Protein AF-A0A8S0SZB7-F1 (afdb_monomer_lite)

pLDDT: mean 72.94, std 23.22, range [20.72, 98.19]

Organism: NCBI:txid158383

Sequence (669 aa):
MAKSRMHFAAQDVLTSSPSAIRSKEWEGPTRWNEYLGPEMAPRLNGGDGATSQSSSGSSHKGLNMQWLYQLTQVAEGLMVKMYRLNQILDYPDLVSHIYSEAFWKSGVFPNHPKICILLVKKFPEHHSKLQLERVDKFALDAMVDSAEVHIQSLEPWIQLLLDLMAFREQALRLILDLSSTVITLLPHQNSLILHAFMDLFCSFVRVNLFSEKVPRKMMLQTYNMLHAMARNDRDCDFYHRLIQFVDSYDPPLKGLQEDLNFVSPRIGEAVGPVVFLSTDTRKLRNEGFLSPFHPRYPDILTNSAHPMRAQDLANVTCYREWVLFGYLVCPDELLRVTSIDIALVVLKENLVLTLFRDEYILLHEDYQLYVLPRILESKKMAKYGRTKQKEADLEYSVAKQVERMISEVHEQALFSCDAIHRERRILLKQEIGRMVLFFTDQPSLIAPNIQVTKIGRDAVLYVESLVESIMGGLEGLINILDSEGGFGSLETQLLPEQAANLMNLTSRISVPSARSPKVAYGFQLPGYESYPENDNSIKMLEAAMQRLTNLCSIMNDMEPICVLNHVFVLREYMRDCILGNFKRRVHVHFLPEASVNASLSLLPLSPTKIGTGGNAAGYAARTFVEHGLANGKLCIVSKERTEWGTSLDRGRSRLEFLVWRRSESLREE

Structure (mmCIF, N/CA/C/O backbone):
data_AF-A0A8S0SZB7-F1
#
_entry.id   AF-A0A8S0SZB7-F1
#
loop_
_atom_site.group_PDB
_atom_site.id
_atom_site.type_symbol
_atom_site.label_atom_id
_atom_site.label_alt_id
_atom_site.label_comp_id
_atom_site.label_asym_id
_atom_site.label_entity_id
_atom_site.label_seq_id
_atom_site.pdbx_PDB_ins_code
_atom_site.Cartn_x
_atom_site.Cartn_y
_atom_site.Cartn_z
_atom_site.occupancy
_atom_site.B_iso_or_equiv
_atom_site.auth_seq_id
_atom_site.auth_comp_id
_atom_site.auth_asym_id
_atom_site.auth_atom_id
_atom_site.pdbx_PDB_model_num
ATOM 1 N N . MET A 1 1 ? 6.156 -53.360 -8.406 1.00 31.95 1 MET A N 1
ATOM 2 C CA . MET A 1 1 ? 6.721 -53.207 -7.044 1.00 31.95 1 MET A CA 1
ATOM 3 C C . MET A 1 1 ? 6.770 -51.704 -6.760 1.00 31.95 1 MET A C 1
ATOM 5 O O . MET A 1 1 ? 7.637 -51.055 -7.309 1.00 31.95 1 MET A O 1
ATOM 9 N N . ALA A 1 2 ? 5.775 -50.996 -6.222 1.00 24.17 2 ALA A N 1
ATOM 10 C CA . ALA A 1 2 ? 4.852 -51.166 -5.093 1.00 24.17 2 ALA A CA 1
ATOM 11 C C . ALA A 1 2 ? 5.493 -50.993 -3.696 1.00 24.17 2 ALA A C 1
ATOM 13 O O . ALA A 1 2 ? 6.256 -51.860 -3.280 1.00 24.17 2 ALA A O 1
ATOM 14 N N . LYS A 1 3 ? 5.016 -49.933 -2.998 1.00 25.41 3 LYS A N 1
ATOM 15 C CA . LYS A 1 3 ? 5.123 -49.504 -1.573 1.00 25.41 3 LYS A CA 1
ATOM 16 C C . LYS A 1 3 ? 6.056 -48.294 -1.334 1.00 25.41 3 LYS A C 1
ATOM 18 O O . LYS A 1 3 ? 7.161 -48.290 -1.840 1.00 25.41 3 LYS A O 1
ATOM 23 N N . SER A 1 4 ? 5.693 -47.242 -0.585 1.00 24.11 4 SER A N 1
ATOM 24 C CA . SER A 1 4 ? 4.530 -47.005 0.290 1.00 24.11 4 SER A CA 1
ATOM 25 C C . SER A 1 4 ? 4.280 -45.504 0.498 1.00 24.11 4 SER A C 1
ATOM 27 O O . SER A 1 4 ? 5.204 -44.759 0.806 1.00 24.11 4 SER A O 1
ATOM 29 N N . ARG A 1 5 ? 3.006 -45.102 0.407 1.00 22.50 5 ARG A N 1
ATOM 30 C CA . ARG A 1 5 ? 2.431 -43.888 1.011 1.00 22.50 5 ARG A CA 1
ATOM 31 C C . ARG A 1 5 ? 2.484 -44.002 2.542 1.00 22.50 5 ARG A C 1
ATOM 33 O O . ARG A 1 5 ? 2.357 -45.110 3.061 1.00 22.50 5 ARG A O 1
ATOM 40 N N . MET A 1 6 ? 2.582 -42.878 3.248 1.00 22.73 6 MET A N 1
ATOM 41 C CA . MET A 1 6 ? 2.173 -42.769 4.652 1.00 22.73 6 MET A CA 1
ATOM 42 C C . MET A 1 6 ? 1.000 -41.792 4.731 1.00 22.73 6 MET A C 1
ATOM 44 O O . MET A 1 6 ? 1.071 -40.661 4.258 1.00 22.73 6 MET A O 1
ATOM 48 N N . HIS A 1 7 ? -0.104 -42.329 5.241 1.00 21.86 7 HIS A N 1
ATOM 49 C CA . HIS A 1 7 ? -1.378 -41.685 5.521 1.00 21.86 7 HIS A CA 1
ATOM 50 C C . HIS A 1 7 ? -1.253 -40.726 6.713 1.00 21.86 7 HIS A C 1
ATOM 52 O O . HIS A 1 7 ? -0.715 -41.115 7.745 1.00 21.86 7 HIS A O 1
ATOM 58 N N . PHE A 1 8 ? -1.847 -39.534 6.613 1.00 20.72 8 PHE A N 1
ATOM 59 C CA . PHE A 1 8 ? -2.357 -38.824 7.787 1.00 20.72 8 PHE A CA 1
ATOM 60 C C . PHE A 1 8 ? -3.756 -39.368 8.094 1.00 20.72 8 PHE A C 1
ATOM 62 O O . PHE A 1 8 ? -4.619 -39.401 7.215 1.00 20.72 8 PHE A O 1
ATOM 69 N N . ALA A 1 9 ? -3.950 -39.859 9.317 1.00 21.56 9 ALA A N 1
ATOM 70 C CA . ALA A 1 9 ? -5.226 -40.363 9.802 1.00 21.56 9 ALA A CA 1
ATOM 71 C C . ALA A 1 9 ? -6.061 -39.216 10.386 1.00 21.56 9 ALA A C 1
ATOM 73 O O . ALA A 1 9 ? -5.563 -38.420 11.180 1.00 21.56 9 ALA A O 1
ATOM 74 N N . ALA A 1 10 ? -7.332 -39.173 9.997 1.00 21.91 10 ALA A N 1
ATOM 75 C CA . ALA A 1 10 ? -8.387 -38.449 10.685 1.00 21.91 10 ALA A CA 1
ATOM 76 C C . ALA A 1 10 ? -9.102 -39.433 11.621 1.00 21.91 10 ALA A C 1
ATOM 78 O O . ALA A 1 10 ? -9.510 -40.498 11.157 1.00 21.91 10 ALA A O 1
ATOM 79 N N . GLN A 1 11 ? -9.266 -39.086 12.901 1.00 23.69 11 GLN A N 1
ATOM 80 C CA . GLN A 1 11 ? -10.354 -39.623 13.720 1.00 23.69 11 GLN A CA 1
ATOM 81 C C . GLN A 1 11 ? -10.652 -38.745 14.947 1.00 23.69 11 GLN A C 1
ATOM 83 O O . GLN A 1 11 ? -9.805 -38.519 15.806 1.00 23.69 11 GLN A O 1
ATOM 88 N N . ASP A 1 12 ? -11.889 -38.254 14.926 1.00 21.83 12 ASP A N 1
ATOM 89 C CA . ASP A 1 12 ? -12.813 -37.822 15.976 1.00 21.83 12 ASP A CA 1
ATOM 90 C C . ASP A 1 12 ? -12.464 -38.112 17.444 1.00 21.83 12 ASP A C 1
ATOM 92 O O . ASP A 1 12 ? -12.264 -39.267 17.805 1.00 21.83 12 ASP A O 1
ATOM 96 N N . VAL A 1 13 ? -12.626 -37.095 18.308 1.00 23.47 13 VAL A N 1
ATOM 97 C CA . VAL A 1 13 ? -13.344 -37.227 19.595 1.00 23.47 13 VAL A CA 1
ATOM 98 C C . VAL A 1 13 ? -14.065 -35.906 19.916 1.00 23.47 13 VAL A C 1
ATOM 100 O O . VAL A 1 13 ? -13.475 -34.947 20.408 1.00 23.47 13 VAL A O 1
ATOM 103 N N . LEU A 1 14 ? -15.376 -35.874 19.670 1.00 21.08 14 LEU A N 1
ATOM 104 C CA . LEU A 1 14 ? -16.325 -35.057 20.429 1.00 21.08 14 LEU A CA 1
ATOM 105 C C . LEU A 1 14 ? -16.615 -35.802 21.740 1.00 21.08 14 LEU A C 1
ATOM 107 O O . LEU A 1 14 ? -17.089 -36.925 21.654 1.00 21.08 14 LEU A O 1
ATOM 111 N N . THR A 1 15 ? -16.333 -35.192 22.900 1.00 22.19 15 THR A N 1
ATOM 112 C CA . THR A 1 15 ? -17.118 -35.219 24.164 1.00 22.19 15 THR A CA 1
ATOM 113 C C . THR A 1 15 ? -16.247 -34.764 25.345 1.00 22.19 15 THR A C 1
ATOM 115 O O . THR A 1 15 ? -15.442 -35.549 25.833 1.00 22.19 15 THR A O 1
ATOM 118 N N . SER A 1 16 ? -16.461 -33.545 25.857 1.00 23.41 16 SER A N 1
ATOM 119 C CA . SER A 1 16 ? -16.478 -33.246 27.306 1.00 23.41 16 SER A CA 1
ATOM 120 C C . SER A 1 16 ? -16.795 -31.765 27.554 1.00 23.41 16 SER A C 1
ATOM 122 O O . SER A 1 16 ? -16.060 -30.878 27.130 1.00 23.41 16 SER A O 1
ATOM 124 N N . SER A 1 17 ? -17.903 -31.518 28.247 1.00 21.62 17 SER A N 1
ATOM 125 C CA . SER A 1 17 ? -18.366 -30.238 28.805 1.00 21.62 17 SER A CA 1
ATOM 126 C C . SER A 1 17 ? -17.513 -29.771 30.016 1.00 21.62 17 SER A C 1
ATOM 128 O O . SER A 1 17 ? -16.665 -30.531 30.482 1.00 21.62 17 SER A O 1
ATOM 130 N N . PRO A 1 18 ? -17.690 -28.529 30.522 1.00 29.22 18 PRO A N 1
ATOM 131 C CA . PRO A 1 18 ? -16.602 -27.690 31.024 1.00 29.22 18 PRO A CA 1
ATOM 132 C C . PRO A 1 18 ? -16.371 -27.807 32.535 1.00 29.22 18 PRO A C 1
ATOM 134 O O . PRO A 1 18 ? -17.315 -27.827 33.323 1.00 29.22 18 PRO A O 1
ATOM 137 N N . SER A 1 19 ? -15.108 -27.764 32.958 1.00 22.25 19 SER A N 1
ATOM 138 C CA . SER A 1 19 ? -14.745 -27.535 34.358 1.00 22.25 19 SER A CA 1
ATOM 139 C C . SER A 1 19 ? -13.644 -26.481 34.467 1.00 22.25 19 SER A C 1
ATOM 141 O O . SER A 1 19 ? -12.520 -26.703 34.028 1.00 22.25 19 SER A O 1
ATOM 143 N N . ALA A 1 20 ? -14.031 -25.341 35.043 1.00 27.55 20 ALA A N 1
ATOM 144 C CA . ALA A 1 20 ? -13.239 -24.339 35.757 1.00 27.55 20 ALA A CA 1
ATOM 145 C C . ALA A 1 20 ? -11.709 -24.362 35.558 1.00 27.55 20 ALA A C 1
ATOM 147 O O . ALA A 1 20 ? -11.002 -25.152 36.183 1.00 27.55 20 ALA A O 1
ATOM 148 N N . ILE A 1 21 ? -11.189 -23.391 34.803 1.00 25.28 21 ILE A N 1
ATOM 149 C CA . ILE A 1 21 ? -9.764 -23.049 34.818 1.00 25.28 21 ILE A CA 1
ATOM 150 C C . ILE A 1 21 ? -9.602 -21.744 35.594 1.00 25.28 21 ILE A C 1
ATOM 152 O O . ILE A 1 21 ? -10.003 -20.669 35.154 1.00 25.28 21 ILE A O 1
ATOM 156 N N . ARG A 1 22 ? -9.039 -21.883 36.797 1.00 23.59 22 ARG A N 1
ATOM 157 C CA . ARG A 1 22 ? -8.497 -20.794 37.608 1.00 23.59 22 ARG A CA 1
ATOM 158 C C . ARG A 1 22 ? -7.365 -20.095 36.851 1.00 23.59 22 ARG A C 1
ATOM 160 O O . ARG A 1 22 ? -6.555 -20.748 36.197 1.00 23.59 22 ARG A O 1
ATOM 167 N N . SER A 1 23 ? -7.328 -18.777 37.016 1.00 27.06 23 SER A N 1
ATOM 168 C CA . SER A 1 23 ? -6.268 -17.837 36.648 1.00 27.06 23 SER A CA 1
ATOM 169 C C . SER A 1 23 ? -4.861 -18.422 36.801 1.00 27.06 23 SER A C 1
ATOM 171 O O . SER A 1 23 ? -4.455 -18.769 37.912 1.00 27.06 23 SER A O 1
ATOM 173 N N . LYS A 1 24 ? -4.124 -18.497 35.689 1.00 25.73 24 LYS A N 1
ATOM 174 C CA . LYS A 1 24 ? -2.698 -18.826 35.655 1.00 25.73 24 LYS A CA 1
ATOM 175 C C . LYS A 1 24 ? -1.926 -17.555 35.297 1.00 25.73 24 LYS A C 1
ATOM 177 O O . LYS A 1 24 ? -2.319 -16.835 34.384 1.00 25.73 24 LYS A O 1
ATOM 182 N N . GLU A 1 25 ? -0.906 -17.280 36.097 1.00 25.12 25 GLU A N 1
ATOM 183 C CA . GLU A 1 25 ? -0.067 -16.081 36.118 1.00 25.12 25 GLU A CA 1
ATOM 184 C C . GLU A 1 25 ? 0.580 -15.777 34.754 1.00 25.12 25 GLU A C 1
ATOM 186 O O . GLU A 1 25 ? 1.018 -16.682 34.042 1.00 25.12 25 GLU A O 1
ATOM 191 N N . TRP A 1 26 ? 0.625 -14.490 34.397 1.00 28.11 26 TRP A N 1
ATOM 192 C CA . TRP A 1 26 ? 1.267 -13.974 33.189 1.00 28.11 26 TRP A CA 1
ATOM 193 C C . TRP A 1 26 ? 2.766 -13.746 33.439 1.00 28.11 26 TRP A C 1
ATOM 195 O O . TRP A 1 26 ? 3.174 -12.702 33.940 1.00 28.11 26 TRP A O 1
ATOM 205 N N . GLU A 1 27 ? 3.598 -14.707 33.041 1.00 24.95 27 GLU A N 1
ATOM 206 C CA . GLU A 1 27 ? 5.018 -14.476 32.747 1.00 24.95 27 GLU A CA 1
ATOM 207 C C . GLU A 1 27 ? 5.181 -14.320 31.223 1.00 24.95 27 GLU A C 1
ATOM 209 O O . GLU A 1 27 ? 4.761 -15.180 30.447 1.00 24.95 27 GLU A O 1
ATOM 214 N N . GLY A 1 28 ? 5.773 -13.212 30.759 1.00 30.64 28 GLY A N 1
ATOM 215 C CA . GLY A 1 28 ? 6.198 -13.067 29.356 1.00 30.64 28 GLY A CA 1
ATOM 216 C C . GLY A 1 28 ? 7.395 -13.977 29.016 1.00 30.64 28 GLY A C 1
ATOM 217 O O . GLY A 1 28 ? 7.744 -14.877 29.772 1.00 30.64 28 GLY A O 1
ATOM 218 N N . PRO A 1 29 ? 8.152 -13.682 27.948 1.00 38.94 29 PRO A N 1
ATOM 219 C CA . PRO A 1 29 ? 7.873 -13.955 26.540 1.00 38.94 29 PRO A CA 1
ATOM 220 C C . PRO A 1 29 ? 8.015 -15.459 26.188 1.00 38.94 29 PRO A C 1
ATOM 222 O O . PRO A 1 29 ? 8.909 -15.858 25.446 1.00 38.94 29 PRO A O 1
ATOM 225 N N . THR A 1 30 ? 7.138 -16.324 26.700 1.00 34.75 30 THR A N 1
ATOM 226 C CA . THR A 1 30 ? 7.179 -17.780 26.432 1.00 34.75 30 THR A CA 1
ATOM 227 C C . THR A 1 30 ? 6.290 -18.233 25.266 1.00 34.75 30 THR A C 1
ATOM 229 O O . THR A 1 30 ? 6.400 -19.371 24.816 1.00 34.75 30 THR A O 1
ATOM 232 N N . ARG A 1 31 ? 5.456 -17.348 24.704 1.00 46.56 31 ARG A N 1
ATOM 233 C CA . ARG A 1 31 ? 4.426 -17.721 23.714 1.00 46.56 31 ARG A CA 1
ATOM 234 C C . ARG A 1 31 ? 4.946 -17.994 22.292 1.00 46.56 31 ARG A C 1
ATOM 236 O O . ARG A 1 31 ? 4.268 -18.648 21.510 1.00 46.56 31 ARG A O 1
ATOM 243 N N . TRP A 1 32 ? 6.161 -17.560 21.949 1.00 39.03 32 TRP A N 1
ATOM 244 C CA . TRP A 1 32 ? 6.772 -17.868 20.642 1.00 39.03 32 TRP A CA 1
ATOM 245 C C . TRP A 1 32 ? 7.277 -19.314 20.541 1.00 39.03 32 TRP A C 1
ATOM 247 O O . TRP A 1 32 ? 7.370 -19.856 19.441 1.00 39.03 32 TRP A O 1
ATOM 257 N N . ASN A 1 33 ? 7.537 -19.972 21.677 1.00 34.12 33 ASN A N 1
ATOM 258 C CA . ASN A 1 33 ? 7.962 -21.375 21.698 1.00 34.12 33 ASN A CA 1
ATOM 259 C C . ASN A 1 33 ? 6.863 -22.333 21.212 1.00 34.12 33 ASN A C 1
ATOM 261 O O . ASN A 1 33 ? 7.178 -23.409 20.711 1.00 34.12 33 ASN A O 1
ATOM 265 N N . GLU A 1 34 ? 5.587 -21.940 21.300 1.00 38.56 34 GLU A N 1
ATOM 266 C CA . GLU A 1 34 ? 4.467 -22.736 20.777 1.00 38.56 34 GLU A CA 1
ATOM 267 C C . GLU A 1 34 ? 4.442 -22.777 19.241 1.00 38.56 34 GLU A C 1
ATOM 269 O O . GLU A 1 34 ? 3.987 -23.761 18.664 1.00 38.56 34 GLU A O 1
ATOM 274 N N . TYR A 1 35 ? 4.991 -21.756 18.573 1.00 39.78 35 TYR A N 1
ATOM 275 C CA . TYR A 1 35 ? 5.093 -21.705 17.111 1.00 39.78 35 TYR A CA 1
ATOM 276 C C . TYR A 1 35 ? 6.388 -22.326 16.568 1.00 39.78 35 TYR A C 1
ATOM 278 O O . TYR A 1 35 ? 6.426 -22.742 15.411 1.00 39.78 35 TYR A O 1
ATOM 286 N N . LEU A 1 36 ? 7.451 -22.378 17.377 1.00 42.53 36 LEU A N 1
ATOM 287 C CA . LEU A 1 36 ? 8.815 -22.677 16.917 1.00 42.53 36 LEU A CA 1
ATOM 288 C C . LEU A 1 36 ? 9.326 -24.085 17.270 1.00 42.53 36 LEU A C 1
ATOM 290 O O . LEU A 1 36 ? 10.422 -24.455 16.854 1.00 42.53 36 LEU A O 1
ATOM 294 N N . GLY A 1 37 ? 8.527 -24.905 17.955 1.00 31.88 37 GLY A N 1
ATOM 295 C CA . GLY A 1 37 ? 8.884 -26.285 18.288 1.00 31.88 37 GLY A CA 1
ATOM 296 C C . GLY A 1 37 ? 9.964 -26.408 19.385 1.00 31.88 37 GLY A C 1
ATOM 297 O O . GLY A 1 37 ? 10.731 -25.481 19.644 1.00 31.88 37 GLY A O 1
ATOM 298 N N . PRO A 1 38 ? 10.038 -27.562 20.071 1.00 32.41 38 PRO A N 1
ATOM 299 C CA . PRO A 1 38 ? 10.806 -27.714 21.313 1.00 32.41 38 PRO A CA 1
ATOM 300 C C . PRO A 1 38 ? 12.342 -27.763 21.167 1.00 32.41 38 PRO A C 1
ATOM 302 O O . PRO A 1 38 ? 13.031 -27.844 22.182 1.00 32.41 38 PRO A O 1
ATOM 305 N N . GLU A 1 39 ? 12.916 -27.690 19.962 1.00 33.94 39 GLU A N 1
ATOM 306 C CA . GLU A 1 39 ? 14.379 -27.775 19.773 1.00 33.94 39 GLU A CA 1
ATOM 307 C C . GLU A 1 39 ? 15.137 -26.440 19.950 1.00 33.94 39 GLU A C 1
ATOM 309 O O . GLU A 1 39 ? 16.366 -26.429 19.890 1.00 33.94 39 GLU A O 1
ATOM 314 N N . MET A 1 40 ? 14.451 -25.315 20.203 1.00 40.47 40 MET A N 1
ATOM 315 C CA . MET A 1 40 ? 15.048 -23.966 20.123 1.00 40.47 40 MET A CA 1
ATOM 316 C C . MET A 1 40 ? 14.939 -23.084 21.384 1.00 40.47 40 MET A C 1
ATOM 318 O O . MET A 1 40 ? 15.152 -21.875 21.308 1.00 40.47 40 MET A O 1
ATOM 322 N N . ALA A 1 41 ? 14.689 -23.653 22.567 1.00 31.05 41 ALA A N 1
ATOM 323 C CA . ALA A 1 41 ? 14.781 -22.884 23.815 1.00 31.05 41 ALA A CA 1
ATOM 324 C C . ALA A 1 41 ? 16.255 -22.656 24.237 1.00 31.05 41 ALA A C 1
ATOM 326 O O . ALA A 1 41 ? 17.038 -23.613 24.259 1.00 31.05 41 ALA A O 1
ATOM 327 N N . PRO A 1 42 ? 16.668 -21.432 24.630 1.00 29.55 42 PRO A N 1
ATOM 328 C CA . PRO A 1 42 ? 17.997 -21.207 25.185 1.00 29.55 42 PRO A CA 1
ATOM 329 C C . PRO A 1 42 ? 18.084 -21.864 26.569 1.00 29.55 42 PRO A C 1
ATOM 331 O O . PRO A 1 42 ? 17.293 -21.571 27.465 1.00 29.55 42 PRO A O 1
ATOM 334 N N . ARG A 1 43 ? 19.049 -22.772 26.755 1.00 29.09 43 ARG A N 1
ATOM 335 C CA . ARG A 1 43 ? 19.328 -23.375 28.065 1.00 29.09 43 ARG A CA 1
ATOM 336 C C . ARG A 1 43 ? 19.876 -22.302 29.010 1.00 29.09 43 ARG A C 1
ATOM 338 O O . ARG A 1 43 ? 21.009 -21.856 28.850 1.00 29.09 43 ARG A O 1
ATOM 345 N N . LEU A 1 44 ? 19.086 -21.913 30.006 1.00 30.69 44 LEU A N 1
ATOM 346 C CA . LEU A 1 44 ? 19.567 -21.189 31.182 1.00 30.69 44 LEU A CA 1
ATOM 347 C C . LEU A 1 44 ? 20.382 -22.167 32.040 1.00 30.69 44 LEU A C 1
ATOM 349 O O . LEU A 1 44 ? 19.819 -22.976 32.774 1.00 30.69 44 LEU A O 1
ATOM 353 N N . ASN A 1 45 ? 21.710 -22.129 31.917 1.00 31.62 45 ASN A N 1
ATOM 354 C CA . ASN A 1 45 ? 22.598 -22.899 32.786 1.00 31.62 45 ASN A CA 1
ATOM 355 C C . ASN A 1 45 ? 22.751 -22.184 34.138 1.00 31.62 45 ASN A C 1
ATOM 357 O O . ASN A 1 45 ? 23.457 -21.181 34.241 1.00 31.62 45 ASN A O 1
ATOM 361 N N . GLY A 1 46 ? 22.115 -22.736 35.174 1.00 28.38 46 GLY A N 1
ATOM 362 C CA . GLY A 1 46 ? 22.587 -22.621 36.555 1.00 28.38 46 GLY A CA 1
ATOM 363 C C . GLY A 1 46 ? 23.889 -23.412 36.721 1.00 28.38 46 GLY A C 1
ATOM 364 O O . GLY A 1 46 ? 24.075 -24.439 36.069 1.00 28.38 46 GLY A O 1
ATOM 365 N N . GLY A 1 47 ? 24.817 -22.875 37.512 1.00 30.95 47 GLY A N 1
ATOM 366 C CA . GLY A 1 47 ? 26.211 -23.311 37.562 1.00 30.95 47 GLY A CA 1
ATOM 367 C C . GLY A 1 47 ? 26.451 -24.726 38.092 1.00 30.95 47 GLY A C 1
ATOM 368 O O . GLY A 1 47 ? 25.725 -25.212 38.947 1.00 30.95 47 GLY A O 1
ATOM 369 N N . ASP A 1 48 ? 27.509 -25.355 37.581 1.00 27.73 48 ASP A N 1
ATOM 370 C CA . ASP A 1 48 ? 28.656 -25.791 38.384 1.00 27.73 48 ASP A CA 1
ATOM 371 C C . ASP A 1 48 ? 29.827 -26.166 37.462 1.00 27.73 48 ASP A C 1
ATOM 373 O O . ASP A 1 48 ? 29.651 -26.527 36.296 1.00 27.73 48 ASP A O 1
ATOM 377 N N . GLY A 1 49 ? 31.047 -25.948 37.954 1.00 32.19 49 GLY A N 1
ATOM 378 C CA . GLY A 1 49 ? 32.256 -25.888 37.139 1.00 32.19 49 GLY A CA 1
ATOM 379 C C . GLY A 1 49 ? 32.745 -27.226 36.581 1.00 32.19 49 GLY A C 1
ATOM 380 O O . GLY A 1 49 ? 32.752 -28.235 37.271 1.00 32.19 49 GLY A O 1
ATOM 381 N N . ALA A 1 50 ? 33.264 -27.188 35.352 1.00 27.70 50 ALA A N 1
ATOM 382 C CA . ALA A 1 50 ? 34.449 -27.930 34.920 1.00 27.70 50 ALA A CA 1
ATOM 383 C C . ALA A 1 50 ? 34.868 -27.466 33.517 1.00 27.70 50 ALA A C 1
ATOM 385 O O . ALA A 1 50 ? 34.061 -27.300 32.606 1.00 27.70 50 ALA A O 1
ATOM 386 N N . THR A 1 51 ? 36.168 -27.257 33.363 1.00 35.94 51 THR A N 1
ATOM 387 C CA . THR A 1 51 ? 36.893 -26.906 32.141 1.00 35.94 51 THR A CA 1
ATOM 388 C C . THR A 1 51 ? 36.568 -27.798 30.939 1.00 35.94 51 THR A C 1
ATOM 390 O O . THR A 1 51 ? 36.776 -29.006 31.003 1.00 35.94 51 THR A O 1
ATOM 393 N N . SER A 1 52 ? 36.214 -27.203 29.797 1.00 26.64 52 SER A N 1
ATOM 394 C CA . SER A 1 52 ? 36.594 -27.733 28.478 1.00 26.64 52 SER A CA 1
ATOM 395 C C . SER A 1 52 ? 36.506 -26.648 27.399 1.00 26.64 52 SER A C 1
ATOM 397 O O . SER A 1 52 ? 35.473 -26.023 27.176 1.00 26.64 52 SER A O 1
ATOM 399 N N . GLN A 1 53 ? 37.639 -26.401 26.744 1.00 36.78 53 GLN A N 1
ATOM 400 C CA . GLN A 1 53 ? 37.724 -25.616 25.520 1.00 36.78 53 GLN A CA 1
ATOM 401 C C . GLN A 1 53 ? 37.027 -26.386 24.393 1.00 36.78 53 GLN A C 1
ATOM 403 O O . GLN A 1 53 ? 37.428 -27.506 24.086 1.00 36.78 53 GLN A O 1
ATOM 408 N N . SER A 1 54 ? 36.032 -25.790 23.736 1.00 26.59 54 SER A N 1
ATOM 409 C CA . SER A 1 54 ? 35.705 -26.137 22.350 1.00 26.59 54 SER A CA 1
ATOM 410 C C . SER A 1 54 ? 34.990 -24.987 21.632 1.00 26.59 54 SER A C 1
ATOM 412 O O . SER A 1 54 ? 34.194 -24.242 22.193 1.00 26.59 54 SER A O 1
ATOM 414 N N . SER A 1 55 ? 35.379 -24.826 20.374 1.00 33.22 55 SER A N 1
ATOM 415 C CA . SER A 1 55 ? 34.974 -23.848 19.365 1.00 33.22 55 SER A CA 1
ATOM 416 C C . SER A 1 55 ? 33.462 -23.588 19.253 1.00 33.22 55 SER A C 1
ATOM 418 O O . SER A 1 55 ? 32.727 -24.446 18.770 1.00 33.22 55 SER A O 1
ATOM 420 N N . SER A 1 56 ? 33.013 -22.367 19.563 1.00 28.53 56 SER A N 1
ATOM 421 C CA . SER A 1 56 ? 31.613 -21.912 19.424 1.00 28.53 56 SER A CA 1
ATOM 422 C C . SER A 1 56 ? 31.399 -20.828 18.347 1.00 28.53 56 SER A C 1
ATOM 424 O O . SER A 1 56 ? 30.404 -20.108 18.357 1.00 28.53 56 SER A O 1
ATOM 426 N N . GLY A 1 57 ? 32.315 -20.696 17.382 1.00 31.33 57 GLY A N 1
ATOM 427 C CA . GLY A 1 57 ? 32.289 -19.602 16.398 1.00 31.33 57 GLY A CA 1
ATOM 428 C C . GLY A 1 57 ? 31.397 -19.791 15.158 1.00 31.33 57 GLY A C 1
ATOM 429 O O . GLY A 1 57 ? 31.167 -18.816 14.443 1.00 31.33 57 GLY A O 1
ATOM 430 N N . SER A 1 58 ? 30.903 -21.002 14.854 1.00 36.16 58 SER A N 1
ATOM 431 C CA . SER A 1 58 ? 30.200 -21.270 13.579 1.00 36.16 58 SER A CA 1
ATOM 432 C C . SER A 1 58 ? 28.673 -21.389 13.676 1.00 36.16 58 SER A C 1
ATOM 434 O O . SER A 1 58 ? 28.000 -21.169 12.672 1.00 36.16 58 SER A O 1
ATOM 436 N N . SER A 1 59 ? 28.100 -21.655 14.858 1.00 40.75 59 SER A N 1
ATOM 437 C CA . SER A 1 59 ? 26.653 -21.913 14.993 1.00 40.75 59 SER A CA 1
ATOM 438 C C . SER A 1 59 ? 25.782 -20.650 14.934 1.00 40.75 59 SER A C 1
ATOM 440 O O . SER A 1 59 ? 24.642 -20.712 14.483 1.00 40.75 59 SER A O 1
ATOM 442 N N . HIS A 1 60 ? 26.297 -19.490 15.356 1.00 48.41 60 HIS A N 1
ATOM 443 C CA . HIS A 1 60 ? 25.498 -18.258 15.433 1.00 48.41 60 HIS A CA 1
ATOM 444 C C . HIS A 1 60 ? 25.229 -17.599 14.071 1.00 48.41 60 HIS A C 1
ATOM 446 O O . HIS A 1 60 ? 24.205 -16.944 13.897 1.00 48.41 60 HIS A O 1
ATOM 452 N N . LYS A 1 61 ? 26.102 -17.800 13.074 1.00 47.06 61 LYS A N 1
ATOM 453 C CA . LYS A 1 61 ? 25.963 -17.144 11.760 1.00 47.06 61 LYS A CA 1
ATOM 454 C C . LYS A 1 61 ? 24.800 -17.695 10.925 1.00 47.06 61 LYS A C 1
ATOM 456 O O . LYS A 1 61 ? 24.202 -16.938 10.169 1.00 47.06 61 LYS A O 1
ATOM 461 N N . GLY A 1 62 ? 24.459 -18.978 11.080 1.00 51.22 62 GLY A N 1
ATOM 462 C CA . GLY A 1 62 ? 23.296 -19.584 10.415 1.00 51.22 62 GLY A CA 1
ATOM 463 C C . GLY A 1 62 ? 21.957 -19.158 11.027 1.00 51.22 62 GLY A C 1
ATOM 464 O O . GLY A 1 62 ? 20.981 -18.981 10.303 1.00 51.22 62 GLY A O 1
ATOM 465 N N . LEU A 1 63 ? 21.930 -18.917 12.344 1.00 59.53 63 LEU A N 1
ATOM 466 C CA . LEU A 1 63 ? 20.719 -18.549 13.083 1.00 59.53 63 LEU A CA 1
ATOM 467 C C . LEU A 1 63 ? 20.197 -17.161 12.682 1.00 59.53 63 LEU A C 1
ATOM 469 O O . LEU A 1 63 ? 18.998 -17.002 12.474 1.00 59.53 63 LEU A O 1
ATOM 473 N N . ASN A 1 64 ? 21.076 -16.174 12.484 1.00 70.50 64 ASN A N 1
ATOM 474 C CA . ASN A 1 64 ? 20.648 -14.809 12.141 1.00 70.50 64 ASN A CA 1
ATOM 475 C C . ASN A 1 64 ? 19.910 -14.732 10.792 1.00 70.50 64 ASN A C 1
ATOM 477 O O . ASN A 1 64 ? 18.952 -13.976 10.661 1.00 70.50 64 ASN A O 1
ATOM 481 N N . MET A 1 65 ? 20.314 -15.535 9.801 1.00 77.88 65 MET A N 1
ATOM 482 C CA . MET A 1 65 ? 19.650 -15.565 8.490 1.00 77.88 65 MET A CA 1
ATOM 483 C C . MET A 1 65 ? 18.264 -16.222 8.558 1.00 77.88 65 MET A C 1
ATOM 485 O O . MET A 1 65 ? 17.335 -15.786 7.883 1.00 77.88 65 MET A O 1
ATOM 489 N N . GLN A 1 66 ? 18.100 -17.242 9.403 1.00 84.94 66 GLN A N 1
ATOM 490 C CA . GLN A 1 66 ? 16.792 -17.848 9.646 1.00 84.94 66 GLN A CA 1
ATOM 491 C C . GLN A 1 66 ? 15.835 -16.852 10.316 1.00 84.94 66 GLN A C 1
ATOM 493 O O . GLN A 1 66 ? 14.690 -16.721 9.881 1.00 84.94 66 GLN A O 1
ATOM 498 N N . TRP A 1 67 ? 16.318 -16.107 11.316 1.00 86.56 67 TRP A N 1
ATOM 499 C CA . TRP A 1 67 ? 15.535 -15.069 11.989 1.00 86.56 67 TRP A CA 1
ATOM 500 C C . TRP A 1 67 ? 15.125 -13.927 11.050 1.00 86.56 67 TRP A C 1
ATOM 502 O O . TRP A 1 67 ? 13.986 -13.475 11.136 1.00 86.56 67 TRP A O 1
ATOM 512 N N . LEU A 1 68 ? 15.994 -13.507 10.118 1.00 88.75 68 LEU A N 1
ATOM 513 C CA . LEU A 1 68 ? 15.644 -12.521 9.080 1.00 88.75 68 LEU A CA 1
ATOM 514 C C . LEU A 1 68 ? 14.405 -12.959 8.290 1.00 88.75 68 LEU A C 1
ATOM 516 O O . LEU A 1 68 ? 13.441 -12.203 8.151 1.00 88.75 68 LEU A O 1
ATOM 520 N N . TYR A 1 69 ? 14.416 -14.200 7.800 1.00 88.06 69 TYR A N 1
ATOM 521 C CA . TYR A 1 69 ? 13.319 -14.735 6.999 1.00 88.06 69 TYR A CA 1
ATOM 522 C C . TYR A 1 69 ? 12.031 -14.890 7.817 1.00 88.06 69 TYR A C 1
ATOM 524 O O . TYR A 1 69 ? 10.962 -14.471 7.377 1.00 88.06 69 TYR A O 1
ATOM 532 N N . GLN A 1 70 ? 12.133 -15.433 9.033 1.00 92.38 70 GLN A N 1
ATOM 533 C CA . GLN A 1 70 ? 10.982 -15.620 9.919 1.00 92.38 70 GLN A CA 1
ATOM 534 C C . GLN A 1 70 ? 10.331 -14.289 10.303 1.00 92.38 70 GLN A C 1
ATOM 536 O O . GLN A 1 70 ? 9.114 -14.157 10.210 1.00 92.38 70 GLN A O 1
ATOM 541 N N . LEU A 1 71 ? 11.118 -13.279 10.681 1.00 95.56 71 LEU A N 1
ATOM 542 C CA . LEU A 1 71 ? 10.580 -11.963 11.032 1.00 95.56 71 LEU A CA 1
ATOM 543 C C . LEU A 1 71 ? 9.957 -11.255 9.825 1.00 95.56 71 LEU A C 1
ATOM 545 O O . LEU A 1 71 ? 8.954 -10.566 9.983 1.00 95.56 71 LEU A O 1
ATOM 549 N N . THR A 1 72 ? 10.481 -11.476 8.619 1.00 94.56 72 THR A N 1
ATOM 550 C CA . THR A 1 72 ? 9.859 -10.970 7.386 1.00 94.56 72 THR A CA 1
ATOM 551 C C . THR A 1 72 ? 8.482 -11.610 7.153 1.00 94.56 72 THR A C 1
ATOM 553 O O . THR A 1 72 ? 7.524 -10.907 6.842 1.00 94.56 72 THR A O 1
ATOM 556 N N . GLN A 1 73 ? 8.330 -12.918 7.394 1.00 93.75 73 GLN A N 1
ATOM 557 C CA . GLN A 1 73 ? 7.018 -13.584 7.337 1.00 93.75 73 GLN A CA 1
ATOM 558 C C . GLN A 1 73 ? 6.060 -13.103 8.436 1.00 93.75 73 GLN A C 1
ATOM 560 O O . GLN A 1 73 ? 4.867 -12.920 8.191 1.00 93.75 73 GLN A O 1
ATOM 565 N N . VAL A 1 74 ? 6.569 -12.870 9.651 1.00 96.75 74 VAL A N 1
ATOM 566 C CA . VAL A 1 74 ? 5.779 -12.292 10.750 1.00 96.75 74 VAL A CA 1
ATOM 567 C C . VAL A 1 74 ? 5.274 -10.902 10.366 1.00 96.75 74 VAL A C 1
ATOM 569 O O . VAL A 1 74 ? 4.099 -10.613 10.577 1.00 96.75 74 VAL A O 1
ATOM 572 N N . ALA A 1 75 ? 6.122 -10.067 9.759 1.00 97.75 75 ALA A N 1
ATOM 573 C CA . ALA A 1 75 ? 5.738 -8.745 9.277 1.00 97.75 75 ALA A CA 1
ATOM 574 C C . ALA A 1 75 ? 4.573 -8.819 8.278 1.00 97.75 75 ALA A C 1
ATOM 576 O O . ALA A 1 75 ? 3.589 -8.095 8.427 1.00 97.75 75 ALA A O 1
ATOM 577 N N . GLU A 1 76 ? 4.636 -9.739 7.310 1.00 94.88 76 GLU A N 1
ATOM 578 C CA . GLU A 1 76 ? 3.537 -9.987 6.371 1.00 94.88 76 GLU A CA 1
ATOM 579 C C . GLU A 1 76 ? 2.246 -10.394 7.100 1.00 94.88 76 GLU A C 1
ATOM 581 O O . GLU A 1 76 ? 1.185 -9.817 6.858 1.00 94.88 76 GLU A O 1
ATOM 586 N N . GLY A 1 77 ? 2.335 -11.316 8.065 1.00 96.44 77 GLY A N 1
ATOM 587 C CA . GLY A 1 77 ? 1.196 -11.728 8.889 1.00 96.44 77 GLY A CA 1
ATOM 588 C C . GLY A 1 77 ? 0.573 -10.581 9.697 1.00 96.44 77 GLY A C 1
ATOM 589 O O . GLY A 1 77 ? -0.653 -10.489 9.796 1.00 96.44 77 GLY A O 1
ATOM 590 N N . LEU A 1 78 ? 1.391 -9.676 10.242 1.00 98.19 78 LEU A N 1
ATOM 591 C CA . LEU A 1 78 ? 0.921 -8.486 10.960 1.00 98.19 78 LEU A CA 1
ATOM 592 C C . LEU A 1 78 ? 0.205 -7.511 10.026 1.00 98.19 78 LEU A C 1
ATOM 594 O O . LEU A 1 78 ? -0.881 -7.038 10.362 1.00 98.19 78 LEU A O 1
ATOM 598 N N . MET A 1 79 ? 0.758 -7.258 8.838 1.00 97.75 79 MET A N 1
ATOM 599 C CA . MET A 1 79 ? 0.105 -6.419 7.830 1.00 97.75 79 MET A CA 1
ATOM 600 C C . MET A 1 79 ? -1.228 -7.021 7.371 1.00 97.75 79 MET A C 1
ATOM 602 O O . MET A 1 79 ? -2.208 -6.291 7.263 1.00 97.75 79 MET A O 1
ATOM 606 N N . VAL A 1 80 ? -1.325 -8.347 7.204 1.00 97.44 80 VAL A N 1
ATOM 607 C CA . VAL A 1 80 ? -2.599 -9.030 6.903 1.00 97.44 80 VAL A CA 1
ATOM 608 C C . VAL A 1 80 ? -3.632 -8.818 8.016 1.00 97.44 80 VAL A C 1
ATOM 610 O O . VAL A 1 80 ? -4.794 -8.527 7.722 1.00 97.44 80 VAL A O 1
ATOM 613 N N . LYS A 1 81 ? -3.234 -8.948 9.290 1.00 97.06 81 LYS A N 1
ATOM 614 C CA . LYS A 1 81 ? -4.128 -8.709 10.438 1.00 97.06 81 LYS A CA 1
ATOM 615 C C . LYS A 1 81 ? -4.624 -7.257 10.472 1.00 97.06 81 LYS A C 1
ATOM 617 O O . LYS A 1 81 ? -5.823 -7.046 10.635 1.00 97.06 81 LYS A O 1
ATOM 622 N N . MET A 1 82 ? -3.730 -6.279 10.287 1.00 97.56 82 MET A N 1
ATOM 623 C CA . MET A 1 82 ? -4.081 -4.850 10.244 1.00 97.56 82 MET A CA 1
ATOM 624 C C . MET A 1 82 ? -4.994 -4.521 9.059 1.00 97.56 82 MET A C 1
ATOM 626 O O . MET A 1 82 ? -6.010 -3.855 9.230 1.00 97.56 82 MET A O 1
ATOM 630 N N . TYR A 1 83 ? -4.698 -5.067 7.880 1.00 96.75 83 TYR A N 1
ATOM 631 C CA . TYR A 1 83 ? -5.527 -4.908 6.688 1.00 96.75 83 TYR A CA 1
ATOM 632 C C . TYR A 1 83 ? -6.950 -5.426 6.903 1.00 96.75 83 TYR A C 1
ATOM 634 O O . TYR A 1 83 ? -7.924 -4.736 6.617 1.00 96.75 83 TYR A O 1
ATOM 642 N N . ARG A 1 84 ? -7.088 -6.621 7.490 1.00 95.75 84 ARG A N 1
ATOM 643 C CA . ARG A 1 84 ? -8.401 -7.183 7.825 1.00 95.75 84 ARG A CA 1
ATOM 644 C C . ARG A 1 84 ? -9.139 -6.346 8.871 1.00 95.75 84 ARG A C 1
ATOM 646 O O . ARG A 1 84 ? -10.356 -6.219 8.782 1.00 95.75 84 ARG A O 1
ATOM 653 N N . LEU A 1 85 ? -8.429 -5.787 9.852 1.00 95.75 85 LEU A N 1
ATOM 654 C CA . LEU A 1 85 ? -9.026 -4.888 10.838 1.00 95.75 85 LEU A CA 1
ATOM 655 C C . LEU A 1 85 ? -9.600 -3.635 10.167 1.00 95.75 85 LEU A C 1
ATOM 657 O O . LEU A 1 85 ? -10.750 -3.299 10.424 1.00 95.75 85 LEU A O 1
ATOM 661 N N . ASN A 1 86 ? -8.856 -2.998 9.261 1.00 94.56 86 ASN A N 1
ATOM 662 C CA . ASN A 1 86 ? -9.346 -1.831 8.520 1.00 94.56 86 ASN A CA 1
ATOM 663 C C . ASN A 1 86 ? -10.594 -2.141 7.691 1.00 94.56 86 ASN A C 1
ATOM 665 O O . ASN A 1 86 ? -11.517 -1.333 7.671 1.00 94.56 86 ASN A O 1
ATOM 669 N N . GLN A 1 87 ? -10.665 -3.329 7.082 1.00 93.25 87 GLN A N 1
ATOM 670 C CA . GLN A 1 87 ? -11.869 -3.781 6.380 1.00 93.25 87 GLN A CA 1
ATOM 671 C C . GLN A 1 87 ? -13.071 -3.944 7.319 1.00 93.25 87 GLN A C 1
ATOM 673 O O . GLN A 1 87 ? -14.179 -3.552 6.969 1.00 93.25 87 GLN A O 1
ATOM 678 N N . ILE A 1 88 ? -12.868 -4.509 8.515 1.00 94.31 88 ILE A N 1
ATOM 679 C CA . ILE A 1 88 ? -13.930 -4.658 9.527 1.00 94.31 88 ILE A CA 1
ATOM 680 C C . ILE A 1 88 ? -14.398 -3.289 10.037 1.00 94.31 88 ILE A C 1
ATOM 682 O O . ILE A 1 88 ? -15.580 -3.104 10.317 1.00 94.31 88 ILE A O 1
ATOM 686 N N . LEU A 1 89 ? -13.467 -2.345 10.167 1.00 93.75 89 LEU A N 1
ATOM 687 C CA . LEU A 1 89 ? -13.710 -1.000 10.678 1.00 93.75 89 LEU A CA 1
ATOM 688 C C . LEU A 1 89 ? -14.135 0.004 9.600 1.00 93.75 89 LEU A C 1
ATOM 690 O O . LEU A 1 89 ? -14.339 1.166 9.937 1.00 93.75 89 LEU A O 1
ATOM 694 N N . ASP A 1 90 ? -14.278 -0.418 8.341 1.00 92.75 90 ASP A N 1
ATOM 695 C CA . ASP A 1 90 ? -14.690 0.452 7.234 1.00 92.75 90 ASP A CA 1
ATOM 696 C C . ASP A 1 90 ? -13.769 1.683 7.061 1.00 92.75 90 ASP A C 1
ATOM 698 O O . ASP A 1 90 ? -14.231 2.809 6.902 1.00 92.75 90 ASP A O 1
ATOM 702 N N . TYR A 1 91 ? -12.448 1.460 7.133 1.00 90.94 91 TYR A N 1
ATOM 703 C CA . TYR A 1 91 ? -11.385 2.450 6.870 1.00 90.94 91 TYR A CA 1
ATOM 704 C C . TYR A 1 91 ? -11.586 3.811 7.583 1.00 90.94 91 TYR A C 1
ATOM 706 O O . TYR A 1 91 ? -11.857 4.826 6.936 1.00 90.94 91 TYR A O 1
ATOM 714 N N . PRO A 1 92 ? -11.441 3.866 8.921 1.00 91.00 92 PRO A N 1
ATOM 715 C CA . PRO A 1 92 ? -11.737 5.069 9.700 1.00 91.00 92 PRO A CA 1
ATOM 716 C C . PRO A 1 92 ? -10.770 6.232 9.420 1.00 91.00 92 PRO A C 1
ATOM 718 O O . PRO A 1 92 ? -9.562 6.026 9.291 1.00 91.00 92 PRO A O 1
ATOM 721 N N . ASP A 1 93 ? -11.275 7.473 9.440 1.00 89.25 93 ASP A N 1
ATOM 722 C CA . ASP A 1 93 ? -10.431 8.674 9.410 1.00 89.25 93 ASP A CA 1
ATOM 723 C C . ASP A 1 93 ? -9.951 9.020 10.827 1.00 89.25 93 ASP A C 1
ATOM 725 O O . ASP A 1 93 ? -10.640 9.637 11.650 1.00 89.25 93 ASP A O 1
ATOM 729 N N . LEU A 1 94 ? -8.725 8.588 11.112 1.00 89.44 94 LEU A N 1
ATOM 730 C CA . LEU A 1 94 ? -8.114 8.688 12.431 1.00 89.44 94 LEU A CA 1
ATOM 731 C C . LEU A 1 94 ? -7.647 10.103 12.782 1.00 89.44 94 LEU A C 1
ATOM 733 O O . LEU A 1 94 ? -7.579 10.420 13.972 1.00 89.44 94 LEU A O 1
ATOM 737 N N . VAL A 1 95 ? -7.361 10.946 11.784 1.00 85.62 95 VAL A N 1
ATOM 738 C CA . VAL A 1 95 ? -6.844 12.311 11.985 1.00 85.62 95 VAL A CA 1
ATOM 739 C C . VAL A 1 95 ? -7.982 13.254 12.353 1.00 85.62 95 VAL A C 1
ATOM 741 O O . VAL A 1 95 ? -7.877 14.019 13.312 1.00 85.62 95 VAL A O 1
ATOM 744 N N . SER A 1 96 ? -9.097 13.183 11.625 1.00 87.19 96 SER A N 1
ATOM 745 C CA . SER A 1 96 ? -10.275 14.008 11.914 1.00 87.19 96 SER A CA 1
ATOM 746 C C . SER A 1 96 ? -11.163 13.423 13.022 1.00 87.19 96 SER A C 1
ATOM 748 O O . SER A 1 96 ? -12.043 14.115 13.544 1.00 87.19 96 SER A O 1
ATOM 750 N N . HIS A 1 97 ? -10.905 12.172 13.426 1.00 89.12 97 HIS A N 1
ATOM 751 C CA . HIS A 1 97 ? -11.734 11.386 14.342 1.00 89.12 97 HIS A CA 1
ATOM 752 C C . HIS A 1 97 ? -13.183 11.241 13.848 1.00 89.12 97 HIS A C 1
ATOM 754 O O . HIS A 1 97 ? -14.128 11.313 14.644 1.00 89.12 97 HIS A O 1
ATOM 760 N N . ILE A 1 98 ? -13.349 11.056 12.537 1.00 86.50 98 ILE A N 1
ATOM 761 C CA . ILE A 1 98 ? -14.636 10.811 11.886 1.00 86.50 98 ILE A CA 1
ATOM 762 C C . ILE A 1 98 ? -14.767 9.307 11.628 1.00 86.50 98 ILE A C 1
ATOM 764 O O . ILE A 1 98 ? -13.927 8.692 10.975 1.00 86.50 98 ILE A O 1
ATOM 768 N N . TYR A 1 99 ? -15.845 8.717 12.145 1.00 92.25 99 TYR A N 1
ATOM 769 C CA . TYR A 1 99 ? -16.109 7.278 12.086 1.00 92.25 99 TYR A CA 1
ATOM 770 C C . TYR A 1 99 ? -17.475 7.023 11.445 1.00 92.25 99 TYR A C 1
ATOM 772 O O . TYR A 1 99 ? -18.449 7.698 11.794 1.00 92.25 99 TYR A O 1
ATOM 780 N N . SER A 1 100 ? -17.548 6.057 10.524 1.00 91.69 100 SER A N 1
ATOM 781 C CA . SER A 1 100 ? -18.788 5.693 9.830 1.00 91.69 100 SER A CA 1
ATOM 782 C C . SER A 1 100 ? -19.770 4.966 10.757 1.00 91.69 100 SER A C 1
ATOM 784 O O . SER A 1 100 ? -19.423 4.505 11.844 1.00 91.69 100 SER A O 1
ATOM 786 N N . GLU A 1 101 ? -21.030 4.835 10.344 1.00 89.75 101 GLU A N 1
ATOM 787 C CA . GLU A 1 101 ? -21.991 4.015 11.093 1.00 89.75 101 GLU A CA 1
ATOM 788 C C . GLU A 1 101 ? -21.594 2.526 11.080 1.00 89.75 101 GLU A C 1
ATOM 790 O O . GLU A 1 101 ? -21.799 1.819 12.068 1.00 89.75 101 GLU A O 1
ATOM 795 N N . ALA A 1 102 ? -20.974 2.063 9.987 1.00 90.69 102 ALA A N 1
ATOM 796 C CA . ALA A 1 102 ? -20.460 0.703 9.857 1.00 90.69 102 ALA A CA 1
ATOM 797 C C . ALA A 1 102 ? -19.327 0.423 10.856 1.00 90.69 102 ALA A C 1
ATOM 799 O O . ALA A 1 102 ? -19.334 -0.637 11.483 1.00 90.69 102 ALA A O 1
ATOM 800 N N . PHE A 1 103 ? -18.437 1.396 11.099 1.00 94.12 103 PHE A N 1
ATOM 801 C CA . PHE A 1 103 ? -17.402 1.304 12.134 1.00 94.12 103 PHE A CA 1
ATOM 802 C C . PHE A 1 103 ? -17.998 0.929 13.499 1.00 94.12 103 PHE A C 1
ATOM 804 O O . PHE A 1 103 ? -17.553 -0.029 14.131 1.00 94.12 103 PHE A O 1
ATOM 811 N N . TRP A 1 104 ? -19.043 1.634 13.946 1.00 92.88 104 TRP A N 1
ATOM 812 C CA . TRP A 1 104 ? -19.668 1.377 15.251 1.00 92.88 104 TRP A CA 1
ATOM 813 C C . TRP A 1 104 ? -20.517 0.102 15.269 1.00 92.88 104 TRP A C 1
ATOM 815 O O . TRP A 1 104 ? -20.616 -0.566 16.297 1.00 92.88 104 TRP A O 1
ATOM 825 N N . LYS A 1 105 ? -21.110 -0.266 14.127 1.00 91.00 105 LYS A N 1
ATOM 826 C CA . LYS A 1 105 ? -21.869 -1.514 13.957 1.00 91.00 105 LYS A CA 1
ATOM 827 C C . LYS A 1 105 ? -20.985 -2.759 13.838 1.00 91.00 105 LYS A C 1
ATOM 829 O O . LYS A 1 105 ? -21.504 -3.860 13.992 1.00 91.00 105 LYS A O 1
ATOM 834 N N . SER A 1 106 ? -19.676 -2.604 13.619 1.00 90.75 106 SER A N 1
ATOM 835 C CA . SER A 1 106 ? -18.718 -3.719 13.530 1.00 90.75 106 SER A CA 1
ATOM 836 C C . SER A 1 106 ? -18.657 -4.582 14.797 1.00 90.75 106 SER A C 1
ATOM 838 O O . SER A 1 106 ? -18.210 -5.726 14.745 1.00 90.75 106 SER A O 1
ATOM 840 N N . GLY A 1 107 ? -19.080 -4.036 15.942 1.00 86.94 107 GLY A N 1
ATOM 841 C CA . GLY A 1 107 ? -19.041 -4.713 17.237 1.00 86.94 107 GLY A CA 1
ATOM 842 C C . GLY A 1 107 ? -17.645 -4.800 17.859 1.00 86.94 107 GLY A C 1
ATOM 843 O O . GLY A 1 107 ? -17.514 -5.378 18.933 1.00 86.94 107 GLY A O 1
ATOM 844 N N . VAL A 1 108 ? -16.616 -4.222 17.223 1.00 91.75 108 VAL A N 1
ATOM 845 C CA . VAL A 1 108 ? -15.253 -4.154 17.781 1.00 91.75 108 VAL A CA 1
ATOM 846 C C . VAL A 1 108 ? -15.176 -3.130 18.909 1.00 91.75 108 VAL A C 1
ATOM 848 O O . VAL A 1 108 ? -14.584 -3.398 19.947 1.00 91.75 108 VAL A O 1
ATOM 851 N N . PHE A 1 109 ? -15.781 -1.957 18.722 1.00 93.06 109 PHE A N 1
ATOM 852 C CA . PHE A 1 109 ? -15.844 -0.916 19.744 1.00 93.06 109 PHE A CA 1
ATOM 853 C C . PHE A 1 109 ? -17.257 -0.800 20.323 1.00 93.06 109 PHE A C 1
ATOM 855 O O . PHE A 1 109 ? -18.235 -1.050 19.613 1.00 93.06 109 PHE A O 1
ATOM 862 N N . PRO A 1 110 ? -17.391 -0.363 21.586 1.00 91.94 110 PRO A N 1
ATOM 863 C CA . PRO A 1 110 ? -18.672 0.059 22.137 1.00 91.94 110 PRO A CA 1
ATOM 864 C C . PRO A 1 110 ? -19.292 1.159 21.269 1.00 91.94 110 PRO A C 1
ATOM 866 O O . PRO A 1 110 ? -18.615 2.122 20.902 1.00 91.94 110 PRO A O 1
ATOM 869 N N . ASN A 1 111 ? -20.588 1.050 20.966 1.00 91.56 111 ASN A N 1
ATOM 870 C CA . ASN A 1 111 ? -21.313 2.034 20.155 1.00 91.56 111 ASN A CA 1
ATOM 871 C C . ASN A 1 111 ? -21.689 3.282 20.979 1.00 91.56 111 ASN A C 1
ATOM 873 O O . ASN A 1 111 ? -22.853 3.662 21.106 1.00 91.56 111 ASN A O 1
ATOM 877 N N . HIS A 1 112 ? -20.674 3.915 21.567 1.00 91.56 112 HIS A N 1
ATOM 878 C CA . HIS A 1 112 ? -20.783 5.130 22.367 1.00 91.56 112 HIS A CA 1
ATOM 879 C C . HIS A 1 112 ? -19.733 6.156 21.908 1.00 91.56 112 HIS A C 1
ATOM 881 O O . HIS A 1 112 ? -18.740 6.401 22.603 1.00 91.56 112 HIS A O 1
ATOM 887 N N . PRO A 1 113 ? -19.949 6.803 20.741 1.00 90.81 113 PRO A N 1
ATOM 888 C CA . PRO A 1 113 ? -18.924 7.604 20.072 1.00 90.81 113 PRO A CA 1
ATOM 889 C C . PRO A 1 113 ? -18.355 8.733 20.933 1.00 90.81 113 PRO A C 1
ATOM 891 O O . PRO A 1 113 ? -17.155 8.983 20.906 1.00 90.81 113 PRO A O 1
ATOM 894 N N . LYS A 1 114 ? -19.188 9.408 21.739 1.00 91.06 114 LYS A N 1
ATOM 895 C CA . LYS A 1 114 ? -18.752 10.537 22.582 1.00 91.06 114 LYS A CA 1
ATOM 896 C C . LYS A 1 114 ? -17.647 10.143 23.563 1.00 91.06 114 LYS A C 1
ATOM 898 O O . LYS A 1 114 ? -16.683 10.891 23.714 1.00 91.06 114 LYS A O 1
ATOM 903 N N . ILE A 1 115 ? -17.786 8.981 24.205 1.00 92.06 115 ILE A N 1
ATOM 904 C CA . ILE A 1 115 ? -16.808 8.472 25.172 1.00 92.06 115 ILE A CA 1
ATOM 905 C C . ILE A 1 115 ? -15.551 8.020 24.424 1.00 92.06 115 ILE A C 1
ATOM 907 O O . ILE A 1 115 ? -14.465 8.518 24.712 1.00 92.06 115 ILE A O 1
ATOM 911 N N . CYS A 1 116 ? -15.687 7.159 23.409 1.00 92.44 116 CYS A N 1
ATOM 912 C CA . CYS A 1 116 ? -14.546 6.632 22.652 1.00 92.44 116 CYS A CA 1
ATOM 913 C C . CYS A 1 116 ? -13.712 7.738 21.977 1.00 92.44 116 CYS A C 1
ATOM 915 O O . CYS A 1 116 ? -12.484 7.702 22.020 1.00 92.44 116 CYS A O 1
ATOM 917 N N . ILE A 1 117 ? -14.355 8.760 21.403 1.00 92.94 117 ILE A N 1
ATOM 918 C CA . ILE A 1 117 ? -13.662 9.903 20.787 1.00 92.94 117 ILE A CA 1
ATOM 919 C C . ILE A 1 117 ? -12.933 10.741 21.845 1.00 92.94 117 ILE A C 1
ATOM 921 O O . ILE A 1 117 ? -11.815 11.195 21.595 1.00 92.94 117 ILE A O 1
ATOM 925 N N . LEU A 1 118 ? -13.529 10.946 23.026 1.00 93.19 118 LEU A N 1
ATOM 926 C CA . LEU A 1 118 ? -12.874 11.675 24.114 1.00 93.19 118 LEU A CA 1
ATOM 927 C C . LEU A 1 118 ? -11.613 10.949 24.597 1.00 93.19 118 LEU A C 1
ATOM 929 O O . LEU A 1 118 ? -10.582 11.599 24.770 1.00 93.19 118 LEU A O 1
ATOM 933 N N . LEU A 1 119 ? -11.682 9.622 24.756 1.00 92.25 119 LEU A N 1
ATOM 934 C CA . LEU A 1 119 ? -10.540 8.789 25.145 1.00 92.25 119 LEU A CA 1
ATOM 935 C C . LEU A 1 119 ? -9.358 8.955 24.180 1.00 92.25 119 LEU A C 1
ATOM 937 O O . LEU A 1 119 ? -8.221 9.110 24.615 1.00 92.25 119 LEU A O 1
ATOM 941 N N . VAL A 1 120 ? -9.619 8.978 22.869 1.00 92.62 120 VAL A N 1
ATOM 942 C CA . VAL A 1 120 ? -8.564 9.164 21.858 1.00 92.62 120 VAL A CA 1
ATOM 943 C C . VAL A 1 120 ? -7.989 10.574 21.890 1.00 92.62 120 VAL A C 1
ATOM 945 O O . VAL A 1 120 ? -6.771 10.732 21.900 1.00 92.62 120 VAL A O 1
ATOM 948 N N . LYS A 1 121 ? -8.845 11.602 21.932 1.00 92.75 121 LYS A N 1
ATOM 949 C CA . LYS A 1 121 ? -8.410 13.010 21.924 1.00 92.75 121 LYS A CA 1
ATOM 950 C C . LYS A 1 121 ? -7.583 13.391 23.149 1.00 92.75 121 LYS A C 1
ATOM 952 O O . LYS A 1 121 ? -6.814 14.345 23.090 1.00 92.75 121 LYS A O 1
ATOM 957 N N . LYS A 1 122 ? -7.789 12.692 24.266 1.00 93.19 122 LYS A N 1
ATOM 958 C CA . LYS A 1 122 ? -7.089 12.922 25.530 1.00 93.19 122 LYS A CA 1
ATOM 959 C C . LYS A 1 122 ? -5.948 11.945 25.785 1.00 93.19 122 LYS A C 1
ATOM 961 O O . LYS A 1 122 ? -5.288 12.066 26.809 1.00 93.19 122 LYS A O 1
ATOM 966 N N . PHE A 1 123 ? -5.675 11.018 24.871 1.00 91.88 123 PHE A N 1
ATOM 967 C CA . PHE A 1 123 ? -4.524 10.126 24.979 1.00 91.88 123 PHE A CA 1
ATOM 968 C C . PHE A 1 123 ? -3.217 10.934 25.145 1.00 91.88 123 PHE A C 1
ATOM 970 O O . PHE A 1 123 ? -3.041 11.909 24.412 1.00 91.88 123 PHE A O 1
ATOM 977 N N . PRO A 1 124 ? -2.294 10.560 26.058 1.00 92.56 124 PRO A N 1
ATOM 978 C CA . PRO A 1 124 ? -2.267 9.357 26.903 1.00 92.56 124 PRO A CA 1
ATOM 979 C C . PRO A 1 124 ? -2.871 9.529 28.319 1.00 92.56 124 PRO A C 1
ATOM 981 O O . PRO A 1 124 ? -2.548 8.754 29.221 1.00 92.56 124 PRO A O 1
ATOM 984 N N . GLU A 1 125 ? -3.722 10.533 28.568 1.00 91.88 125 GLU A N 1
ATOM 985 C CA . GLU A 1 125 ? -4.355 10.733 29.882 1.00 91.88 125 GLU A CA 1
ATOM 986 C C . GLU A 1 125 ? -5.192 9.511 30.312 1.00 91.88 125 GLU A C 1
ATOM 988 O O . GLU A 1 125 ? -5.933 8.927 29.525 1.00 91.88 125 GLU A O 1
ATOM 993 N N . HIS A 1 126 ? -5.084 9.131 31.591 1.00 90.69 126 HIS A N 1
ATOM 994 C CA . HIS A 1 126 ? -5.811 7.993 32.161 1.00 90.69 126 HIS A CA 1
ATOM 995 C C . HIS A 1 126 ? -7.325 8.235 32.214 1.00 90.69 126 HIS A C 1
ATOM 997 O O . HIS A 1 126 ? -7.743 9.312 32.648 1.00 90.69 126 HIS A O 1
ATOM 1003 N N . HIS A 1 127 ? -8.147 7.223 31.910 1.00 87.75 127 HIS A N 1
ATOM 1004 C CA . HIS A 1 127 ? -9.612 7.350 31.913 1.00 87.75 127 HIS A CA 1
ATOM 1005 C C . HIS A 1 127 ? -10.186 7.861 33.245 1.00 87.75 127 HIS A C 1
ATOM 1007 O O . HIS A 1 127 ? -11.113 8.671 33.241 1.00 87.75 127 HIS A O 1
ATOM 1013 N N . SER A 1 128 ? -9.590 7.496 34.386 1.00 86.94 128 SER A N 1
ATOM 1014 C CA . SER A 1 128 ? -10.021 7.970 35.716 1.00 86.94 128 SER A CA 1
ATOM 1015 C C . SER A 1 128 ? -9.905 9.493 35.895 1.00 86.94 128 SER A C 1
ATOM 1017 O O . SER A 1 128 ? -10.548 10.062 36.773 1.00 86.94 128 SER A O 1
ATOM 1019 N N . LYS A 1 129 ? -9.110 10.185 35.064 1.00 88.81 129 LYS A N 1
ATOM 1020 C CA . LYS A 1 129 ? -8.970 11.653 35.090 1.00 88.81 129 LYS A CA 1
ATOM 1021 C C . LYS A 1 129 ? -9.987 12.372 34.194 1.00 88.81 129 LYS A C 1
ATOM 1023 O O . LYS A 1 129 ? -10.150 13.582 34.325 1.00 88.81 129 LYS A O 1
ATOM 1028 N N . LEU A 1 130 ? -10.689 11.652 33.316 1.00 85.94 130 LEU A N 1
ATOM 1029 C CA . LEU A 1 130 ? -11.485 12.234 32.227 1.00 85.94 130 LEU A CA 1
ATOM 1030 C C . LEU A 1 130 ? -12.935 12.578 32.595 1.00 85.94 130 LEU A C 1
ATOM 1032 O O . LEU A 1 130 ? -13.675 13.052 31.738 1.00 85.94 130 LEU A O 1
ATOM 1036 N N . GLN A 1 131 ? -13.345 12.387 33.857 1.00 85.62 131 GLN A N 1
ATOM 1037 C CA . GLN A 1 131 ? -14.696 12.705 34.353 1.00 85.62 131 GLN A CA 1
ATOM 1038 C C . GLN A 1 131 ? -15.817 12.200 33.419 1.00 85.62 131 GLN A C 1
ATOM 1040 O O . GLN A 1 131 ? -16.764 12.928 33.120 1.00 85.62 131 GLN A O 1
ATOM 1045 N N . LEU A 1 132 ? -15.702 10.952 32.951 1.00 85.62 132 LEU A N 1
ATOM 1046 C CA . LEU A 1 132 ? -16.547 10.372 31.896 1.00 85.62 132 LEU A CA 1
ATOM 1047 C C . LEU A 1 132 ? -18.049 10.396 32.224 1.00 85.62 132 LEU A C 1
ATOM 1049 O O . LEU A 1 132 ? -18.871 10.588 31.331 1.00 85.62 132 LEU A O 1
ATOM 1053 N N . GLU A 1 133 ? -18.411 10.311 33.505 1.00 82.88 133 GLU A N 1
ATOM 1054 C CA . GLU A 1 133 ? -19.799 10.433 33.976 1.00 82.88 133 GLU A CA 1
ATOM 1055 C C . GLU A 1 133 ? -20.461 11.762 33.583 1.00 82.88 133 GLU A C 1
ATOM 1057 O O . GLU A 1 133 ? -21.665 11.813 33.343 1.00 82.88 133 GLU A O 1
ATOM 1062 N N . ARG A 1 134 ? -19.686 12.854 33.503 1.00 86.25 134 ARG A N 1
ATOM 1063 C CA . ARG A 1 134 ? -20.201 14.173 33.096 1.00 86.25 134 ARG A CA 1
ATOM 1064 C C . ARG A 1 134 ? -20.458 14.259 31.596 1.00 86.25 134 ARG A C 1
ATOM 1066 O O . ARG A 1 134 ? -21.179 15.149 31.157 1.00 86.25 134 ARG A O 1
ATOM 1073 N N . VAL A 1 135 ? -19.833 13.377 30.821 1.00 87.56 135 VAL A N 1
ATOM 1074 C CA . VAL A 1 135 ? -19.894 13.375 29.359 1.00 87.56 135 VAL A CA 1
ATOM 1075 C C . VAL A 1 135 ? -21.139 12.632 28.901 1.00 87.56 135 VAL A C 1
ATOM 1077 O O . VAL A 1 135 ? -21.933 13.182 28.139 1.00 87.56 135 VAL A O 1
ATOM 1080 N N . ASP A 1 136 ? -21.307 11.394 29.367 1.00 88.38 136 ASP A N 1
ATOM 1081 C CA . ASP A 1 136 ? -22.465 10.565 29.041 1.00 88.38 136 ASP A CA 1
ATOM 1082 C C . ASP A 1 136 ? -22.633 9.431 30.065 1.00 88.38 136 ASP A C 1
ATOM 1084 O O . ASP A 1 136 ? -22.100 8.333 29.906 1.00 88.38 136 ASP A O 1
ATOM 1088 N N . LYS A 1 137 ? -23.363 9.708 31.154 1.00 90.00 137 LYS A N 1
ATOM 1089 C CA . LYS A 1 137 ? -23.596 8.727 32.223 1.00 90.00 137 LYS A CA 1
ATOM 1090 C C . LYS A 1 137 ? -24.355 7.489 31.734 1.00 90.00 137 LYS A C 1
ATOM 1092 O O . LYS A 1 137 ? -23.998 6.380 32.104 1.00 90.00 137 LYS A O 1
ATOM 1097 N N . PHE A 1 138 ? -25.370 7.674 30.890 1.00 88.88 138 PHE A N 1
ATOM 1098 C CA . PHE A 1 138 ? -26.190 6.566 30.394 1.00 88.88 138 PHE A CA 1
ATOM 1099 C C . PHE A 1 138 ? -25.370 5.604 29.527 1.00 88.88 138 PHE A C 1
ATOM 1101 O O . PHE A 1 138 ? -25.487 4.391 29.672 1.00 88.88 138 PHE A O 1
ATOM 1108 N N . ALA A 1 139 ? -24.507 6.143 28.661 1.00 89.06 139 ALA A N 1
ATOM 1109 C CA . ALA A 1 139 ? -23.567 5.333 27.897 1.00 89.06 139 ALA A CA 1
ATOM 1110 C C . ALA A 1 139 ? -22.583 4.582 28.806 1.00 89.06 139 ALA A C 1
ATOM 1112 O O . ALA A 1 139 ? -22.312 3.410 28.571 1.00 89.06 139 ALA A O 1
ATOM 1113 N N . LEU A 1 140 ? -22.072 5.234 29.854 1.00 89.19 140 LEU A N 1
ATOM 1114 C CA . LEU A 1 140 ? -21.140 4.607 30.789 1.00 89.19 140 LEU A CA 1
ATOM 1115 C C . LEU A 1 140 ? -21.784 3.434 31.543 1.00 89.19 140 LEU A C 1
ATOM 1117 O O . LEU A 1 140 ? -21.189 2.361 31.600 1.00 89.19 140 LEU A O 1
ATOM 1121 N N . ASP A 1 141 ? -23.006 3.616 32.051 1.00 89.88 141 ASP A N 1
ATOM 1122 C CA . ASP A 1 141 ? -23.765 2.565 32.740 1.00 89.88 141 ASP A CA 1
ATOM 1123 C C . ASP A 1 141 ? -24.007 1.362 31.797 1.00 89.88 141 ASP A C 1
ATOM 1125 O O . ASP A 1 141 ? -23.744 0.217 32.163 1.00 89.88 141 ASP A O 1
ATOM 1129 N N . ALA A 1 142 ? -24.385 1.612 30.536 1.00 90.06 142 ALA A N 1
ATOM 1130 C CA . ALA A 1 142 ? -24.561 0.560 29.527 1.00 90.06 142 ALA A CA 1
ATOM 1131 C C . ALA A 1 142 ? -23.255 -0.188 29.184 1.00 90.06 142 ALA A C 1
ATOM 1133 O O . ALA A 1 142 ? -23.266 -1.397 28.925 1.00 90.06 142 ALA A O 1
ATOM 1134 N N . MET A 1 143 ? -22.118 0.512 29.184 1.00 89.19 143 MET A N 1
ATOM 1135 C CA . MET A 1 143 ? -20.802 -0.096 28.965 1.00 89.19 143 MET A CA 1
ATOM 1136 C C . MET A 1 143 ? -20.370 -0.982 30.132 1.00 89.19 143 MET A C 1
ATOM 1138 O O . MET A 1 143 ? -19.734 -2.003 29.892 1.00 89.19 143 MET A O 1
ATOM 1142 N N . VAL A 1 144 ? -20.729 -0.631 31.370 1.00 90.06 144 VAL A N 1
ATOM 1143 C CA . VAL A 1 144 ? -20.467 -1.472 32.549 1.00 90.06 144 VAL A CA 1
ATOM 1144 C C . VAL A 1 144 ? -21.236 -2.791 32.445 1.00 90.06 144 VAL A C 1
ATOM 1146 O O . VAL A 1 144 ? -20.642 -3.854 32.625 1.00 90.06 144 VAL A O 1
ATOM 1149 N N . ASP A 1 145 ? -22.515 -2.741 32.061 1.00 89.94 145 ASP A N 1
ATOM 1150 C CA . ASP A 1 145 ? -23.358 -3.937 31.901 1.00 89.94 145 ASP A CA 1
ATOM 1151 C C . ASP A 1 145 ? -22.853 -4.889 30.797 1.00 89.94 145 ASP A C 1
ATOM 1153 O O . ASP A 1 145 ? -23.055 -6.103 30.864 1.00 89.94 145 ASP A O 1
ATOM 1157 N N . SER A 1 146 ? -22.174 -4.351 29.779 1.00 91.19 146 SER A N 1
ATOM 1158 C CA . SER A 1 146 ? -21.683 -5.084 28.601 1.00 91.19 146 SER A CA 1
ATOM 1159 C C . SER A 1 146 ? -20.154 -5.233 28.541 1.00 91.19 146 SER A C 1
ATOM 1161 O O . SER A 1 146 ? -19.612 -5.687 27.527 1.00 91.19 146 SER A O 1
ATOM 1163 N N . ALA A 1 147 ? -19.442 -4.904 29.626 1.00 90.12 147 ALA A N 1
ATOM 1164 C CA . ALA A 1 147 ? -17.986 -4.763 29.623 1.00 90.12 147 ALA A CA 1
ATOM 1165 C C . ALA A 1 147 ? -17.248 -6.040 29.189 1.00 90.12 147 ALA A C 1
ATOM 1167 O O . ALA A 1 147 ? -16.373 -5.981 28.329 1.00 90.12 147 ALA A O 1
ATOM 1168 N N . GLU A 1 148 ? -17.629 -7.205 29.721 1.00 91.88 148 GLU A N 1
ATOM 1169 C CA . GLU A 1 148 ? -16.984 -8.492 29.400 1.00 91.88 148 GLU A CA 1
ATOM 1170 C C . GLU A 1 148 ? -17.141 -8.882 27.921 1.00 91.88 148 GLU A C 1
ATOM 1172 O O . GLU A 1 148 ? -16.218 -9.435 27.322 1.00 91.88 148 GLU A O 1
ATOM 1177 N N . VAL A 1 149 ? -18.276 -8.553 27.295 1.00 92.31 149 VAL A N 1
ATOM 1178 C CA . VAL A 1 149 ? -18.505 -8.817 25.864 1.00 92.31 149 VAL A CA 1
ATOM 1179 C C . VAL A 1 149 ? -17.583 -7.942 25.017 1.00 92.31 149 VAL A C 1
ATOM 1181 O O . VAL A 1 149 ? -16.932 -8.429 24.091 1.00 92.31 149 VAL A O 1
ATOM 1184 N N . HIS A 1 150 ? -17.470 -6.660 25.369 1.00 91.94 150 HIS A N 1
ATOM 1185 C CA . HIS A 1 150 ? -16.582 -5.742 24.666 1.00 91.94 150 HIS A CA 1
ATOM 1186 C C . HIS A 1 150 ? -15.100 -6.080 24.874 1.00 91.94 150 HIS A C 1
ATOM 1188 O O . HIS A 1 150 ? -14.332 -6.021 23.914 1.00 91.94 150 HIS A O 1
ATOM 1194 N N . ILE A 1 151 ? -14.699 -6.523 26.070 1.00 93.31 151 ILE A N 1
ATOM 1195 C CA . ILE A 1 151 ? -13.349 -7.049 26.331 1.00 93.31 151 ILE A CA 1
ATOM 1196 C C . ILE A 1 151 ? -13.055 -8.222 25.396 1.00 93.31 151 ILE A C 1
ATOM 1198 O O . ILE A 1 151 ? -12.052 -8.189 24.690 1.00 93.31 151 ILE A O 1
ATOM 1202 N N . GLN A 1 152 ? -13.946 -9.216 25.314 1.00 93.31 152 GLN A N 1
ATOM 1203 C CA . GLN A 1 152 ? -13.761 -10.370 24.424 1.00 93.31 152 GLN A CA 1
ATOM 1204 C C . GLN A 1 152 ? -13.644 -9.967 22.948 1.00 93.31 152 GLN A C 1
ATOM 1206 O O . GLN A 1 152 ? -12.868 -10.573 22.210 1.00 93.31 152 GLN A O 1
ATOM 1211 N N . SER A 1 153 ? -14.378 -8.936 22.518 1.00 93.44 153 SER A N 1
ATOM 1212 C CA . SER A 1 153 ? -14.300 -8.420 21.145 1.00 93.44 153 SER A CA 1
ATOM 1213 C C . SER A 1 153 ? -13.001 -7.657 20.846 1.00 93.44 153 SER A C 1
ATOM 1215 O O . SER A 1 153 ? -12.474 -7.760 19.737 1.00 93.44 153 SER A O 1
ATOM 1217 N N . LEU A 1 154 ? -12.460 -6.921 21.827 1.00 95.00 154 LEU A N 1
ATOM 1218 C CA . LEU A 1 154 ? -11.245 -6.109 21.688 1.00 95.00 154 LEU A CA 1
ATOM 1219 C C . LEU A 1 154 ? -9.957 -6.897 21.938 1.00 95.00 154 LEU A C 1
ATOM 1221 O O . LEU A 1 154 ? -8.918 -6.540 21.384 1.00 95.00 154 LEU A O 1
ATOM 1225 N N . GLU A 1 155 ? -10.017 -7.970 22.727 1.00 94.38 155 GLU A N 1
ATOM 1226 C CA . GLU A 1 155 ? -8.866 -8.785 23.125 1.00 94.38 155 GLU A CA 1
ATOM 1227 C C . GLU A 1 155 ? -7.972 -9.191 21.935 1.00 94.38 155 GLU A C 1
ATOM 1229 O O . GLU A 1 155 ? -6.770 -8.922 21.991 1.00 94.38 155 GLU A O 1
ATOM 1234 N N . PRO A 1 156 ? -8.486 -9.740 20.809 1.00 95.81 156 PRO A N 1
ATOM 1235 C CA . PRO A 1 156 ? -7.633 -10.137 19.683 1.00 95.81 156 PRO A CA 1
ATOM 1236 C C . PRO A 1 156 ? -6.867 -8.961 19.065 1.00 95.81 156 PRO A C 1
ATOM 1238 O O . PRO A 1 156 ? -5.766 -9.130 18.536 1.00 95.81 156 PRO A O 1
ATOM 1241 N N . TRP A 1 157 ? -7.442 -7.763 19.136 1.00 95.69 157 TRP A N 1
ATOM 1242 C CA . TRP A 1 157 ? -6.862 -6.549 18.577 1.00 95.69 157 TRP A CA 1
ATOM 1243 C C . TRP A 1 157 ? -5.862 -5.900 19.540 1.00 95.69 157 TRP A C 1
ATOM 1245 O O . TRP A 1 157 ? -4.871 -5.324 19.099 1.00 95.69 157 TRP A O 1
ATOM 1255 N N . ILE A 1 158 ? -6.038 -6.061 20.852 1.00 96.81 158 ILE A N 1
ATOM 1256 C CA . ILE A 1 158 ? -4.997 -5.730 21.835 1.00 96.81 158 ILE A CA 1
ATOM 1257 C C . ILE A 1 158 ? -3.809 -6.682 21.718 1.00 96.81 158 ILE A C 1
ATOM 1259 O O . ILE A 1 158 ? -2.664 -6.231 21.742 1.00 96.81 158 ILE A O 1
ATOM 1263 N N . GLN A 1 159 ? -4.059 -7.974 21.491 1.00 95.88 159 GLN A N 1
ATOM 1264 C CA . GLN A 1 159 ? -2.998 -8.935 21.183 1.00 95.88 159 GLN A CA 1
ATOM 1265 C C . GLN A 1 159 ? -2.227 -8.535 19.916 1.00 95.88 159 GLN A C 1
ATOM 1267 O O . GLN A 1 159 ? -1.008 -8.648 19.893 1.00 95.88 159 GLN A O 1
ATOM 1272 N N . LEU A 1 160 ? -2.889 -7.964 18.901 1.00 97.19 160 LEU A N 1
ATOM 1273 C CA . LEU A 1 160 ? -2.199 -7.382 17.743 1.00 97.19 160 LEU A CA 1
ATOM 1274 C C . LEU A 1 160 ? -1.261 -6.221 18.135 1.00 97.19 160 LEU A C 1
ATOM 1276 O O . LEU A 1 160 ? -0.158 -6.147 17.602 1.00 97.19 160 LEU A O 1
ATOM 1280 N N . LEU A 1 161 ? -1.639 -5.340 19.071 1.00 97.06 161 LEU A N 1
ATOM 1281 C CA . LEU A 1 161 ? -0.740 -4.275 19.554 1.00 97.06 161 LEU A CA 1
ATOM 1282 C C . LEU A 1 161 ? 0.468 -4.833 20.318 1.00 97.06 161 LEU A C 1
ATOM 1284 O O . LEU A 1 161 ? 1.581 -4.328 20.166 1.00 97.06 161 LEU A O 1
ATOM 1288 N N . LEU A 1 162 ? 0.259 -5.883 21.115 1.00 96.69 162 LEU A N 1
ATOM 1289 C CA . LEU A 1 162 ? 1.341 -6.595 21.798 1.00 96.69 162 LEU A CA 1
ATOM 1290 C C . LEU A 1 162 ? 2.283 -7.270 20.794 1.00 96.69 162 LEU A C 1
ATOM 1292 O O . LEU A 1 162 ? 3.501 -7.151 20.933 1.00 96.69 162 LEU A O 1
ATOM 1296 N N . ASP A 1 163 ? 1.732 -7.912 19.761 1.00 97.31 163 ASP A N 1
ATOM 1297 C CA . ASP A 1 163 ? 2.503 -8.524 18.679 1.00 97.31 163 ASP A CA 1
ATOM 1298 C C . ASP A 1 163 ? 3.323 -7.467 17.914 1.00 97.31 163 ASP A C 1
ATOM 1300 O O . ASP A 1 163 ? 4.490 -7.708 17.610 1.00 97.31 163 ASP A O 1
ATOM 1304 N N . LEU A 1 164 ? 2.755 -6.282 17.641 1.00 97.44 164 LEU A N 1
ATOM 1305 C CA . LEU A 1 164 ? 3.461 -5.163 16.997 1.00 97.44 164 LEU A CA 1
ATOM 1306 C C . LEU A 1 164 ? 4.640 -4.670 17.845 1.00 97.44 164 LEU A C 1
ATOM 1308 O O . LEU A 1 164 ? 5.741 -4.497 17.323 1.00 97.44 164 LEU A O 1
ATOM 1312 N N . MET A 1 165 ? 4.432 -4.484 19.150 1.00 96.44 165 MET A N 1
ATOM 1313 C CA . MET A 1 165 ? 5.492 -4.078 20.077 1.00 96.44 165 MET A CA 1
ATOM 1314 C C . MET A 1 165 ? 6.607 -5.132 20.145 1.00 96.44 165 MET A C 1
ATOM 1316 O O . MET A 1 165 ? 7.787 -4.795 20.041 1.00 96.44 165 MET A O 1
ATOM 1320 N N . ALA A 1 166 ? 6.244 -6.413 20.268 1.00 96.25 166 ALA A N 1
ATOM 1321 C CA . ALA A 1 166 ? 7.202 -7.515 20.305 1.00 96.25 166 ALA A CA 1
ATOM 1322 C C . ALA A 1 166 ? 7.984 -7.640 18.987 1.00 96.25 166 ALA A C 1
ATOM 1324 O O . ALA A 1 166 ? 9.206 -7.799 19.005 1.00 96.25 166 ALA A O 1
ATOM 1325 N N . PHE A 1 167 ? 7.303 -7.519 17.844 1.00 97.62 167 PHE A N 1
ATOM 1326 C CA . PHE A 1 167 ? 7.942 -7.488 16.533 1.00 97.62 167 PHE A CA 1
ATOM 1327 C C . PHE A 1 167 ? 8.919 -6.319 16.425 1.00 97.62 167 PHE A C 1
ATOM 1329 O O . PHE A 1 167 ? 10.058 -6.533 16.009 1.00 97.62 167 PHE A O 1
ATOM 1336 N N . ARG A 1 168 ? 8.522 -5.113 16.858 1.00 95.62 168 ARG A N 1
ATOM 1337 C CA . ARG A 1 168 ? 9.400 -3.939 16.841 1.00 95.62 168 ARG A CA 1
ATOM 1338 C C . ARG A 1 168 ? 10.682 -4.201 17.626 1.00 95.62 168 ARG A C 1
ATOM 1340 O O . ARG A 1 168 ? 11.762 -3.964 17.102 1.00 95.62 168 ARG A O 1
ATOM 1347 N N . GLU A 1 169 ? 10.582 -4.740 18.839 1.00 94.94 169 GLU A N 1
ATOM 1348 C CA . GLU A 1 169 ? 11.746 -5.047 19.682 1.00 94.94 169 GLU A CA 1
ATOM 1349 C C . GLU A 1 169 ? 12.691 -6.078 19.045 1.00 94.94 169 GLU A C 1
ATOM 1351 O O . GLU A 1 169 ? 13.900 -5.849 18.979 1.00 94.94 169 GLU A O 1
ATOM 1356 N N . GLN A 1 170 ? 12.156 -7.202 18.556 1.00 95.00 170 GLN A N 1
ATOM 1357 C CA . GLN A 1 170 ? 12.979 -8.287 18.011 1.00 95.00 170 GLN A CA 1
ATOM 1358 C C . GLN A 1 170 ? 13.576 -7.942 16.642 1.00 95.00 170 GLN A C 1
ATOM 1360 O O . GLN A 1 170 ? 14.761 -8.186 16.404 1.00 95.00 170 GLN A O 1
ATOM 1365 N N . ALA A 1 171 ? 12.784 -7.343 15.749 1.00 96.12 171 ALA A N 1
ATOM 1366 C CA . ALA A 1 171 ? 13.250 -6.943 14.427 1.00 96.12 171 ALA A CA 1
ATOM 1367 C C . ALA A 1 171 ? 14.269 -5.806 14.511 1.00 96.12 171 ALA A C 1
ATOM 1369 O O . ALA A 1 171 ? 15.318 -5.902 13.877 1.00 96.12 171 ALA A O 1
ATOM 1370 N N . LEU A 1 172 ? 14.027 -4.784 15.341 1.00 95.00 172 LEU A N 1
ATOM 1371 C CA . LEU A 1 172 ? 14.984 -3.694 15.526 1.00 95.00 172 LEU A CA 1
ATOM 1372 C C . LEU A 1 172 ? 16.309 -4.208 16.093 1.00 95.00 172 LEU A C 1
ATOM 1374 O O . LEU A 1 172 ? 17.367 -3.865 15.570 1.00 95.00 172 LEU A O 1
ATOM 1378 N N . ARG A 1 173 ? 16.266 -5.081 17.110 1.00 93.31 173 ARG A N 1
ATOM 1379 C CA . ARG A 1 173 ? 17.471 -5.715 17.662 1.00 93.31 173 ARG A CA 1
ATOM 1380 C C . ARG A 1 173 ? 18.273 -6.425 16.570 1.00 93.31 173 ARG A C 1
ATOM 1382 O O . ARG A 1 173 ? 19.475 -6.201 16.467 1.00 93.31 173 ARG A O 1
ATOM 1389 N N . LEU A 1 174 ? 17.621 -7.236 15.735 1.00 92.25 174 LEU A N 1
ATOM 1390 C CA . LEU A 1 174 ? 18.298 -7.954 14.653 1.00 92.25 174 LEU A CA 1
ATOM 1391 C C . LEU A 1 174 ? 18.860 -7.006 13.583 1.00 92.25 174 LEU A C 1
ATOM 1393 O O . LEU A 1 174 ? 19.983 -7.205 13.125 1.00 92.25 174 LEU A O 1
ATOM 1397 N N . ILE A 1 175 ? 18.113 -5.966 13.200 1.00 92.19 175 ILE A N 1
ATOM 1398 C CA . ILE A 1 175 ? 18.568 -4.949 12.242 1.00 92.19 175 ILE A CA 1
ATOM 1399 C C . ILE A 1 175 ? 19.826 -4.243 12.772 1.00 92.19 175 ILE A C 1
ATOM 1401 O O . ILE A 1 175 ? 20.801 -4.096 12.033 1.00 92.19 175 ILE A O 1
ATOM 1405 N N . LEU A 1 176 ? 19.847 -3.850 14.050 1.00 90.94 176 LEU A N 1
ATOM 1406 C CA . LEU A 1 176 ? 20.998 -3.197 14.685 1.00 90.94 176 LEU A CA 1
ATOM 1407 C C . LEU A 1 176 ? 22.203 -4.146 14.824 1.00 90.94 176 LEU A C 1
ATOM 1409 O O . LEU A 1 176 ? 23.335 -3.769 14.499 1.00 90.94 176 LEU A O 1
ATOM 1413 N N . ASP A 1 177 ? 21.968 -5.393 15.241 1.00 88.69 177 ASP A N 1
ATOM 1414 C CA . ASP A 1 177 ? 23.002 -6.429 15.342 1.00 88.69 177 ASP A CA 1
ATOM 1415 C C . ASP A 1 177 ? 23.642 -6.704 13.962 1.00 88.69 177 ASP A C 1
ATOM 1417 O O . ASP A 1 177 ? 24.862 -6.836 13.840 1.00 88.69 177 ASP A O 1
ATOM 1421 N N . LEU A 1 178 ? 22.853 -6.734 12.883 1.00 85.81 178 LEU A N 1
ATOM 1422 C CA . LEU A 1 178 ? 23.367 -6.920 11.521 1.00 85.81 178 LEU A CA 1
ATOM 1423 C C . LEU A 1 178 ? 24.076 -5.674 10.979 1.00 85.81 178 LEU A C 1
ATOM 1425 O O . LEU A 1 178 ? 25.145 -5.792 10.380 1.00 85.81 178 LEU A O 1
ATOM 1429 N N . SER A 1 179 ? 23.532 -4.482 11.233 1.00 85.38 179 SER A N 1
ATOM 1430 C CA . SER A 1 179 ? 24.135 -3.209 10.811 1.00 85.38 179 SER A CA 1
ATOM 1431 C C . SER A 1 179 ? 25.543 -3.009 11.391 1.00 85.38 179 SER A C 1
ATOM 1433 O O . SER A 1 179 ? 26.445 -2.508 10.709 1.00 85.38 179 SER A O 1
ATOM 1435 N N . SER A 1 180 ? 25.750 -3.445 12.639 1.00 83.06 180 SER A N 1
ATOM 1436 C CA . SER A 1 180 ? 27.034 -3.344 13.343 1.00 83.06 180 SER A CA 1
ATOM 1437 C C . SER A 1 180 ? 28.045 -4.434 12.966 1.00 83.06 180 SER A C 1
ATOM 1439 O O . SER A 1 180 ? 29.251 -4.197 13.033 1.00 83.06 180 SER A O 1
ATOM 1441 N N . THR A 1 181 ? 27.588 -5.621 12.553 1.00 75.69 181 THR A N 1
ATOM 1442 C CA . THR A 1 181 ? 28.466 -6.769 12.256 1.00 75.69 181 THR A CA 1
ATOM 1443 C C . THR A 1 181 ? 28.888 -6.871 10.791 1.00 75.69 181 THR A C 1
ATOM 1445 O O . THR A 1 181 ? 29.936 -7.454 10.496 1.00 75.69 181 THR A O 1
ATOM 1448 N N . VAL A 1 182 ? 28.107 -6.323 9.858 1.00 64.38 182 VAL A N 1
ATOM 1449 C CA . VAL A 1 182 ? 28.415 -6.387 8.424 1.00 64.38 182 VAL A CA 1
ATOM 1450 C C . VAL A 1 182 ? 29.330 -5.230 8.019 1.00 64.38 182 VAL A C 1
ATOM 1452 O O . VAL A 1 182 ? 29.036 -4.070 8.279 1.00 64.38 182 VAL A O 1
ATOM 1455 N N . ILE A 1 183 ? 30.453 -5.549 7.366 1.00 62.28 183 ILE A N 1
ATOM 1456 C CA . ILE A 1 183 ? 31.504 -4.573 7.030 1.00 62.28 183 ILE A CA 1
ATOM 1457 C C . ILE A 1 183 ? 31.029 -3.586 5.947 1.00 62.28 183 ILE A C 1
ATOM 1459 O O . ILE A 1 183 ? 31.190 -2.383 6.139 1.00 62.28 183 ILE A O 1
ATOM 1463 N N . THR A 1 184 ? 30.405 -4.077 4.865 1.00 73.69 184 THR A N 1
ATOM 1464 C CA . THR A 1 184 ? 29.800 -3.286 3.770 1.00 73.69 184 THR A CA 1
ATOM 1465 C C . THR A 1 184 ? 28.710 -4.093 3.055 1.00 73.69 184 THR A C 1
ATOM 1467 O O . THR A 1 184 ? 28.918 -5.275 2.765 1.00 73.69 184 THR A O 1
ATOM 1470 N N . LEU A 1 185 ? 27.564 -3.482 2.738 1.00 75.69 185 LEU A N 1
ATOM 1471 C CA . LEU A 1 185 ? 26.478 -4.112 1.968 1.00 75.69 185 LEU A CA 1
ATOM 1472 C C . LEU A 1 185 ? 26.431 -3.537 0.546 1.00 75.69 185 LEU A C 1
ATOM 1474 O O . LEU A 1 185 ? 26.008 -2.404 0.350 1.00 75.69 185 LEU A O 1
ATOM 1478 N N . LEU A 1 186 ? 26.863 -4.315 -0.452 1.00 77.44 186 LEU A N 1
ATOM 1479 C CA . LEU A 1 186 ? 26.928 -3.894 -1.853 1.00 77.44 186 LEU A CA 1
ATOM 1480 C C . LEU A 1 186 ? 26.242 -4.916 -2.779 1.00 77.44 186 LEU A C 1
ATOM 1482 O O . LEU A 1 186 ? 26.523 -6.116 -2.670 1.00 77.44 186 LEU A O 1
ATOM 1486 N N . PRO A 1 187 ? 25.417 -4.474 -3.755 1.00 78.31 187 PRO A N 1
ATOM 1487 C CA . PRO A 1 187 ? 24.665 -5.371 -4.639 1.00 78.31 187 PRO A CA 1
ATOM 1488 C C . PRO A 1 187 ? 25.514 -6.440 -5.338 1.00 78.31 187 PRO A C 1
ATOM 1490 O O . PRO A 1 187 ? 25.079 -7.583 -5.465 1.00 78.31 187 PRO A O 1
ATOM 1493 N N . HIS A 1 188 ? 26.737 -6.095 -5.749 1.00 78.31 188 HIS A N 1
ATOM 1494 C CA . HIS A 1 188 ? 27.630 -6.990 -6.495 1.00 78.31 188 HIS A CA 1
ATOM 1495 C C . HIS A 1 188 ? 28.511 -7.880 -5.612 1.00 78.31 188 HIS A C 1
ATOM 1497 O O . HIS A 1 188 ? 29.068 -8.851 -6.113 1.00 78.31 188 HIS A O 1
ATOM 1503 N N . GLN A 1 189 ? 28.659 -7.566 -4.321 1.00 81.12 189 GLN A N 1
ATOM 1504 C CA . GLN A 1 189 ? 29.534 -8.321 -3.413 1.00 81.12 189 GLN A CA 1
ATOM 1505 C C . GLN A 1 189 ? 28.757 -9.347 -2.588 1.00 81.12 189 GLN A C 1
ATOM 1507 O O . GLN A 1 189 ? 29.174 -10.495 -2.460 1.00 81.12 189 GLN A O 1
ATOM 1512 N N . ASN A 1 190 ? 27.620 -8.942 -2.025 1.00 83.19 190 ASN A N 1
ATOM 1513 C CA . ASN A 1 190 ? 26.851 -9.734 -1.069 1.00 83.19 190 ASN A CA 1
ATOM 1514 C C . ASN A 1 190 ? 25.341 -9.569 -1.282 1.00 83.19 190 ASN A C 1
ATOM 1516 O O . ASN A 1 190 ? 24.590 -9.351 -0.335 1.00 83.19 190 ASN A O 1
ATOM 1520 N N . SER A 1 191 ? 24.901 -9.749 -2.534 1.00 81.06 191 SER A N 1
ATOM 1521 C CA . SER A 1 191 ? 23.502 -9.613 -2.966 1.00 81.06 191 SER A CA 1
ATOM 1522 C C . SER A 1 191 ? 22.505 -10.330 -2.046 1.00 81.06 191 SER A C 1
ATOM 1524 O O . SER A 1 191 ? 21.563 -9.710 -1.574 1.00 81.06 191 SER A O 1
ATOM 1526 N N . LEU A 1 192 ? 22.732 -11.606 -1.712 1.00 83.38 192 LEU A N 1
ATOM 1527 C CA . LEU A 1 192 ? 21.789 -12.377 -0.887 1.00 83.38 192 LEU A CA 1
ATOM 1528 C C . LEU A 1 192 ? 21.592 -11.782 0.514 1.00 83.38 192 LEU A C 1
ATOM 1530 O O . LEU A 1 192 ? 20.468 -11.713 0.998 1.00 83.38 192 LEU A O 1
ATOM 1534 N N . ILE A 1 193 ? 22.679 -11.345 1.154 1.00 85.62 193 ILE A N 1
ATOM 1535 C CA . ILE A 1 193 ? 22.632 -10.764 2.503 1.00 85.62 193 ILE A CA 1
ATOM 1536 C C . ILE A 1 193 ? 22.014 -9.369 2.445 1.00 85.62 193 ILE A C 1
ATOM 1538 O O . ILE A 1 193 ? 21.201 -9.036 3.300 1.00 85.62 193 ILE A O 1
ATOM 1542 N N . LEU A 1 194 ? 22.367 -8.578 1.426 1.00 87.06 194 LEU A N 1
ATOM 1543 C CA . LEU A 1 194 ? 21.779 -7.263 1.196 1.00 87.06 194 LEU A CA 1
ATOM 1544 C C . LEU A 1 194 ? 20.261 -7.360 1.017 1.00 87.06 194 LEU A C 1
ATOM 1546 O O . LEU A 1 194 ? 19.539 -6.643 1.698 1.00 87.06 194 LEU A O 1
ATOM 1550 N N . HIS A 1 195 ? 19.785 -8.258 0.149 1.00 87.62 195 HIS A N 1
ATOM 1551 C CA . HIS A 1 195 ? 18.352 -8.486 -0.059 1.00 87.62 195 HIS A CA 1
ATOM 1552 C C . HIS A 1 195 ? 17.673 -8.938 1.234 1.00 87.62 195 HIS A C 1
ATOM 1554 O O . HIS A 1 195 ? 16.728 -8.293 1.660 1.00 87.62 195 HIS A O 1
ATOM 1560 N N . ALA A 1 196 ? 18.207 -9.941 1.936 1.00 89.06 196 ALA A N 1
ATOM 1561 C CA . ALA A 1 196 ? 17.607 -10.404 3.191 1.00 89.06 196 ALA A CA 1
ATOM 1562 C C . ALA A 1 196 ? 17.542 -9.311 4.279 1.00 89.06 196 ALA A C 1
ATOM 1564 O O . ALA A 1 196 ? 16.561 -9.222 5.017 1.00 89.06 196 ALA A O 1
ATOM 1565 N N . PHE A 1 197 ? 18.577 -8.472 4.382 1.00 90.75 197 PHE A N 1
ATOM 1566 C CA . PHE A 1 197 ? 18.606 -7.345 5.314 1.00 90.75 197 PHE A CA 1
ATOM 1567 C C . PHE A 1 197 ? 17.598 -6.259 4.923 1.00 90.75 197 PHE A C 1
ATOM 1569 O O . PHE A 1 197 ? 16.811 -5.824 5.763 1.00 90.75 197 PHE A O 1
ATOM 1576 N N . MET A 1 198 ? 17.606 -5.838 3.656 1.00 91.50 198 MET A N 1
ATOM 1577 C CA . MET A 1 198 ? 16.736 -4.766 3.175 1.00 91.50 198 MET A CA 1
ATOM 1578 C C . MET A 1 198 ? 15.266 -5.190 3.119 1.00 91.50 198 MET A C 1
ATOM 1580 O O . MET A 1 198 ? 14.395 -4.366 3.383 1.00 91.50 198 MET A O 1
ATOM 1584 N N . ASP A 1 199 ? 14.976 -6.468 2.873 1.00 91.62 199 ASP A N 1
ATOM 1585 C CA . ASP A 1 199 ? 13.621 -7.016 2.940 1.00 91.62 199 ASP A CA 1
ATOM 1586 C C . ASP A 1 199 ? 13.061 -6.924 4.364 1.00 91.62 199 ASP A C 1
ATOM 1588 O O . ASP A 1 199 ? 11.940 -6.436 4.546 1.00 91.62 199 ASP A O 1
ATOM 1592 N N . LEU A 1 200 ? 13.841 -7.303 5.389 1.00 94.56 200 LEU A N 1
ATOM 1593 C CA . LEU A 1 200 ? 13.421 -7.125 6.782 1.00 94.56 200 LEU A CA 1
ATOM 1594 C C . LEU A 1 200 ? 13.312 -5.640 7.144 1.00 94.56 200 LEU A C 1
ATOM 1596 O O . LEU A 1 200 ? 12.332 -5.248 7.771 1.00 94.56 200 LEU A O 1
ATOM 1600 N N . PHE A 1 201 ? 14.282 -4.815 6.744 1.00 94.88 201 PHE A N 1
ATOM 1601 C CA . PHE A 1 201 ? 14.272 -3.373 6.998 1.00 94.88 201 PHE A CA 1
ATOM 1602 C C . PHE A 1 201 ? 13.014 -2.710 6.424 1.00 94.88 201 PHE A C 1
ATOM 1604 O O . PHE A 1 201 ? 12.267 -2.055 7.149 1.00 94.88 201 PHE A O 1
ATOM 1611 N N . CYS A 1 202 ? 12.716 -2.926 5.142 1.00 95.38 202 CYS A N 1
ATOM 1612 C CA . CYS A 1 202 ? 11.525 -2.363 4.516 1.00 95.38 202 CYS A CA 1
ATOM 1613 C C . CYS A 1 202 ? 10.240 -2.963 5.098 1.00 95.38 202 CYS A C 1
ATOM 1615 O O . CYS A 1 202 ? 9.255 -2.246 5.238 1.00 95.38 202 CYS A O 1
ATOM 1617 N N . SER A 1 203 ? 10.227 -4.243 5.481 1.00 97.06 203 SER A N 1
ATOM 1618 C CA . SER A 1 203 ? 9.074 -4.851 6.164 1.00 97.06 203 SER A CA 1
ATOM 1619 C C . SER A 1 203 ? 8.839 -4.241 7.549 1.00 97.06 203 SER A C 1
ATOM 1621 O O . SER A 1 203 ? 7.700 -3.951 7.906 1.00 97.06 203 SER A O 1
ATOM 1623 N N . PHE A 1 204 ? 9.906 -3.972 8.303 1.00 97.50 204 PHE A N 1
ATOM 1624 C CA . PHE A 1 204 ? 9.852 -3.270 9.583 1.00 97.50 204 PHE A CA 1
ATOM 1625 C C . PHE A 1 204 ? 9.281 -1.857 9.422 1.00 97.50 204 PHE A C 1
ATOM 1627 O O . PHE A 1 204 ? 8.370 -1.476 10.158 1.00 97.50 204 PHE A O 1
ATOM 1634 N N . VAL A 1 205 ? 9.752 -1.102 8.426 1.00 97.62 205 VAL A N 1
ATOM 1635 C CA . VAL A 1 205 ? 9.221 0.233 8.114 1.00 97.62 205 VAL A CA 1
ATOM 1636 C C . VAL A 1 205 ? 7.741 0.155 7.721 1.00 97.62 205 VAL A C 1
ATOM 1638 O O . VAL A 1 205 ? 6.925 0.868 8.302 1.00 97.62 205 VAL A O 1
ATOM 1641 N N . ARG A 1 206 ? 7.362 -0.750 6.809 1.00 97.75 206 ARG A N 1
ATOM 1642 C CA . ARG A 1 206 ? 5.971 -0.915 6.351 1.00 97.75 206 ARG A CA 1
ATOM 1643 C C . ARG A 1 206 ? 5.005 -1.265 7.473 1.00 97.75 206 ARG A C 1
ATOM 1645 O O . ARG A 1 206 ? 3.949 -0.650 7.548 1.00 97.75 206 ARG A O 1
ATOM 1652 N N . VAL A 1 207 ? 5.352 -2.213 8.347 1.00 98.06 207 VAL A N 1
ATOM 1653 C CA . VAL A 1 207 ? 4.498 -2.602 9.486 1.00 98.06 207 VAL A CA 1
ATOM 1654 C C . VAL A 1 207 ? 4.218 -1.396 10.379 1.00 98.06 207 VAL A C 1
ATOM 1656 O O . VAL A 1 207 ? 3.067 -1.137 10.730 1.00 98.06 207 VAL A O 1
ATOM 1659 N N . ASN A 1 208 ? 5.256 -0.632 10.719 1.00 97.12 208 ASN A N 1
ATOM 1660 C CA . ASN A 1 208 ? 5.113 0.520 11.601 1.00 97.12 208 ASN A CA 1
ATOM 1661 C C . ASN A 1 208 ? 4.347 1.670 10.930 1.00 97.12 208 ASN A C 1
ATOM 1663 O O . ASN A 1 208 ? 3.445 2.219 11.557 1.00 97.12 208 ASN A O 1
ATOM 1667 N N . LEU A 1 209 ? 4.616 1.988 9.660 1.00 96.88 209 LEU A N 1
ATOM 1668 C CA . LEU A 1 209 ? 3.841 2.995 8.919 1.00 96.88 209 LEU A CA 1
ATOM 1669 C C . LEU A 1 209 ? 2.377 2.577 8.748 1.00 96.88 209 LEU A C 1
ATOM 1671 O O . LEU A 1 209 ? 1.474 3.372 8.980 1.00 96.88 209 LEU A O 1
ATOM 1675 N N . PHE A 1 210 ? 2.114 1.311 8.419 1.00 96.88 210 PHE A N 1
ATOM 1676 C CA . PHE A 1 210 ? 0.743 0.831 8.253 1.00 96.88 210 PHE A CA 1
ATOM 1677 C C . PHE A 1 210 ? -0.036 0.864 9.572 1.00 96.88 210 PHE A C 1
ATOM 1679 O O . PHE A 1 210 ? -1.234 1.140 9.590 1.00 96.88 210 PHE A O 1
ATOM 1686 N N . SER A 1 211 ? 0.644 0.681 10.702 1.00 94.75 211 SER A N 1
ATOM 1687 C CA . SER A 1 211 ? -0.004 0.768 12.007 1.00 94.75 211 SER A CA 1
ATOM 1688 C C . SER A 1 211 ? -0.551 2.169 12.345 1.00 94.75 211 SER A C 1
ATOM 1690 O O . SER A 1 211 ? -1.370 2.277 13.255 1.00 94.75 211 SER A O 1
ATOM 1692 N N . GLU A 1 212 ? -0.183 3.223 11.599 1.00 92.12 212 GLU A N 1
ATOM 1693 C CA . GLU A 1 212 ? -0.843 4.538 11.668 1.00 92.12 212 GLU A CA 1
ATOM 1694 C C . GLU A 1 212 ? -2.316 4.473 11.263 1.00 92.12 212 GLU A C 1
ATOM 1696 O O . GLU A 1 212 ? -3.135 5.176 11.841 1.00 92.12 212 GLU A O 1
ATOM 1701 N N . LYS A 1 213 ? -2.661 3.596 10.312 1.00 93.00 213 LYS A N 1
ATOM 1702 C CA . LYS A 1 213 ? -4.020 3.440 9.775 1.00 93.00 213 LYS A CA 1
ATOM 1703 C C . LYS A 1 213 ? -4.950 2.633 10.680 1.00 93.00 213 LYS A C 1
ATOM 1705 O O . LYS A 1 213 ? -6.104 2.421 10.331 1.00 93.00 213 LYS A O 1
ATOM 1710 N N . VAL A 1 214 ? -4.462 2.183 11.835 1.00 94.56 214 VAL A N 1
ATOM 1711 C CA . VAL A 1 214 ? -5.222 1.426 12.835 1.00 94.56 214 VAL A CA 1
ATOM 1712 C C . VAL A 1 214 ? -5.498 2.327 14.048 1.00 94.56 214 VAL A C 1
ATOM 1714 O O . VAL A 1 214 ? -4.585 3.020 14.503 1.00 94.56 214 VAL A O 1
ATOM 1717 N N . PRO A 1 215 ? -6.704 2.312 14.656 1.00 95.12 215 PRO A N 1
ATOM 1718 C CA . PRO A 1 215 ? -7.046 3.140 15.824 1.00 95.12 215 PRO A CA 1
ATOM 1719 C C . PRO A 1 215 ? -6.377 2.678 17.142 1.00 95.12 215 PRO A C 1
ATOM 1721 O O . PRO A 1 215 ? -7.044 2.481 18.160 1.00 95.12 215 PRO A O 1
ATOM 1724 N N . ARG A 1 216 ? -5.041 2.543 17.166 1.00 95.12 216 ARG A N 1
ATOM 1725 C CA . ARG A 1 216 ? -4.237 1.982 18.276 1.00 95.12 216 ARG A CA 1
ATOM 1726 C C . ARG A 1 216 ? -4.542 2.635 19.628 1.00 95.12 216 ARG A C 1
ATOM 1728 O O . ARG A 1 216 ? -4.740 1.941 20.623 1.00 95.12 216 ARG A O 1
ATOM 1735 N N . LYS A 1 217 ? -4.636 3.971 19.652 1.00 94.94 217 LYS A N 1
ATOM 1736 C CA . LYS A 1 217 ? -4.962 4.761 20.854 1.00 94.94 217 LYS A CA 1
ATOM 1737 C C . LYS A 1 217 ? -6.359 4.449 21.390 1.00 94.94 217 LYS A C 1
ATOM 1739 O O . LYS A 1 217 ? -6.527 4.291 22.597 1.00 94.94 217 LYS A O 1
ATOM 1744 N N . MET A 1 218 ? -7.351 4.340 20.498 1.00 94.50 218 MET A N 1
ATOM 1745 C CA . MET A 1 218 ? -8.735 4.035 20.877 1.00 94.50 218 MET A CA 1
ATOM 1746 C C . MET A 1 218 ? -8.834 2.634 21.458 1.00 94.50 218 MET A C 1
ATOM 1748 O O . MET A 1 218 ? -9.446 2.457 22.507 1.00 94.50 218 MET A O 1
ATOM 1752 N N . MET A 1 219 ? -8.212 1.661 20.787 1.00 95.19 219 MET A N 1
ATOM 1753 C CA . MET A 1 219 ? -8.182 0.265 21.216 1.00 95.19 219 MET A CA 1
ATOM 1754 C C . MET A 1 219 ? -7.629 0.160 22.633 1.00 95.19 219 MET A C 1
ATOM 1756 O O . MET A 1 219 ? -8.308 -0.361 23.513 1.00 95.19 219 MET A O 1
ATOM 1760 N N . LEU A 1 220 ? -6.446 0.733 22.869 1.00 95.31 220 LEU A N 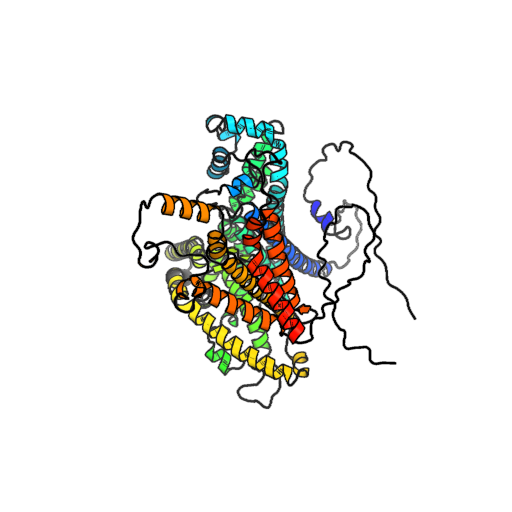1
ATOM 1761 C CA . LEU A 1 220 ? -5.756 0.652 24.152 1.00 95.31 220 LEU A CA 1
ATOM 1762 C C . LEU A 1 220 ? -6.540 1.313 25.297 1.00 95.31 220 LEU A C 1
ATOM 1764 O O . LEU A 1 220 ? -6.722 0.699 26.346 1.00 95.31 220 LEU A O 1
ATOM 1768 N N . GLN A 1 221 ? -7.031 2.541 25.098 1.00 94.38 221 GLN A N 1
ATOM 1769 C CA . GLN A 1 221 ? -7.778 3.275 26.131 1.00 94.38 221 GLN A CA 1
ATOM 1770 C C . GLN A 1 221 ? -9.136 2.641 26.430 1.00 94.38 221 GLN A C 1
ATOM 1772 O O . GLN A 1 221 ? -9.516 2.504 27.592 1.00 94.38 221 GLN A O 1
ATOM 1777 N N . THR A 1 222 ? -9.865 2.233 25.387 1.00 94.50 222 THR A N 1
ATOM 1778 C CA . THR A 1 222 ? -11.184 1.607 25.547 1.00 94.50 222 THR A CA 1
ATOM 1779 C C . THR A 1 222 ? -11.045 0.266 26.255 1.00 94.50 222 THR A C 1
ATOM 1781 O O . THR A 1 222 ? -11.806 -0.016 27.174 1.00 94.50 222 THR A O 1
ATOM 1784 N N . TYR A 1 223 ? -10.039 -0.531 25.887 1.00 95.00 223 TYR A N 1
ATOM 1785 C CA . TYR A 1 223 ? -9.784 -1.813 26.532 1.00 95.00 223 TYR A CA 1
ATOM 1786 C C . TYR A 1 223 ? -9.414 -1.660 28.012 1.00 95.00 223 TYR A C 1
ATOM 1788 O O . TYR A 1 223 ? -10.020 -2.328 28.845 1.00 95.00 223 TYR A O 1
ATOM 1796 N N . ASN A 1 224 ? -8.488 -0.755 28.363 1.00 94.44 224 ASN A N 1
ATOM 1797 C CA . ASN A 1 224 ? -8.110 -0.559 29.769 1.00 94.44 224 ASN A CA 1
ATOM 1798 C C . ASN A 1 224 ? -9.294 -0.080 30.614 1.00 94.44 224 ASN A C 1
ATOM 1800 O O . ASN A 1 224 ? -9.515 -0.591 31.706 1.00 94.44 224 ASN A O 1
ATOM 1804 N N . MET A 1 225 ? -10.102 0.838 30.077 1.00 93.00 225 MET A N 1
ATOM 1805 C CA . MET A 1 225 ? -11.303 1.320 30.756 1.00 93.00 225 MET A CA 1
ATOM 1806 C C . MET A 1 225 ? -12.314 0.194 31.005 1.00 93.00 225 MET A C 1
ATOM 1808 O O . MET A 1 225 ? -12.810 0.050 32.121 1.00 93.00 225 MET A O 1
ATOM 1812 N N . LEU A 1 226 ? -12.607 -0.623 29.990 1.00 93.00 226 LEU A N 1
ATOM 1813 C CA . LEU A 1 226 ? -13.522 -1.760 30.129 1.00 93.00 226 LEU A CA 1
ATOM 1814 C C . LEU A 1 226 ? -12.972 -2.808 31.106 1.00 93.00 226 LEU A C 1
ATOM 1816 O O . LEU A 1 226 ? -13.717 -3.343 31.926 1.00 93.00 226 LEU A O 1
ATOM 1820 N N . HIS A 1 227 ? -11.665 -3.071 31.063 1.00 92.81 227 HIS A N 1
ATOM 1821 C CA . HIS A 1 227 ? -11.003 -3.973 31.998 1.00 92.81 227 HIS A CA 1
ATOM 1822 C C . HIS A 1 227 ? -11.101 -3.464 33.441 1.00 92.81 227 HIS A C 1
ATOM 1824 O O . HIS A 1 227 ? -11.469 -4.230 34.330 1.00 92.81 227 HIS A O 1
ATOM 1830 N N . ALA A 1 228 ? -10.848 -2.173 33.673 1.00 91.44 228 ALA A N 1
ATOM 1831 C CA . ALA A 1 228 ? -10.996 -1.543 34.981 1.00 91.44 228 ALA A CA 1
ATOM 1832 C C . ALA A 1 228 ? -12.438 -1.677 35.507 1.00 91.44 228 ALA A C 1
ATOM 1834 O O . ALA A 1 228 ? -12.635 -2.072 36.658 1.00 91.44 228 ALA A O 1
ATOM 1835 N N . MET A 1 229 ? -13.449 -1.471 34.652 1.00 91.31 229 MET A N 1
ATOM 1836 C CA . MET A 1 229 ? -14.862 -1.688 35.002 1.00 91.31 229 MET A CA 1
ATOM 1837 C C . MET A 1 229 ? -15.152 -3.140 35.413 1.00 91.31 229 MET A C 1
ATOM 1839 O O . MET A 1 229 ? -15.873 -3.373 36.381 1.00 91.31 229 MET A O 1
ATOM 1843 N N . ALA A 1 230 ? -14.572 -4.124 34.720 1.00 89.19 230 ALA A N 1
ATOM 1844 C CA . ALA A 1 230 ? -14.814 -5.547 34.974 1.00 89.19 230 ALA A CA 1
ATOM 1845 C C . ALA A 1 230 ? -13.954 -6.154 36.106 1.00 89.19 230 ALA A C 1
ATOM 1847 O O . ALA A 1 230 ? -14.276 -7.228 36.626 1.00 89.19 230 ALA A O 1
ATOM 1848 N N . ARG A 1 231 ? -12.830 -5.524 36.478 1.00 88.31 231 ARG A N 1
ATOM 1849 C CA . ARG A 1 231 ? -11.789 -6.108 37.353 1.00 88.31 231 ARG A CA 1
ATOM 1850 C C . ARG A 1 231 ? -11.437 -5.248 38.576 1.00 88.31 231 ARG A C 1
ATOM 1852 O O . ARG A 1 231 ? -10.293 -5.266 39.029 1.00 88.31 231 ARG A O 1
ATOM 1859 N N . ASN A 1 232 ? -12.427 -4.581 39.175 1.00 81.31 232 ASN A N 1
ATOM 1860 C CA . ASN A 1 232 ? -12.284 -3.765 40.395 1.00 81.31 232 ASN A CA 1
ATOM 1861 C C . ASN A 1 232 ? -11.300 -2.585 40.248 1.00 81.31 232 ASN A C 1
ATOM 1863 O O . ASN A 1 232 ? -10.434 -2.398 41.103 1.00 81.31 232 ASN A O 1
ATOM 1867 N N . ASP A 1 233 ? -11.441 -1.807 39.173 1.00 80.81 233 ASP A N 1
ATOM 1868 C CA . ASP A 1 233 ? -10.684 -0.575 38.890 1.00 80.81 233 ASP A CA 1
ATOM 1869 C C . ASP A 1 233 ? -9.161 -0.781 38.808 1.00 80.81 233 ASP A C 1
ATOM 1871 O O . ASP A 1 233 ? -8.362 0.053 39.232 1.00 80.81 233 ASP A O 1
ATOM 1875 N N . ARG A 1 234 ? -8.748 -1.945 38.290 1.00 86.56 234 ARG A N 1
ATOM 1876 C CA . ARG A 1 234 ? -7.342 -2.271 38.037 1.00 86.56 234 ARG A CA 1
ATOM 1877 C C . ARG A 1 234 ? -7.009 -2.156 36.558 1.00 86.56 234 ARG A C 1
ATOM 1879 O O . ARG A 1 234 ? -7.676 -2.765 35.716 1.00 86.56 234 ARG A O 1
ATOM 1886 N N . ASP A 1 235 ? -5.917 -1.454 36.287 1.00 89.00 235 ASP A N 1
ATOM 1887 C CA . ASP A 1 235 ? -5.302 -1.401 34.966 1.00 89.00 235 ASP A CA 1
ATOM 1888 C C . ASP A 1 235 ? -4.765 -2.770 34.547 1.00 89.00 235 ASP A C 1
ATOM 1890 O O . ASP A 1 235 ? -4.454 -3.631 35.376 1.00 89.00 235 ASP A O 1
ATOM 1894 N N . CYS A 1 236 ? -4.642 -2.971 33.238 1.00 88.88 236 CYS A N 1
ATOM 1895 C CA . CYS A 1 236 ? -3.995 -4.161 32.700 1.00 88.88 236 CYS A CA 1
ATOM 1896 C C . CYS A 1 236 ? -2.477 -4.100 32.929 1.00 88.88 236 CYS A C 1
ATOM 1898 O O . CYS A 1 236 ? -1.855 -3.063 32.701 1.00 88.88 236 CYS A O 1
ATOM 1900 N N . ASP A 1 237 ? -1.846 -5.230 33.256 1.00 90.25 237 ASP A N 1
ATOM 1901 C CA . ASP A 1 237 ? -0.408 -5.285 33.581 1.00 90.25 237 ASP A CA 1
ATOM 1902 C C . ASP A 1 237 ? 0.502 -4.716 32.470 1.00 90.25 237 ASP A C 1
ATOM 1904 O O . ASP A 1 237 ? 1.536 -4.101 32.734 1.00 90.25 237 ASP A O 1
ATOM 1908 N N . PHE A 1 238 ? 0.114 -4.885 31.202 1.00 92.06 238 PHE A N 1
ATOM 1909 C CA . PHE A 1 238 ? 0.871 -4.418 30.033 1.00 92.06 238 PHE A CA 1
ATOM 1910 C C . PHE A 1 238 ? 0.506 -2.998 29.565 1.00 92.06 238 PHE A C 1
ATOM 1912 O O . PHE A 1 238 ? 1.117 -2.489 28.621 1.00 92.06 238 PHE A O 1
ATOM 1919 N N . TYR A 1 239 ? -0.477 -2.348 30.194 1.00 92.62 239 TYR A N 1
ATOM 1920 C CA . TYR A 1 239 ? -1.070 -1.095 29.721 1.00 92.62 239 TYR A CA 1
ATOM 1921 C C . TYR A 1 239 ? -0.045 0.036 29.578 1.00 92.62 239 TYR A C 1
ATOM 1923 O O . TYR A 1 239 ? 0.085 0.632 28.509 1.00 92.62 239 TYR A O 1
ATOM 1931 N N . HIS A 1 240 ? 0.753 0.288 30.618 1.00 93.44 240 HIS A N 1
ATOM 1932 C CA . HIS A 1 240 ? 1.749 1.363 30.597 1.00 93.44 240 HIS A CA 1
ATOM 1933 C C . HIS A 1 240 ? 2.850 1.143 29.555 1.00 93.44 240 HIS A C 1
ATOM 1935 O O . HIS A 1 240 ? 3.302 2.103 28.930 1.00 93.44 240 HIS A O 1
ATOM 1941 N N . ARG A 1 241 ? 3.257 -0.112 29.333 1.00 95.62 241 ARG A N 1
ATOM 1942 C CA . ARG A 1 241 ? 4.259 -0.453 28.315 1.00 95.62 241 ARG A CA 1
ATOM 1943 C C . ARG A 1 241 ? 3.714 -0.196 26.909 1.00 95.62 241 ARG A C 1
ATOM 1945 O O . ARG A 1 241 ? 4.406 0.404 26.091 1.00 95.62 241 ARG A O 1
ATOM 1952 N N . LEU A 1 242 ? 2.459 -0.577 26.652 1.00 95.62 242 LEU A N 1
ATOM 1953 C CA . LEU A 1 242 ? 1.795 -0.284 25.381 1.00 95.62 242 LEU A CA 1
ATOM 1954 C C . LEU A 1 242 ? 1.569 1.215 25.167 1.00 95.62 242 LEU A C 1
ATOM 1956 O O . LEU A 1 242 ? 1.732 1.671 24.040 1.00 95.62 242 LEU A O 1
ATOM 1960 N N . ILE A 1 243 ? 1.249 1.993 26.210 1.00 95.62 243 ILE A N 1
ATOM 1961 C CA . ILE A 1 243 ? 1.146 3.457 26.080 1.00 95.62 243 ILE A CA 1
ATOM 1962 C C . ILE A 1 243 ? 2.474 4.032 25.602 1.00 95.62 243 ILE A C 1
ATOM 1964 O O . ILE A 1 243 ? 2.486 4.769 24.625 1.00 95.62 243 ILE A O 1
ATOM 1968 N N . GLN A 1 244 ? 3.583 3.683 26.260 1.00 94.88 244 GLN A N 1
ATOM 1969 C CA . GLN A 1 244 ? 4.907 4.187 25.883 1.00 94.88 244 GLN A CA 1
ATOM 1970 C C . GLN A 1 244 ? 5.261 3.819 24.437 1.00 94.88 244 GLN A C 1
ATOM 1972 O O . GLN A 1 244 ? 5.782 4.648 23.690 1.00 94.88 244 GLN A O 1
ATOM 1977 N N . PHE A 1 245 ? 4.943 2.592 24.019 1.00 95.38 245 PHE A N 1
ATOM 1978 C CA . PHE A 1 245 ? 5.147 2.157 22.642 1.00 95.38 245 PHE A CA 1
ATOM 1979 C C . PHE A 1 245 ? 4.291 2.958 21.647 1.00 95.38 245 PHE A C 1
ATOM 1981 O O . PHE A 1 245 ? 4.832 3.514 20.697 1.00 95.38 245 PHE A O 1
ATOM 1988 N N . VAL A 1 246 ? 2.979 3.068 21.875 1.00 95.56 246 VAL A N 1
ATOM 1989 C CA . VAL A 1 246 ? 2.067 3.788 20.971 1.00 95.56 246 VAL A CA 1
ATOM 1990 C C . VAL A 1 246 ? 2.402 5.281 20.906 1.00 95.56 246 VAL A C 1
ATOM 1992 O O . VAL A 1 246 ? 2.360 5.845 19.820 1.00 95.56 246 VAL A O 1
ATOM 1995 N N . ASP A 1 247 ? 2.763 5.905 22.030 1.00 94.44 247 ASP A N 1
ATOM 1996 C CA . ASP A 1 247 ? 3.099 7.334 22.121 1.00 94.44 247 ASP A CA 1
ATOM 1997 C C . ASP A 1 247 ? 4.443 7.669 21.451 1.00 94.44 247 ASP A C 1
ATOM 1999 O O . ASP A 1 247 ? 4.557 8.659 20.732 1.00 94.44 247 ASP A O 1
ATOM 2003 N N . SER A 1 248 ? 5.457 6.807 21.602 1.00 94.12 248 SER A N 1
ATOM 2004 C CA . SER A 1 248 ? 6.746 6.986 20.906 1.00 94.12 248 SER A CA 1
ATOM 2005 C C . SER A 1 248 ? 6.640 6.834 19.382 1.00 94.12 248 SER A C 1
ATOM 2007 O O . SER A 1 248 ? 7.442 7.409 18.648 1.00 94.12 248 SER A O 1
ATOM 2009 N N . TYR A 1 249 ? 5.623 6.114 18.902 1.00 94.38 249 TYR A N 1
ATOM 2010 C CA . TYR A 1 249 ? 5.314 5.893 17.487 1.00 94.38 249 TYR A CA 1
ATOM 2011 C C . TYR A 1 249 ? 4.063 6.666 17.031 1.00 94.38 249 TYR A C 1
ATOM 2013 O O . TYR A 1 249 ? 3.299 6.192 16.181 1.00 94.38 249 TYR A O 1
ATOM 2021 N N . ASP A 1 250 ? 3.842 7.860 17.581 1.00 91.50 250 ASP A N 1
ATOM 2022 C CA . ASP A 1 250 ? 2.764 8.758 17.176 1.00 91.50 250 ASP A CA 1
ATOM 2023 C C . ASP A 1 250 ? 3.303 10.133 16.720 1.00 91.50 250 ASP A C 1
ATOM 2025 O O . ASP A 1 250 ? 3.704 10.954 17.550 1.00 91.50 250 ASP A O 1
ATOM 2029 N N . PRO A 1 251 ? 3.348 10.408 15.401 1.00 92.44 251 PRO A N 1
ATOM 2030 C CA . PRO A 1 251 ? 3.109 9.472 14.294 1.00 92.44 251 PRO A CA 1
ATOM 2031 C C . PRO A 1 251 ? 4.254 8.442 14.152 1.00 92.44 251 PRO A C 1
ATOM 2033 O O . PRO A 1 251 ? 5.380 8.719 14.582 1.00 92.44 251 PRO A O 1
ATOM 2036 N N . PRO A 1 252 ? 4.031 7.267 13.524 1.00 94.06 252 PRO A N 1
ATOM 2037 C CA . PRO A 1 252 ? 5.021 6.180 13.496 1.00 94.06 252 PRO A CA 1
ATOM 2038 C C . PRO A 1 252 ? 6.361 6.559 12.890 1.00 94.06 252 PRO A C 1
ATOM 2040 O O . PRO A 1 252 ? 7.397 6.048 13.313 1.00 94.06 252 PRO A O 1
ATOM 2043 N N . LEU A 1 253 ? 6.356 7.472 11.917 1.00 94.50 253 LEU A N 1
ATOM 2044 C CA . LEU A 1 253 ? 7.576 7.881 11.241 1.00 94.50 253 LEU A CA 1
ATOM 2045 C C . LEU A 1 253 ? 8.567 8.578 12.184 1.00 94.50 253 LEU A C 1
ATOM 2047 O O . LEU A 1 253 ? 9.774 8.435 12.007 1.00 94.50 253 LEU A O 1
ATOM 2051 N N . LYS A 1 254 ? 8.081 9.260 13.229 1.00 92.31 254 LYS A N 1
ATOM 2052 C CA . LYS A 1 254 ? 8.941 9.854 14.258 1.00 92.31 254 LYS A CA 1
ATOM 2053 C C . LYS A 1 254 ? 9.726 8.775 15.011 1.00 92.31 254 LYS A C 1
ATOM 2055 O O . LYS A 1 254 ? 10.950 8.854 15.070 1.00 92.31 254 LYS A O 1
ATOM 2060 N N . GLY A 1 255 ? 9.030 7.754 15.515 1.00 94.12 255 GLY A N 1
ATOM 2061 C CA . GLY A 1 255 ? 9.654 6.622 16.208 1.00 94.12 255 GLY A CA 1
ATOM 2062 C C . GLY A 1 255 ? 10.612 5.842 15.304 1.00 94.12 255 GLY A C 1
ATOM 2063 O O . GLY A 1 255 ? 11.711 5.486 15.724 1.00 94.12 255 GLY A O 1
ATOM 2064 N N . LEU A 1 256 ? 10.250 5.658 14.029 1.00 96.19 256 LEU A N 1
ATOM 2065 C CA . LEU A 1 256 ? 11.116 5.022 13.031 1.00 96.19 256 LEU A CA 1
ATOM 2066 C C . LEU A 1 256 ? 12.419 5.794 12.791 1.00 96.19 256 LEU A C 1
ATOM 2068 O O . LEU A 1 256 ? 13.480 5.175 12.750 1.00 96.19 256 LEU A O 1
ATOM 2072 N N . GLN A 1 257 ? 12.354 7.122 12.639 1.00 94.88 257 GLN A N 1
ATOM 2073 C CA . GLN A 1 257 ? 13.546 7.956 12.447 1.00 94.88 257 GLN A CA 1
ATOM 2074 C C . GLN A 1 257 ? 14.487 7.898 13.658 1.00 94.88 257 GLN A C 1
ATOM 2076 O O . GLN A 1 257 ? 15.706 7.886 13.492 1.00 94.88 257 GLN A O 1
ATOM 2081 N N . GLU A 1 258 ? 13.938 7.846 14.873 1.00 93.25 258 GLU A N 1
ATOM 2082 C CA . GLU A 1 258 ? 14.724 7.731 16.106 1.00 93.25 258 GLU A CA 1
ATOM 2083 C C . GLU A 1 258 ? 15.399 6.353 16.225 1.00 93.25 258 GLU A C 1
ATOM 2085 O O . GLU A 1 258 ? 16.605 6.276 16.469 1.00 93.25 258 GLU A O 1
ATOM 2090 N N . ASP A 1 259 ? 14.655 5.271 15.983 1.00 93.56 259 ASP A N 1
ATOM 2091 C CA . ASP A 1 259 ? 15.150 3.896 16.113 1.00 93.56 259 ASP A CA 1
ATOM 2092 C C . ASP A 1 259 ? 16.176 3.512 15.033 1.00 93.56 259 ASP A C 1
ATOM 2094 O O . ASP A 1 259 ? 17.140 2.792 15.309 1.00 93.56 259 ASP A O 1
ATOM 2098 N N . LEU A 1 260 ? 15.984 3.980 13.795 1.00 92.94 260 LEU A N 1
ATOM 2099 C CA . LEU A 1 260 ? 16.796 3.577 12.639 1.00 92.94 260 LEU A CA 1
ATOM 2100 C C . LEU A 1 260 ? 17.981 4.503 12.353 1.00 92.94 260 LEU A C 1
ATOM 2102 O O . LEU A 1 260 ? 18.772 4.208 11.457 1.00 92.94 260 LEU A O 1
ATOM 2106 N N . ASN A 1 261 ? 18.172 5.571 13.129 1.00 88.19 261 ASN A N 1
ATOM 2107 C CA . ASN A 1 261 ? 19.262 6.527 12.921 1.00 88.19 261 ASN A CA 1
ATOM 2108 C C . ASN A 1 261 ? 20.650 5.846 12.848 1.00 88.19 261 ASN A C 1
ATOM 2110 O O . ASN A 1 261 ? 21.452 6.114 11.956 1.00 88.19 261 ASN A O 1
ATOM 2114 N N . PHE A 1 262 ? 20.914 4.857 13.712 1.00 85.12 262 PHE A N 1
ATOM 2115 C CA . PHE A 1 262 ? 22.179 4.100 13.709 1.00 85.12 262 PHE A CA 1
ATOM 2116 C C . PHE A 1 262 ? 22.381 3.201 12.475 1.00 85.12 262 PHE A C 1
ATOM 2118 O O . PHE A 1 262 ? 23.492 2.740 12.215 1.00 85.12 262 PHE A O 1
ATOM 2125 N N . VAL A 1 263 ? 21.317 2.928 11.719 1.00 86.81 263 VAL A N 1
ATOM 2126 C CA . VAL A 1 263 ? 21.329 2.093 10.508 1.00 86.81 263 VAL A CA 1
ATOM 2127 C C . VAL A 1 263 ? 21.560 2.935 9.250 1.00 86.81 263 VAL A C 1
ATOM 2129 O O . VAL A 1 263 ? 21.975 2.387 8.227 1.00 86.81 263 VAL A O 1
ATOM 2132 N N . SER A 1 264 ? 21.380 4.259 9.347 1.00 84.88 264 SER A N 1
ATOM 2133 C CA . SER A 1 264 ? 21.533 5.238 8.262 1.00 84.88 264 SER A CA 1
ATOM 2134 C C . SER A 1 264 ? 22.715 4.931 7.330 1.00 84.88 264 SER A C 1
ATOM 2136 O O . SER A 1 264 ? 22.484 4.796 6.124 1.00 84.88 264 SER A O 1
ATOM 2138 N N . PRO A 1 265 ? 23.949 4.662 7.827 1.00 82.38 265 PRO A N 1
ATOM 2139 C CA . PRO A 1 265 ? 25.089 4.460 6.942 1.00 82.38 265 PRO A CA 1
ATOM 2140 C C . PRO A 1 265 ? 24.937 3.316 5.938 1.00 82.38 265 PRO A C 1
ATOM 2142 O O . PRO A 1 265 ? 25.401 3.435 4.802 1.00 82.38 265 PRO A O 1
ATOM 2145 N N . ARG A 1 266 ? 24.261 2.236 6.348 1.00 78.38 266 ARG A N 1
ATOM 2146 C CA . ARG A 1 266 ? 24.058 1.017 5.553 1.00 78.38 266 ARG A CA 1
ATOM 2147 C C . ARG A 1 266 ? 23.042 1.201 4.445 1.00 78.38 266 ARG A C 1
ATOM 2149 O O . ARG A 1 266 ? 23.182 0.587 3.391 1.00 78.38 266 ARG A O 1
ATOM 2156 N N . ILE A 1 267 ? 22.066 2.078 4.660 1.00 78.50 267 ILE A N 1
ATOM 2157 C CA . ILE A 1 267 ? 21.075 2.421 3.645 1.00 78.50 267 ILE A CA 1
ATOM 2158 C C . ILE A 1 267 ? 21.794 3.078 2.472 1.00 78.50 267 ILE A C 1
ATOM 2160 O O . ILE A 1 267 ? 21.668 2.595 1.354 1.00 78.50 267 ILE A O 1
ATOM 2164 N N . GLY A 1 268 ? 22.630 4.093 2.721 1.00 69.69 268 GLY A N 1
ATOM 2165 C CA . GLY A 1 268 ? 23.388 4.767 1.666 1.00 69.69 268 GLY A CA 1
ATOM 2166 C C . GLY A 1 268 ? 24.411 3.886 0.939 1.00 69.69 268 GLY A C 1
ATOM 2167 O O . GLY A 1 268 ? 24.693 4.144 -0.225 1.00 69.69 268 GLY A O 1
ATOM 2168 N N . GLU A 1 269 ? 24.953 2.844 1.582 1.00 72.38 269 GLU A N 1
ATOM 2169 C CA . GLU A 1 269 ? 25.815 1.841 0.925 1.00 72.38 269 GLU A CA 1
ATOM 2170 C C . GLU A 1 269 ? 25.029 0.926 -0.025 1.00 72.38 269 GLU A C 1
ATOM 2172 O O . GLU A 1 269 ? 25.502 0.610 -1.118 1.00 72.38 269 GLU A O 1
ATOM 2177 N N . ALA A 1 270 ? 23.810 0.541 0.366 1.00 62.53 270 ALA A N 1
ATOM 2178 C CA . ALA A 1 270 ? 22.914 -0.257 -0.467 1.00 62.53 270 ALA A CA 1
ATOM 2179 C C . ALA A 1 270 ? 22.478 0.490 -1.744 1.00 62.53 270 ALA A C 1
ATOM 2181 O O . ALA A 1 270 ? 22.101 -0.140 -2.739 1.00 62.53 270 ALA A O 1
ATOM 2182 N N . VAL A 1 271 ? 22.558 1.827 -1.741 1.00 67.06 271 VAL A N 1
ATOM 2183 C CA . VAL A 1 271 ? 22.208 2.685 -2.873 1.00 67.06 271 VAL A CA 1
ATOM 2184 C C . VAL A 1 271 ? 23.372 2.807 -3.865 1.00 67.06 271 VAL A C 1
ATOM 2186 O O . VAL A 1 271 ? 24.244 3.666 -3.760 1.00 67.06 271 VAL A O 1
ATOM 2189 N N . GLY A 1 272 ? 23.365 1.959 -4.893 1.00 72.94 272 GLY A N 1
ATOM 2190 C CA . GLY A 1 272 ? 24.327 2.034 -5.995 1.00 72.94 272 GLY A CA 1
ATOM 2191 C C . GLY A 1 272 ? 23.827 2.815 -7.225 1.00 72.94 272 GLY A C 1
ATOM 2192 O O . GLY A 1 272 ? 22.626 3.053 -7.378 1.00 72.94 272 GLY A O 1
ATOM 2193 N N . PRO A 1 273 ? 24.709 3.078 -8.214 1.00 76.44 273 PRO A N 1
ATOM 2194 C CA . PRO A 1 273 ? 24.334 3.617 -9.531 1.00 76.44 273 PRO A CA 1
ATOM 2195 C C . PRO A 1 273 ? 23.319 2.753 -10.301 1.00 76.44 273 PRO A C 1
ATOM 2197 O O . PRO A 1 273 ? 22.788 3.168 -11.331 1.00 76.44 273 PRO A O 1
ATOM 2200 N N . VAL A 1 274 ? 23.058 1.535 -9.819 1.00 81.44 274 VAL A N 1
ATOM 2201 C CA . VAL A 1 274 ? 22.072 0.597 -10.359 1.00 81.44 274 VAL A CA 1
ATOM 2202 C C . VAL A 1 274 ? 20.663 1.197 -10.378 1.00 81.44 274 VAL A C 1
ATOM 2204 O O . VAL A 1 274 ? 19.905 0.916 -11.301 1.00 81.44 274 VAL A O 1
ATOM 2207 N N . VAL A 1 275 ? 20.333 2.089 -9.438 1.00 85.50 275 VAL A N 1
ATOM 2208 C CA . VAL A 1 275 ? 19.033 2.786 -9.369 1.00 85.50 275 VAL A CA 1
ATOM 2209 C C . VAL A 1 275 ? 18.724 3.576 -10.652 1.00 85.50 275 VAL A C 1
ATOM 2211 O O . VAL A 1 275 ? 17.561 3.692 -11.058 1.00 85.50 275 VAL A O 1
ATOM 2214 N N . PHE A 1 276 ? 19.766 4.053 -11.343 1.00 87.50 276 PHE A N 1
ATOM 2215 C CA . PHE A 1 276 ? 19.644 4.774 -12.609 1.00 87.50 276 PHE A CA 1
ATOM 2216 C C . PHE A 1 276 ? 19.387 3.867 -13.819 1.00 87.50 276 PHE A C 1
ATOM 2218 O O . PHE A 1 276 ? 19.107 4.380 -14.907 1.00 87.50 276 PHE A O 1
ATOM 2225 N N . LEU A 1 277 ? 19.451 2.537 -13.684 1.00 79.75 277 LEU A N 1
ATOM 2226 C CA . LEU A 1 277 ? 19.058 1.644 -14.775 1.00 79.75 277 LEU A CA 1
ATOM 2227 C C . LEU A 1 277 ? 17.580 1.864 -15.114 1.00 79.75 277 LEU A C 1
ATOM 2229 O O . LEU A 1 277 ? 16.763 2.128 -14.242 1.00 79.75 277 LEU A O 1
ATOM 2233 N N . SER A 1 278 ? 17.223 1.782 -16.397 1.00 78.38 278 SER A N 1
ATOM 2234 C CA . SER A 1 278 ? 15.858 2.034 -16.891 1.00 78.38 278 SER A CA 1
ATOM 2235 C C . SER A 1 278 ? 15.327 3.475 -16.738 1.00 78.38 278 SER A C 1
ATOM 2237 O O . SER A 1 278 ? 14.144 3.714 -17.005 1.00 78.38 278 SER A O 1
ATOM 2239 N N . THR A 1 279 ? 16.149 4.453 -16.338 1.00 84.00 279 THR A N 1
ATOM 2240 C CA . THR A 1 279 ? 15.770 5.883 -16.416 1.00 84.00 279 THR A CA 1
ATOM 2241 C C . THR A 1 279 ? 15.612 6.329 -17.868 1.00 84.00 279 THR A C 1
ATOM 2243 O O . THR A 1 279 ? 14.584 6.889 -18.234 1.00 84.00 279 THR A O 1
ATOM 2246 N N . ASP A 1 280 ? 16.579 5.984 -18.719 1.00 85.00 280 ASP A N 1
ATOM 2247 C CA . ASP A 1 280 ? 16.534 6.227 -20.159 1.00 85.00 280 ASP A CA 1
ATOM 2248 C C . ASP A 1 280 ? 16.121 4.952 -20.914 1.00 85.00 280 ASP A C 1
ATOM 2250 O O . ASP A 1 280 ? 16.909 4.020 -21.110 1.00 85.00 280 ASP A O 1
ATOM 2254 N N . THR A 1 281 ? 14.861 4.918 -21.353 1.00 82.62 281 THR A N 1
ATOM 2255 C CA . THR A 1 281 ? 14.290 3.808 -22.131 1.00 82.62 281 THR A CA 1
ATOM 2256 C C . THR A 1 281 ? 14.914 3.677 -23.522 1.00 82.62 281 THR A C 1
ATOM 2258 O O . THR A 1 281 ? 14.972 2.569 -24.058 1.00 82.62 281 THR A O 1
ATOM 2261 N N . ARG A 1 282 ? 15.429 4.770 -24.108 1.00 84.06 282 ARG A N 1
ATOM 2262 C CA . ARG A 1 282 ? 16.117 4.740 -25.409 1.00 84.06 282 ARG A CA 1
ATOM 2263 C C . ARG A 1 282 ? 17.480 4.090 -25.259 1.00 84.06 282 ARG A C 1
ATOM 2265 O O . ARG A 1 282 ? 17.816 3.207 -26.041 1.00 84.06 282 ARG A O 1
ATOM 2272 N N . LYS A 1 283 ? 18.227 4.463 -24.218 1.00 84.12 283 LYS A N 1
ATOM 2273 C CA . LYS A 1 283 ? 19.497 3.808 -23.881 1.00 84.12 283 LYS A CA 1
ATOM 2274 C C . LYS A 1 283 ? 19.290 2.323 -23.592 1.00 84.12 283 LYS A C 1
ATOM 2276 O O . LYS A 1 283 ? 20.002 1.499 -24.152 1.00 84.12 283 LYS A O 1
ATOM 2281 N N . LEU A 1 284 ? 18.276 1.977 -22.795 1.00 78.44 284 LEU A N 1
ATOM 2282 C CA . LEU A 1 284 ? 17.938 0.584 -22.482 1.00 78.44 284 LEU A CA 1
ATOM 2283 C C . LEU A 1 284 ? 17.666 -0.249 -23.749 1.00 78.44 284 LEU A C 1
ATOM 2285 O O . LEU A 1 284 ? 18.142 -1.377 -23.860 1.00 78.44 284 LEU A O 1
ATOM 2289 N N . ARG A 1 285 ? 16.951 0.331 -24.722 1.00 77.69 285 ARG A N 1
ATOM 2290 C CA . ARG A 1 285 ? 16.688 -0.288 -26.027 1.00 77.69 285 ARG A CA 1
ATOM 2291 C C . ARG A 1 285 ? 17.954 -0.443 -26.869 1.00 77.69 285 ARG A C 1
ATOM 2293 O O . ARG A 1 285 ? 18.183 -1.511 -27.422 1.00 77.69 285 ARG A O 1
ATOM 2300 N N . ASN A 1 286 ? 18.763 0.610 -26.969 1.00 81.25 286 ASN A N 1
ATOM 2301 C CA . ASN A 1 286 ? 19.957 0.631 -27.817 1.00 81.25 286 ASN A CA 1
ATOM 2302 C C . ASN A 1 286 ? 21.033 -0.354 -27.344 1.00 81.25 286 ASN A C 1
ATOM 2304 O O . ASN A 1 286 ? 21.733 -0.940 -28.166 1.00 81.25 286 ASN A O 1
ATOM 2308 N N . GLU A 1 287 ? 21.152 -0.540 -26.030 1.00 76.62 287 GLU A N 1
ATOM 2309 C CA . GLU A 1 287 ? 22.082 -1.501 -25.431 1.00 76.62 287 GLU A CA 1
ATOM 2310 C C . GLU A 1 287 ? 21.545 -2.943 -25.460 1.00 76.62 287 GLU A C 1
ATOM 2312 O O . GLU A 1 287 ? 22.299 -3.893 -25.269 1.00 76.62 287 GLU A O 1
ATOM 2317 N N . GLY A 1 288 ? 20.242 -3.135 -25.701 1.00 71.62 288 GLY A N 1
ATOM 2318 C CA . GLY A 1 288 ? 19.637 -4.459 -25.832 1.00 71.62 288 GLY A CA 1
ATOM 2319 C C . GLY A 1 288 ? 19.676 -5.304 -24.556 1.00 71.62 288 GLY A C 1
ATOM 2320 O O . GLY A 1 288 ? 19.693 -6.526 -24.655 1.00 71.62 288 GLY A O 1
ATOM 2321 N N . PHE A 1 289 ? 19.670 -4.697 -23.359 1.00 70.44 289 PHE A N 1
ATOM 2322 C CA . PHE A 1 289 ? 19.752 -5.446 -22.087 1.00 70.44 289 PHE A CA 1
ATOM 2323 C C . PHE A 1 289 ? 18.608 -6.455 -21.885 1.00 70.44 289 PHE A C 1
ATOM 2325 O O . PHE A 1 289 ? 18.781 -7.422 -21.152 1.00 70.44 289 PHE A O 1
ATOM 2332 N N . LEU A 1 290 ? 17.456 -6.222 -22.522 1.00 68.06 290 LEU A N 1
ATOM 2333 C CA . LEU A 1 290 ? 16.273 -7.091 -22.487 1.00 68.06 290 LEU A CA 1
ATOM 2334 C C . LEU A 1 290 ? 16.066 -7.888 -23.785 1.00 68.06 290 LEU A C 1
ATOM 2336 O O . LEU A 1 290 ? 15.142 -8.691 -23.868 1.00 68.06 290 LEU A O 1
ATOM 2340 N N . SER A 1 291 ? 16.899 -7.655 -24.801 1.00 69.44 291 SER A N 1
ATOM 2341 C CA . SER A 1 291 ? 16.751 -8.294 -26.105 1.00 69.44 291 SER A CA 1
ATOM 2342 C C . SER A 1 291 ? 17.378 -9.694 -26.077 1.00 69.44 291 SER A C 1
ATOM 2344 O O . SER A 1 291 ? 18.516 -9.830 -25.616 1.00 69.44 291 SER A O 1
ATOM 2346 N N . PRO A 1 292 ? 16.701 -10.726 -26.620 1.00 63.50 292 PRO A N 1
ATOM 2347 C CA . PRO A 1 292 ? 17.307 -12.040 -26.853 1.00 63.50 292 PRO A CA 1
ATOM 2348 C C . PRO A 1 292 ? 18.501 -11.995 -27.814 1.00 63.50 292 PRO A C 1
ATOM 2350 O O . PRO A 1 292 ? 19.345 -12.881 -27.792 1.00 63.50 292 PRO A O 1
ATOM 2353 N N . PHE A 1 293 ? 18.565 -10.962 -28.661 1.00 65.75 293 PHE A N 1
ATOM 2354 C CA . PHE A 1 293 ? 19.632 -10.756 -29.634 1.00 65.75 293 PHE A CA 1
ATOM 2355 C C . PHE A 1 293 ? 20.530 -9.604 -29.209 1.00 65.75 293 PHE A C 1
ATOM 2357 O O . PHE A 1 293 ? 20.040 -8.538 -28.818 1.00 65.75 293 PHE A O 1
ATOM 2364 N N . HIS A 1 294 ? 21.839 -9.767 -29.377 1.00 64.69 294 HIS A N 1
ATOM 2365 C CA . HIS A 1 294 ? 22.759 -8.649 -29.248 1.00 64.69 294 HIS A CA 1
ATOM 2366 C C . HIS A 1 294 ? 22.521 -7.658 -30.408 1.00 64.69 294 HIS A C 1
ATOM 2368 O O . HIS A 1 294 ? 22.700 -8.051 -31.564 1.00 64.69 294 HIS A O 1
ATOM 2374 N N . PRO A 1 295 ? 22.208 -6.366 -30.159 1.00 64.56 295 PRO A N 1
ATOM 2375 C CA . PRO A 1 295 ? 21.888 -5.400 -31.222 1.00 64.56 295 PRO A CA 1
ATOM 2376 C C . PRO A 1 295 ? 22.972 -5.260 -32.301 1.00 64.56 295 PRO A C 1
ATOM 2378 O O . PRO A 1 295 ? 22.684 -4.878 -33.429 1.00 64.56 295 PRO A O 1
ATOM 2381 N N . ARG A 1 296 ? 24.230 -5.558 -31.945 1.00 66.06 296 ARG A N 1
ATOM 2382 C CA . ARG A 1 296 ? 25.394 -5.530 -32.853 1.00 66.06 296 ARG A CA 1
ATOM 2383 C C . ARG A 1 296 ? 25.856 -6.897 -33.378 1.00 66.06 296 ARG A C 1
ATOM 2385 O O . ARG A 1 296 ? 26.639 -6.918 -34.315 1.00 66.06 296 ARG A O 1
ATOM 2392 N N . TYR A 1 297 ? 25.422 -8.006 -32.774 1.00 67.62 297 TYR A N 1
ATOM 2393 C CA . TYR A 1 297 ? 25.915 -9.357 -33.090 1.00 67.62 297 TYR A CA 1
ATOM 2394 C C . TYR A 1 297 ? 24.752 -10.364 -33.063 1.00 67.62 297 TYR A C 1
ATOM 2396 O O . TYR A 1 297 ? 24.639 -11.146 -32.120 1.00 67.62 297 TYR A O 1
ATOM 2404 N N . PRO A 1 298 ? 23.855 -10.323 -34.062 1.00 64.06 298 PRO A N 1
ATOM 2405 C CA . PRO A 1 298 ? 22.645 -11.149 -34.081 1.00 64.06 298 PRO A CA 1
ATOM 2406 C C . PRO A 1 298 ? 22.930 -12.659 -34.134 1.00 64.06 298 PRO A C 1
ATOM 2408 O O . PRO A 1 298 ? 22.089 -13.441 -33.704 1.00 64.06 298 PRO A O 1
ATOM 2411 N N . ASP A 1 299 ? 24.122 -13.059 -34.587 1.00 64.69 299 ASP A N 1
ATOM 2412 C CA . ASP A 1 299 ? 24.550 -14.465 -34.675 1.00 64.69 299 ASP A CA 1
ATOM 2413 C C . ASP A 1 299 ? 24.922 -15.072 -33.310 1.00 64.69 299 ASP A C 1
ATOM 2415 O O . ASP A 1 299 ? 25.067 -16.287 -33.170 1.00 64.69 299 ASP A O 1
ATOM 2419 N N . ILE A 1 300 ? 25.088 -14.233 -32.283 1.00 62.47 300 ILE A N 1
ATOM 2420 C CA . ILE A 1 300 ? 25.387 -14.672 -30.924 1.00 62.47 300 ILE A CA 1
ATOM 2421 C C . ILE A 1 300 ? 24.055 -14.890 -30.194 1.00 62.47 300 ILE A C 1
ATOM 2423 O O . ILE A 1 300 ? 23.490 -13.966 -29.611 1.00 62.47 300 ILE A O 1
ATOM 2427 N N . LEU A 1 301 ? 23.574 -16.138 -30.199 1.00 56.72 301 LEU A N 1
ATOM 2428 C CA . LEU A 1 301 ? 22.388 -16.615 -29.463 1.00 56.72 301 LEU A CA 1
ATOM 2429 C C . LEU A 1 301 ? 22.654 -16.773 -27.952 1.00 56.72 301 LEU A C 1
ATOM 2431 O O . LEU A 1 301 ? 22.194 -17.725 -27.321 1.00 56.72 301 LEU A O 1
ATOM 2435 N N . THR A 1 302 ? 23.482 -15.912 -27.363 1.00 52.75 302 THR A N 1
ATOM 2436 C CA . THR A 1 302 ? 23.786 -16.012 -25.933 1.00 52.75 302 THR A CA 1
ATOM 2437 C C . THR A 1 302 ? 22.772 -15.241 -25.118 1.00 52.75 302 THR A C 1
ATOM 2439 O O . THR A 1 302 ? 22.121 -14.325 -25.618 1.00 52.75 302 THR A O 1
ATOM 2442 N N . ASN A 1 303 ? 22.704 -15.591 -23.832 1.00 52.78 303 ASN A N 1
ATOM 2443 C CA . ASN A 1 303 ? 22.019 -14.834 -22.796 1.00 52.78 303 ASN A CA 1
ATOM 2444 C C . ASN A 1 303 ? 22.165 -13.332 -23.009 1.00 52.78 303 ASN A C 1
ATOM 2446 O O . ASN A 1 303 ? 23.227 -12.932 -23.489 1.00 52.78 303 ASN A O 1
ATOM 2450 N N . SER A 1 304 ? 21.134 -12.544 -22.656 1.00 53.19 304 SER A N 1
ATOM 2451 C CA . SER A 1 304 ? 21.112 -11.069 -22.741 1.00 53.19 304 SER A CA 1
ATOM 2452 C C . SER A 1 304 ? 22.530 -10.503 -22.793 1.00 53.19 304 SER A C 1
ATOM 2454 O O . SER A 1 304 ? 23.305 -10.845 -21.895 1.00 53.19 304 SER A O 1
ATOM 2456 N N . ALA A 1 305 ? 22.870 -9.667 -23.782 1.00 52.47 305 ALA A N 1
ATOM 2457 C CA . ALA A 1 305 ? 24.236 -9.186 -24.061 1.00 52.47 305 ALA A CA 1
ATOM 2458 C C . ALA A 1 305 ? 25.101 -8.870 -22.815 1.00 52.47 305 ALA A C 1
ATOM 2460 O O . ALA A 1 305 ? 26.327 -8.971 -22.850 1.00 52.47 305 ALA A O 1
ATOM 2461 N N . HIS A 1 306 ? 24.452 -8.514 -21.699 1.00 64.50 306 HIS A N 1
ATOM 2462 C CA . HIS A 1 306 ? 25.046 -8.294 -20.391 1.00 64.50 306 HIS A CA 1
ATOM 2463 C C . HIS A 1 306 ? 24.266 -9.000 -19.248 1.00 64.50 306 HIS A C 1
ATOM 2465 O O . HIS A 1 306 ? 23.407 -8.366 -18.630 1.00 64.50 306 HIS A O 1
ATOM 2471 N N . PRO A 1 307 ? 24.582 -10.260 -18.875 1.00 66.38 307 PRO A N 1
ATOM 2472 C CA . PRO A 1 307 ? 23.821 -11.019 -17.867 1.00 66.38 307 PRO A CA 1
ATOM 2473 C C . PRO A 1 307 ? 23.821 -10.370 -16.472 1.00 66.38 307 PRO A C 1
ATOM 2475 O O . PRO A 1 307 ? 22.794 -10.351 -15.797 1.00 66.38 307 PRO A O 1
ATOM 2478 N N . MET A 1 308 ? 24.931 -9.745 -16.059 1.00 70.12 308 MET A N 1
ATOM 2479 C CA . MET A 1 308 ? 24.983 -8.983 -14.801 1.00 70.12 308 MET A CA 1
ATOM 2480 C C . MET A 1 308 ? 24.046 -7.765 -14.819 1.00 70.12 308 MET A C 1
ATOM 2482 O O . MET A 1 308 ? 23.388 -7.476 -13.825 1.00 70.12 308 MET A O 1
ATOM 2486 N N . ARG A 1 309 ? 23.940 -7.064 -15.958 1.00 73.62 309 ARG A N 1
ATOM 2487 C CA . ARG A 1 309 ? 23.039 -5.907 -16.103 1.00 73.62 309 ARG A CA 1
ATOM 2488 C C . ARG A 1 309 ? 21.577 -6.330 -16.144 1.00 73.62 309 ARG A C 1
ATOM 2490 O O . ARG A 1 309 ? 20.743 -5.604 -15.617 1.00 73.62 309 ARG A O 1
ATOM 2497 N N . ALA A 1 310 ? 21.271 -7.481 -16.737 1.00 70.06 310 ALA A N 1
ATOM 2498 C CA . ALA A 1 310 ? 19.930 -8.052 -16.702 1.00 70.06 310 ALA A CA 1
ATOM 2499 C C . ALA A 1 310 ? 19.515 -8.419 -15.266 1.00 70.06 310 ALA A C 1
ATOM 2501 O O . ALA A 1 310 ? 18.399 -8.110 -14.854 1.00 70.06 310 ALA A O 1
ATOM 2502 N N . GLN A 1 311 ? 20.429 -8.985 -14.469 1.00 72.94 311 GLN A N 1
ATOM 2503 C CA . GLN A 1 311 ? 20.188 -9.254 -13.048 1.00 72.94 311 GLN A CA 1
ATOM 2504 C C . GLN A 1 311 ? 20.007 -7.966 -12.227 1.00 72.94 311 GLN A C 1
ATOM 2506 O O . GLN A 1 311 ? 19.105 -7.886 -11.394 1.00 72.94 311 GLN A O 1
ATOM 2511 N N . ASP A 1 312 ? 20.831 -6.947 -12.470 1.00 76.94 312 ASP A N 1
ATOM 2512 C CA . ASP A 1 312 ? 20.685 -5.630 -11.843 1.00 76.94 312 ASP A CA 1
ATOM 2513 C C . ASP A 1 312 ? 19.338 -4.976 -12.204 1.00 76.94 312 ASP A C 1
ATOM 2515 O O . ASP A 1 312 ? 18.668 -4.403 -11.345 1.00 76.94 312 ASP A O 1
ATOM 2519 N N . LEU A 1 313 ? 18.908 -5.105 -13.463 1.00 76.50 313 LEU A N 1
ATOM 2520 C CA . LEU A 1 313 ? 17.625 -4.602 -13.948 1.00 76.50 313 LEU A CA 1
ATOM 2521 C C . LEU A 1 313 ? 16.437 -5.346 -13.323 1.00 76.50 313 LEU A C 1
ATOM 2523 O O . LEU A 1 313 ? 15.433 -4.714 -13.016 1.00 76.50 313 LEU A O 1
ATOM 2527 N N . ALA A 1 314 ? 16.560 -6.653 -13.074 1.00 75.62 314 ALA A N 1
ATOM 2528 C CA . ALA A 1 314 ? 15.525 -7.440 -12.400 1.00 75.62 314 ALA A CA 1
ATOM 2529 C C . ALA A 1 314 ? 15.274 -6.989 -10.949 1.00 75.62 314 ALA A C 1
ATOM 2531 O O . ALA A 1 314 ? 14.172 -7.160 -10.438 1.00 75.62 314 ALA A O 1
ATOM 2532 N N . ASN A 1 315 ? 16.278 -6.396 -10.296 1.00 79.19 315 ASN A N 1
ATOM 2533 C CA . ASN A 1 315 ? 16.187 -5.927 -8.911 1.00 79.19 315 ASN A CA 1
ATOM 2534 C C . ASN A 1 315 ? 16.018 -4.401 -8.790 1.00 79.19 315 ASN A C 1
ATOM 2536 O O . ASN A 1 315 ? 15.905 -3.887 -7.678 1.00 79.19 315 ASN A O 1
ATOM 2540 N N . VAL A 1 316 ? 16.005 -3.657 -9.906 1.00 82.62 316 VAL A N 1
ATOM 2541 C CA . VAL A 1 316 ? 16.015 -2.182 -9.887 1.00 82.62 316 VAL A CA 1
ATOM 2542 C C . VAL A 1 316 ? 14.805 -1.594 -9.160 1.00 82.62 316 VAL A C 1
ATOM 2544 O O . VAL A 1 316 ? 14.926 -0.567 -8.497 1.00 82.62 316 VAL A O 1
ATOM 2547 N N . THR A 1 317 ? 13.643 -2.239 -9.263 1.00 83.00 317 THR A N 1
ATOM 2548 C CA . THR A 1 317 ? 12.408 -1.819 -8.591 1.00 83.00 317 THR A CA 1
ATOM 2549 C C . THR A 1 317 ? 12.541 -1.937 -7.078 1.00 83.00 317 THR A C 1
ATOM 2551 O O . THR A 1 317 ? 12.286 -0.957 -6.384 1.00 83.00 317 THR A O 1
ATOM 2554 N N . CYS A 1 318 ? 13.038 -3.075 -6.582 1.00 85.19 318 CYS A N 1
ATOM 2555 C CA . CYS A 1 318 ? 13.331 -3.278 -5.163 1.00 85.19 318 CYS A CA 1
ATOM 2556 C C . CYS A 1 318 ? 14.330 -2.233 -4.658 1.00 85.19 318 CYS A C 1
ATOM 2558 O O . CYS A 1 318 ? 14.079 -1.581 -3.653 1.00 85.19 318 CYS A O 1
ATOM 2560 N N . TYR A 1 319 ? 15.420 -1.991 -5.394 1.00 87.75 319 TYR A N 1
ATOM 2561 C CA . TYR A 1 319 ? 16.425 -0.999 -4.997 1.00 87.75 319 TYR A CA 1
ATOM 2562 C C . TYR A 1 319 ? 15.856 0.420 -4.924 1.00 87.75 319 TYR A C 1
ATOM 2564 O O . TYR A 1 319 ? 16.184 1.163 -4.007 1.00 87.75 319 TYR A O 1
ATOM 2572 N N . ARG A 1 320 ? 14.983 0.807 -5.857 1.00 88.56 320 ARG A N 1
ATOM 2573 C CA . ARG A 1 320 ? 14.305 2.113 -5.816 1.00 88.56 320 ARG A CA 1
ATOM 2574 C C . ARG A 1 320 ? 13.388 2.2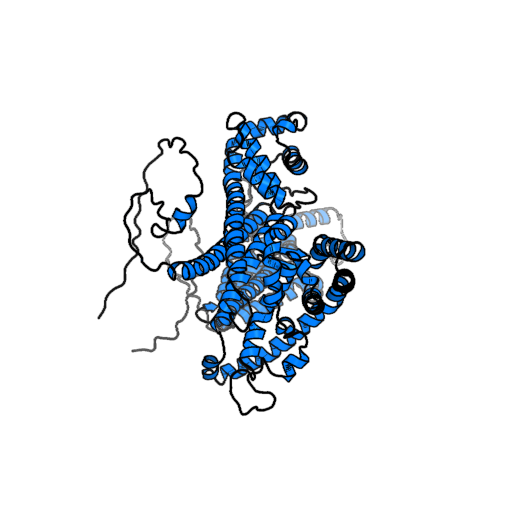41 -4.613 1.00 88.56 320 ARG A C 1
ATOM 2576 O O . ARG A 1 320 ? 13.380 3.278 -3.963 1.00 88.56 320 ARG A O 1
ATOM 2583 N N . GLU A 1 321 ? 12.639 1.194 -4.312 1.00 90.25 321 GLU A N 1
ATOM 2584 C CA . GLU A 1 321 ? 11.736 1.177 -3.170 1.00 90.25 321 GLU A CA 1
ATOM 2585 C C . GLU A 1 321 ? 12.495 1.233 -1.836 1.00 90.25 321 GLU A C 1
ATOM 2587 O O . GLU A 1 321 ? 12.132 1.993 -0.940 1.00 90.25 321 GLU A O 1
ATOM 2592 N N . TRP A 1 322 ? 13.607 0.505 -1.734 1.00 91.94 322 TRP A N 1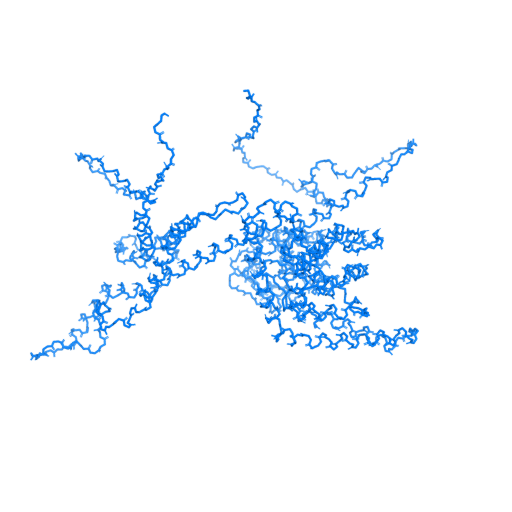
ATOM 2593 C CA . TRP A 1 322 ? 14.525 0.581 -0.601 1.00 91.94 322 TRP A CA 1
ATOM 2594 C C . TRP A 1 322 ? 15.058 1.996 -0.381 1.00 91.94 322 TRP A C 1
ATOM 2596 O O . TRP A 1 322 ? 15.136 2.442 0.760 1.00 91.94 322 TRP A O 1
ATOM 2606 N N . VAL A 1 323 ? 15.389 2.714 -1.459 1.00 92.00 323 VAL A N 1
ATOM 2607 C CA . VAL A 1 323 ? 15.802 4.124 -1.395 1.00 92.00 323 VAL A CA 1
ATOM 2608 C C . VAL A 1 323 ? 14.663 5.005 -0.890 1.00 92.00 323 VAL A C 1
ATOM 2610 O O . VAL A 1 323 ? 14.889 5.838 -0.019 1.00 92.00 323 VAL A O 1
ATOM 2613 N N . LEU A 1 324 ? 13.443 4.818 -1.404 1.00 93.75 324 LEU A N 1
ATOM 2614 C CA . LEU A 1 324 ? 12.281 5.615 -1.007 1.00 93.75 324 LEU A CA 1
ATOM 2615 C C . LEU A 1 324 ? 11.971 5.473 0.486 1.00 93.75 324 LEU A C 1
ATOM 2617 O O . LEU A 1 324 ? 11.834 6.491 1.165 1.00 93.75 324 LEU A O 1
ATOM 2621 N N . PHE A 1 325 ? 11.912 4.241 1.004 1.00 95.06 325 PHE A N 1
ATOM 2622 C CA . PHE A 1 325 ? 11.747 4.005 2.441 1.00 95.06 325 PHE A CA 1
ATOM 2623 C C . PHE A 1 325 ? 12.971 4.464 3.233 1.00 95.06 325 PHE A C 1
ATOM 2625 O O . PHE A 1 325 ? 12.824 5.094 4.275 1.00 95.06 325 PHE A O 1
ATOM 2632 N N . GLY A 1 326 ? 14.173 4.178 2.732 1.00 93.69 326 GLY A N 1
ATOM 2633 C CA . GLY A 1 326 ? 15.433 4.500 3.386 1.00 93.69 326 GLY A CA 1
ATOM 2634 C C . GLY A 1 326 ? 15.617 5.995 3.627 1.00 93.69 326 GLY A C 1
ATOM 2635 O O . GLY A 1 326 ? 15.905 6.390 4.748 1.00 93.69 326 GLY A O 1
ATOM 2636 N N . TYR A 1 327 ? 15.387 6.838 2.620 1.00 93.81 327 TYR A N 1
ATOM 2637 C CA . TYR A 1 327 ? 15.472 8.297 2.763 1.00 93.81 327 TYR A CA 1
ATOM 2638 C C . TYR A 1 327 ? 14.305 8.899 3.555 1.00 93.81 327 TYR A C 1
ATOM 2640 O O . TYR A 1 327 ? 14.463 9.966 4.144 1.00 93.81 327 TYR A O 1
ATOM 2648 N N . LEU A 1 328 ? 13.157 8.216 3.616 1.00 95.19 328 LEU A N 1
ATOM 2649 C CA . LEU A 1 328 ? 12.024 8.635 4.442 1.00 95.19 328 LEU A CA 1
ATOM 2650 C C . LEU A 1 328 ? 12.326 8.476 5.946 1.00 95.19 328 LEU A C 1
ATOM 2652 O O . LEU A 1 328 ? 12.028 9.373 6.739 1.00 95.19 328 LEU A O 1
ATOM 2656 N N . VAL A 1 329 ? 12.940 7.352 6.341 1.00 95.25 329 VAL A N 1
ATOM 2657 C CA . VAL A 1 329 ? 13.269 7.051 7.751 1.00 95.25 329 VAL A CA 1
ATOM 2658 C C . VAL A 1 329 ? 14.678 7.481 8.169 1.00 95.25 329 VAL A C 1
ATOM 2660 O O . VAL A 1 329 ? 14.920 7.700 9.349 1.00 95.25 329 VAL A O 1
ATOM 2663 N N . CYS A 1 330 ? 15.611 7.641 7.232 1.00 93.75 330 CYS A N 1
ATOM 2664 C CA . CYS A 1 330 ? 16.969 8.130 7.482 1.00 93.75 330 CYS A CA 1
ATOM 2665 C C . CYS A 1 330 ? 17.255 9.349 6.588 1.00 93.75 330 CYS A C 1
ATOM 2667 O O . CYS A 1 330 ? 17.968 9.239 5.586 1.00 93.75 330 CYS A O 1
ATOM 2669 N N . PRO A 1 331 ? 16.690 10.525 6.925 1.00 93.25 331 PRO A N 1
ATOM 2670 C CA . PRO A 1 331 ? 16.771 11.720 6.085 1.00 93.25 331 PRO A CA 1
ATOM 2671 C C . PRO A 1 331 ? 18.199 12.263 5.942 1.00 93.25 331 PRO A C 1
ATOM 2673 O O . PRO A 1 331 ? 18.518 12.871 4.922 1.00 93.25 331 PRO A O 1
ATOM 2676 N N . ASP A 1 332 ? 19.084 11.999 6.906 1.00 90.00 332 ASP A N 1
ATOM 2677 C CA . ASP A 1 332 ? 20.486 12.435 6.863 1.00 90.00 332 ASP A CA 1
ATOM 2678 C C . ASP A 1 332 ? 21.264 11.822 5.685 1.00 90.00 332 ASP A C 1
ATOM 2680 O O . ASP A 1 332 ? 22.219 12.417 5.184 1.00 90.00 332 ASP A O 1
ATOM 2684 N N . GLU A 1 333 ? 20.816 10.682 5.147 1.00 89.62 333 GLU A N 1
ATOM 2685 C CA . GLU A 1 333 ? 21.401 10.087 3.941 1.00 89.62 333 GLU A CA 1
ATOM 2686 C C . GLU A 1 333 ? 21.241 10.969 2.696 1.00 89.62 333 GLU A C 1
ATOM 2688 O O . GLU A 1 333 ? 22.055 10.880 1.770 1.00 89.62 333 GLU A O 1
ATOM 2693 N N . LEU A 1 334 ? 20.244 11.861 2.672 1.00 91.44 334 LEU A N 1
ATOM 2694 C CA . LEU A 1 334 ? 20.067 12.843 1.598 1.00 91.44 334 LEU A CA 1
ATOM 2695 C C . LEU A 1 334 ? 21.154 13.921 1.608 1.00 91.44 334 LEU A C 1
ATOM 2697 O O . LEU A 1 334 ? 21.378 14.558 0.580 1.00 91.44 334 LEU A O 1
ATOM 2701 N N . LEU A 1 335 ? 21.856 14.109 2.731 1.00 90.38 335 LEU A N 1
ATOM 2702 C CA . LEU A 1 335 ? 22.937 15.089 2.858 1.00 90.38 335 LEU A CA 1
ATOM 2703 C C . LEU A 1 335 ? 24.261 14.615 2.236 1.00 90.38 335 LEU A C 1
ATOM 2705 O O . LEU A 1 335 ? 25.259 15.337 2.249 1.00 90.38 335 LEU A O 1
ATOM 2709 N N . ARG A 1 336 ? 24.287 13.420 1.639 1.00 87.69 336 ARG A N 1
ATOM 2710 C CA . ARG A 1 336 ? 25.421 12.950 0.837 1.00 87.69 336 ARG A CA 1
ATOM 2711 C C . ARG A 1 336 ? 25.338 13.487 -0.589 1.00 87.69 336 ARG A C 1
ATOM 2713 O O . ARG A 1 336 ? 24.276 13.521 -1.202 1.00 87.69 336 ARG A O 1
ATOM 2720 N N . VAL A 1 337 ? 26.497 13.813 -1.162 1.00 82.69 337 VAL A N 1
ATOM 2721 C CA . VAL A 1 337 ? 26.615 14.440 -2.494 1.00 82.69 337 VAL A CA 1
ATOM 2722 C C . VAL A 1 337 ? 25.933 13.623 -3.601 1.00 82.69 337 VAL A C 1
ATOM 2724 O O . VAL A 1 337 ? 25.271 14.189 -4.461 1.00 82.69 337 VAL A O 1
ATOM 2727 N N . THR A 1 338 ? 26.058 12.295 -3.576 1.00 83.56 338 THR A N 1
ATOM 2728 C CA . THR A 1 338 ? 25.484 11.404 -4.600 1.00 83.56 338 THR A CA 1
ATOM 2729 C C . THR A 1 338 ? 23.993 11.127 -4.413 1.00 83.56 338 THR A C 1
ATOM 2731 O O . THR A 1 338 ? 23.346 10.661 -5.346 1.00 83.56 338 THR A O 1
ATOM 2734 N N . SER A 1 339 ? 23.438 11.383 -3.225 1.00 88.50 339 SER A N 1
ATOM 2735 C CA . SER A 1 339 ? 22.062 11.000 -2.887 1.00 88.50 339 SER A CA 1
ATOM 2736 C C . SER A 1 339 ? 21.019 11.881 -3.564 1.00 88.50 339 SER A C 1
ATOM 2738 O O . SER A 1 339 ? 19.920 11.409 -3.831 1.00 88.50 339 SER A O 1
ATOM 2740 N N . ILE A 1 340 ? 21.351 13.136 -3.889 1.00 90.31 340 ILE A N 1
ATOM 2741 C CA . ILE A 1 340 ? 20.411 14.088 -4.502 1.00 90.31 340 ILE A CA 1
ATOM 2742 C C . ILE A 1 340 ? 19.928 13.584 -5.863 1.00 90.31 340 ILE A C 1
ATOM 2744 O O . ILE A 1 340 ? 18.726 13.564 -6.115 1.00 90.31 340 ILE A O 1
ATOM 2748 N N . ASP A 1 341 ? 20.850 13.152 -6.727 1.00 90.69 341 ASP A N 1
ATOM 2749 C CA . ASP A 1 341 ? 20.511 12.678 -8.073 1.00 90.69 341 ASP A CA 1
ATOM 2750 C C . ASP A 1 341 ? 19.667 11.398 -8.017 1.00 90.69 341 ASP A C 1
ATOM 2752 O O . ASP A 1 341 ? 18.741 11.210 -8.808 1.00 90.69 341 ASP A O 1
ATOM 2756 N N . ILE A 1 342 ? 19.963 10.527 -7.049 1.00 91.62 342 ILE A N 1
ATOM 2757 C CA . ILE A 1 342 ? 19.235 9.277 -6.821 1.00 91.62 342 ILE A CA 1
ATOM 2758 C C . ILE A 1 342 ? 17.825 9.592 -6.318 1.00 91.62 342 ILE A C 1
ATOM 2760 O O . ILE A 1 342 ? 16.854 9.121 -6.911 1.00 91.62 342 ILE A O 1
ATOM 2764 N N . ALA A 1 343 ? 17.712 10.419 -5.274 1.00 92.75 343 ALA A N 1
ATOM 2765 C CA . ALA A 1 343 ? 16.449 10.870 -4.699 1.00 92.75 343 ALA A CA 1
ATOM 2766 C C . ALA A 1 343 ? 15.564 11.534 -5.758 1.00 92.75 343 ALA A C 1
ATOM 2768 O O . ALA A 1 343 ? 14.392 11.188 -5.883 1.00 92.75 343 ALA A O 1
ATOM 2769 N N . LEU A 1 344 ? 16.135 12.423 -6.575 1.00 92.50 344 LEU A N 1
ATOM 2770 C CA . LEU A 1 344 ? 15.414 13.106 -7.643 1.00 92.50 344 LEU A CA 1
ATOM 2771 C C . LEU A 1 344 ? 14.805 12.113 -8.637 1.00 92.50 344 LEU A C 1
ATOM 2773 O O . LEU A 1 344 ? 13.644 12.260 -9.010 1.00 92.50 344 LEU A O 1
ATOM 2777 N N . VAL A 1 345 ? 15.559 11.093 -9.054 1.00 91.19 345 VAL A N 1
ATOM 2778 C CA . VAL A 1 345 ? 15.055 10.063 -9.972 1.00 91.19 345 VAL A CA 1
ATOM 2779 C C . VAL A 1 345 ? 13.925 9.258 -9.341 1.00 91.19 345 VAL A C 1
ATOM 2781 O O . VAL A 1 345 ? 12.887 9.082 -9.974 1.00 91.19 345 VAL A O 1
ATOM 2784 N N . VAL A 1 346 ? 14.095 8.777 -8.108 1.00 91.69 346 VAL A N 1
ATOM 2785 C CA . VAL A 1 346 ? 13.084 7.904 -7.491 1.00 91.69 346 VAL A CA 1
ATOM 2786 C C . VAL A 1 346 ? 11.821 8.660 -7.090 1.00 91.69 346 VAL A C 1
ATOM 2788 O O . VAL A 1 346 ? 10.728 8.142 -7.295 1.00 91.69 346 VAL A O 1
ATOM 2791 N N . LEU A 1 347 ? 11.942 9.892 -6.591 1.00 94.50 347 LEU A N 1
ATOM 2792 C CA . LEU A 1 347 ? 10.797 10.722 -6.209 1.00 94.50 347 LEU A CA 1
ATOM 2793 C C . LEU A 1 347 ? 10.027 11.211 -7.437 1.00 94.50 347 LEU A C 1
ATOM 2795 O O . LEU A 1 347 ? 8.806 11.243 -7.421 1.00 94.50 347 LEU A O 1
ATOM 2799 N N . LYS A 1 348 ? 10.710 11.544 -8.537 1.00 93.62 348 LYS A N 1
ATOM 2800 C CA . LYS A 1 348 ? 10.044 11.979 -9.775 1.00 93.62 348 LYS A CA 1
ATOM 2801 C C . LYS A 1 348 ? 9.208 10.875 -10.432 1.00 93.62 348 LYS A C 1
ATOM 2803 O O . LYS A 1 348 ? 8.271 11.157 -11.175 1.00 93.62 348 LYS A O 1
ATOM 2808 N N . GLU A 1 349 ? 9.564 9.617 -10.193 1.00 89.31 349 GLU A N 1
ATOM 2809 C CA . GLU A 1 349 ? 8.919 8.455 -10.802 1.00 89.31 349 GLU A CA 1
ATOM 2810 C C . GLU A 1 349 ? 7.783 7.858 -9.961 1.00 89.31 349 GLU A C 1
ATOM 2812 O O . GLU A 1 349 ? 7.142 6.919 -10.425 1.00 89.31 349 GLU A O 1
ATOM 2817 N N . ASN A 1 350 ? 7.521 8.351 -8.748 1.00 89.19 350 ASN A N 1
ATOM 2818 C CA . ASN A 1 350 ? 6.530 7.765 -7.846 1.00 89.19 350 ASN A CA 1
ATOM 2819 C C . ASN A 1 350 ? 5.695 8.862 -7.181 1.00 89.19 350 ASN A C 1
ATOM 2821 O O . ASN A 1 350 ? 6.246 9.839 -6.702 1.00 89.19 350 ASN A O 1
ATOM 2825 N N . LEU A 1 351 ? 4.372 8.687 -7.134 1.00 92.12 351 LEU A N 1
ATOM 2826 C CA . LEU A 1 351 ? 3.459 9.598 -6.420 1.00 92.12 351 LEU A CA 1
ATOM 2827 C C . LEU A 1 351 ? 2.994 9.016 -5.081 1.00 92.12 351 LEU A C 1
ATOM 2829 O O . LEU A 1 351 ? 2.743 9.746 -4.126 1.00 92.12 351 LEU A O 1
ATOM 2833 N N . VAL A 1 352 ? 2.890 7.690 -5.026 1.00 93.38 352 VAL A N 1
ATOM 2834 C CA . VAL A 1 352 ? 2.459 6.924 -3.859 1.00 93.38 352 VAL A CA 1
ATOM 2835 C C . VAL A 1 352 ? 3.503 5.867 -3.544 1.00 93.38 352 VAL A C 1
ATOM 2837 O O . VAL A 1 352 ? 4.203 5.395 -4.444 1.00 93.38 352 VAL A O 1
ATOM 2840 N N . LEU A 1 353 ? 3.597 5.491 -2.273 1.00 91.19 353 LEU A N 1
ATOM 2841 C CA . LEU A 1 353 ? 4.434 4.385 -1.826 1.00 91.19 353 LEU A CA 1
ATOM 2842 C C . LEU A 1 353 ? 3.552 3.323 -1.172 1.00 91.19 353 LEU A C 1
ATOM 2844 O O . LEU A 1 353 ? 2.869 3.590 -0.183 1.00 91.19 353 LEU A O 1
ATOM 2848 N N . THR A 1 354 ? 3.533 2.128 -1.758 1.00 90.69 354 THR A N 1
ATOM 2849 C CA . THR A 1 354 ? 2.683 1.027 -1.300 1.00 90.69 354 THR A CA 1
ATOM 2850 C C . THR A 1 354 ? 3.204 0.453 0.014 1.00 90.69 354 THR A C 1
ATOM 2852 O O . THR A 1 354 ? 4.362 0.046 0.122 1.00 90.69 354 THR A O 1
ATOM 2855 N N . LEU A 1 355 ? 2.328 0.379 1.013 1.00 92.94 355 LEU A N 1
ATOM 2856 C CA . LEU A 1 355 ? 2.598 -0.296 2.277 1.00 92.94 355 LEU A CA 1
ATOM 2857 C C . LEU A 1 355 ? 2.213 -1.770 2.183 1.00 92.94 355 LEU A C 1
ATOM 2859 O O . LEU A 1 355 ? 3.042 -2.642 2.423 1.00 92.94 355 LEU A O 1
ATOM 2863 N N . PHE A 1 356 ? 0.963 -2.054 1.815 1.00 94.31 356 PHE A N 1
ATOM 2864 C CA . PHE A 1 356 ? 0.457 -3.418 1.725 1.00 94.31 356 PHE A CA 1
ATOM 2865 C C . PHE A 1 356 ? -0.781 -3.479 0.826 1.00 94.31 356 PHE A C 1
ATOM 2867 O O . PHE A 1 356 ? -1.799 -2.873 1.140 1.00 94.31 356 PHE A O 1
ATOM 2874 N N . ARG A 1 357 ? -0.722 -4.251 -0.268 1.00 90.25 357 ARG A N 1
ATOM 2875 C CA . ARG A 1 357 ? -1.816 -4.359 -1.256 1.00 90.25 357 ARG A CA 1
ATOM 2876 C C . ARG A 1 357 ? -2.211 -2.983 -1.818 1.00 90.25 357 ARG A C 1
ATOM 2878 O O . ARG A 1 357 ? -1.399 -2.356 -2.489 1.00 90.25 357 ARG A O 1
ATOM 2885 N N . ASP A 1 358 ? -3.438 -2.547 -1.565 1.00 88.19 358 ASP A N 1
ATOM 2886 C CA . ASP A 1 358 ? -4.025 -1.260 -1.935 1.00 88.19 358 ASP A CA 1
ATOM 2887 C C . ASP A 1 358 ? -3.781 -0.156 -0.894 1.00 88.19 358 ASP A C 1
ATOM 2889 O O . ASP A 1 358 ? -4.106 0.999 -1.144 1.00 88.19 358 ASP A O 1
ATOM 2893 N N . GLU A 1 359 ? -3.163 -0.468 0.246 1.00 92.25 359 GLU A N 1
ATOM 2894 C CA . GLU A 1 359 ? -2.798 0.530 1.248 1.00 92.25 359 GLU A CA 1
ATOM 2895 C C . GLU A 1 359 ? -1.477 1.207 0.883 1.00 92.25 359 GLU A C 1
ATOM 2897 O O . GLU A 1 359 ? -0.443 0.551 0.725 1.00 92.25 359 GLU A O 1
ATOM 2902 N N . TYR A 1 360 ? -1.498 2.536 0.796 1.00 93.62 360 TYR A N 1
ATOM 2903 C CA . TYR A 1 360 ? -0.344 3.362 0.435 1.00 93.62 360 TYR A CA 1
ATOM 2904 C C . TYR A 1 360 ? -0.248 4.636 1.283 1.00 93.62 360 TYR A C 1
ATOM 2906 O O . TYR A 1 360 ? -1.205 5.011 1.966 1.00 93.62 360 TYR A O 1
ATOM 2914 N N . ILE A 1 361 ? 0.905 5.300 1.205 1.00 94.62 361 ILE A N 1
ATOM 2915 C CA . ILE A 1 361 ? 1.130 6.668 1.695 1.00 94.62 361 ILE A CA 1
ATOM 2916 C C . ILE A 1 361 ? 1.350 7.630 0.526 1.00 94.62 361 ILE A C 1
ATOM 2918 O O . ILE A 1 361 ? 1.788 7.223 -0.560 1.00 94.62 361 ILE A O 1
ATOM 2922 N N . LEU A 1 362 ? 1.048 8.907 0.751 1.00 95.12 362 LEU A N 1
ATOM 2923 C CA . LEU A 1 362 ? 1.276 9.980 -0.211 1.00 95.12 362 LEU A CA 1
ATOM 2924 C C . LEU A 1 362 ? 2.733 10.431 -0.097 1.00 95.12 362 LEU A C 1
ATOM 2926 O O . LEU A 1 362 ? 3.107 11.204 0.780 1.00 95.12 362 LEU A O 1
ATOM 2930 N N . LEU A 1 363 ? 3.567 9.911 -0.999 1.00 94.88 363 LEU A N 1
ATOM 2931 C CA . LEU A 1 363 ? 5.024 9.963 -0.886 1.00 94.88 363 LEU A CA 1
ATOM 2932 C C . LEU A 1 363 ? 5.553 11.390 -0.694 1.00 94.88 363 LEU A C 1
ATOM 2934 O O . LEU A 1 363 ? 6.379 11.641 0.178 1.00 94.88 363 LEU A O 1
ATOM 2938 N N . HIS A 1 364 ? 5.089 12.333 -1.511 1.00 96.25 364 HIS A N 1
ATOM 2939 C CA . HIS A 1 364 ? 5.588 13.705 -1.458 1.00 96.25 364 HIS A CA 1
ATOM 2940 C C . HIS A 1 364 ? 5.110 14.470 -0.221 1.00 96.25 364 HIS A C 1
ATOM 2942 O O . HIS A 1 364 ? 5.868 15.291 0.294 1.00 96.25 364 HIS A O 1
ATOM 2948 N N . GLU A 1 365 ? 3.898 14.193 0.265 1.00 95.31 365 GLU A N 1
ATOM 2949 C CA . GLU A 1 365 ? 3.355 14.826 1.472 1.00 95.31 365 GLU A CA 1
ATOM 2950 C C . GLU A 1 365 ? 4.173 14.424 2.698 1.00 95.31 365 GLU A C 1
ATOM 2952 O O . GLU A 1 365 ? 4.616 15.289 3.452 1.00 95.31 365 GLU A O 1
ATOM 2957 N N . ASP A 1 366 ? 4.501 13.137 2.831 1.00 95.06 366 ASP A N 1
ATOM 2958 C CA . ASP A 1 366 ? 5.320 12.650 3.942 1.00 95.06 366 ASP A CA 1
ATOM 2959 C C . ASP A 1 366 ? 6.758 13.184 3.885 1.00 95.06 366 ASP A C 1
ATOM 2961 O O . ASP A 1 366 ? 7.339 13.549 4.912 1.00 95.06 366 ASP A O 1
ATOM 2965 N N . TYR A 1 367 ? 7.345 13.309 2.688 1.00 96.19 367 TYR A N 1
ATOM 2966 C CA . TYR A 1 367 ? 8.656 13.949 2.535 1.00 96.19 367 TYR A CA 1
ATOM 2967 C C . TYR A 1 367 ? 8.618 15.431 2.940 1.00 96.19 367 TYR A C 1
ATOM 2969 O O . TYR A 1 367 ? 9.554 15.926 3.573 1.00 96.19 367 TYR A O 1
ATOM 2977 N N . GLN A 1 368 ? 7.542 16.150 2.624 1.00 95.88 368 GLN A N 1
ATOM 2978 C CA . GLN A 1 368 ? 7.376 17.539 3.055 1.00 95.88 368 GLN A CA 1
ATOM 2979 C C . GLN A 1 368 ? 7.130 17.657 4.562 1.00 95.88 368 GLN A C 1
ATOM 2981 O O . GLN A 1 368 ? 7.672 18.564 5.194 1.00 95.88 368 GLN A O 1
ATOM 2986 N N . LEU A 1 369 ? 6.346 16.751 5.147 1.00 94.75 369 LEU A N 1
ATOM 2987 C CA . LEU A 1 369 ? 5.947 16.822 6.549 1.00 94.75 369 LEU A CA 1
ATOM 2988 C C . LEU A 1 369 ? 7.042 16.335 7.508 1.00 94.75 369 LEU A C 1
ATOM 2990 O O . LEU A 1 369 ? 7.189 16.898 8.590 1.00 94.75 369 LEU A O 1
ATOM 2994 N N . TYR A 1 370 ? 7.832 15.330 7.118 1.00 94.62 370 TYR A N 1
ATOM 2995 C CA . TYR A 1 370 ? 8.735 14.631 8.041 1.00 94.62 370 TYR A CA 1
ATOM 2996 C C . TYR A 1 370 ? 10.213 14.630 7.642 1.00 94.62 370 TYR A C 1
ATOM 2998 O O . TYR A 1 370 ? 11.074 14.548 8.520 1.00 94.62 370 TYR A O 1
ATOM 3006 N N . VAL A 1 371 ? 10.541 14.739 6.350 1.00 95.69 371 VAL A N 1
ATOM 3007 C CA . VAL A 1 371 ? 11.940 14.791 5.880 1.00 95.69 371 VAL A CA 1
ATOM 3008 C C . VAL A 1 371 ? 12.424 16.237 5.804 1.00 95.69 371 VAL A C 1
ATOM 3010 O O . VAL A 1 371 ? 13.469 16.575 6.359 1.00 95.69 371 VAL A O 1
ATOM 3013 N N . LEU A 1 372 ? 11.651 17.125 5.172 1.00 95.81 372 LEU A N 1
ATOM 3014 C CA . LEU A 1 372 ? 12.029 18.527 4.982 1.00 95.81 372 LEU A CA 1
ATOM 3015 C C . LEU A 1 372 ? 12.359 19.260 6.299 1.00 95.81 372 LEU A C 1
ATOM 3017 O O . LEU A 1 372 ? 13.382 19.950 6.324 1.00 95.81 372 LEU A O 1
ATOM 3021 N N . PRO A 1 373 ? 11.603 19.108 7.410 1.00 95.12 373 PRO A N 1
ATOM 3022 C CA . PRO A 1 373 ? 11.959 19.757 8.671 1.00 95.12 373 PRO A CA 1
ATOM 3023 C C . PRO A 1 373 ? 13.337 19.340 9.197 1.00 95.12 373 PRO A C 1
ATOM 3025 O O . PRO A 1 373 ? 14.097 20.204 9.631 1.00 95.12 373 PRO A O 1
ATOM 3028 N N . ARG A 1 374 ? 13.701 18.055 9.077 1.00 92.94 374 ARG A N 1
ATOM 3029 C CA . ARG A 1 374 ? 15.020 17.531 9.476 1.00 92.94 374 ARG A CA 1
ATOM 3030 C C . ARG A 1 374 ? 16.141 18.138 8.635 1.00 92.94 374 ARG A C 1
ATOM 3032 O O . ARG A 1 374 ? 17.130 18.622 9.174 1.00 92.94 374 ARG A O 1
ATOM 3039 N N . ILE A 1 375 ? 15.948 18.229 7.318 1.00 94.62 375 ILE A N 1
ATOM 3040 C CA . ILE A 1 375 ? 16.914 18.881 6.417 1.00 94.62 375 ILE A CA 1
ATOM 3041 C C . ILE A 1 375 ? 17.075 20.372 6.753 1.00 94.62 375 ILE A C 1
ATOM 3043 O O . ILE A 1 375 ? 18.188 20.905 6.732 1.00 94.62 375 ILE A O 1
ATOM 3047 N N . LEU A 1 376 ? 15.982 21.063 7.096 1.00 94.06 376 LEU A N 1
ATOM 3048 C CA . LEU A 1 376 ? 16.022 22.465 7.517 1.00 94.06 376 LEU A CA 1
ATOM 3049 C C . LEU A 1 376 ? 16.740 22.654 8.860 1.00 94.06 376 LEU A C 1
ATOM 3051 O O . LEU A 1 376 ? 17.416 23.670 9.043 1.00 94.06 376 LEU A O 1
ATOM 3055 N N . GLU A 1 377 ? 16.610 21.708 9.791 1.00 91.81 377 GLU A N 1
ATOM 3056 C CA . GLU A 1 377 ? 17.388 21.676 11.032 1.00 91.81 377 GLU A CA 1
ATOM 3057 C C . GLU A 1 377 ? 18.883 21.528 10.736 1.00 91.81 377 GLU A C 1
ATOM 3059 O O . GLU A 1 377 ? 19.656 22.393 11.156 1.00 91.81 377 GLU A O 1
ATOM 3064 N N . SER A 1 378 ? 19.290 20.546 9.926 1.00 89.06 378 SER A N 1
ATOM 3065 C CA . SER A 1 378 ? 20.696 20.351 9.535 1.00 89.06 378 SER A CA 1
ATOM 3066 C C . SER A 1 378 ? 21.263 21.575 8.806 1.00 89.06 378 SER A C 1
ATOM 3068 O O . SER A 1 378 ? 22.341 22.064 9.139 1.00 89.06 378 SER A O 1
ATOM 3070 N N . LYS A 1 379 ? 20.487 22.199 7.907 1.00 91.25 379 LYS A N 1
ATOM 3071 C CA . LYS A 1 379 ? 20.856 23.467 7.250 1.00 91.25 379 LYS A CA 1
ATOM 3072 C C . LYS A 1 379 ? 21.090 24.604 8.253 1.00 91.25 379 LYS A C 1
ATOM 3074 O O . LYS A 1 379 ? 22.025 25.393 8.088 1.00 91.25 379 LYS A O 1
ATOM 3079 N N . LYS A 1 380 ? 20.237 24.740 9.276 1.00 90.44 380 LYS A N 1
ATOM 3080 C CA . LYS A 1 380 ? 20.413 25.749 10.338 1.00 90.44 380 LYS A CA 1
ATOM 3081 C C . LYS A 1 380 ? 21.663 25.441 11.164 1.00 90.44 380 LYS A C 1
ATOM 3083 O O . LYS A 1 380 ? 22.451 26.353 11.410 1.00 90.44 380 LYS A O 1
ATOM 3088 N N . MET A 1 381 ? 21.870 24.182 11.539 1.00 85.88 381 MET A N 1
ATOM 3089 C CA . MET A 1 381 ? 23.035 23.742 12.309 1.00 85.88 381 MET A CA 1
ATOM 3090 C C . MET A 1 381 ? 24.341 23.976 11.544 1.00 85.88 381 MET A C 1
ATOM 3092 O O . MET A 1 381 ? 25.279 24.509 12.123 1.00 85.88 381 MET A O 1
ATOM 3096 N N . ALA A 1 382 ? 24.385 23.715 10.237 1.00 85.69 382 ALA A N 1
ATOM 3097 C CA . ALA A 1 382 ? 25.549 24.004 9.400 1.00 85.69 382 ALA A CA 1
ATOM 3098 C C . ALA A 1 382 ? 25.846 25.515 9.287 1.00 85.69 382 ALA A C 1
ATOM 3100 O O . ALA A 1 382 ? 27.002 25.925 9.244 1.00 85.69 382 ALA A O 1
ATOM 3101 N N . LYS A 1 383 ? 24.813 26.371 9.299 1.00 83.38 383 LYS A N 1
ATOM 3102 C CA . LYS A 1 383 ? 24.968 27.836 9.218 1.00 83.38 383 LYS A CA 1
ATOM 3103 C C . LYS A 1 383 ? 25.472 28.476 10.519 1.00 83.38 383 LYS A C 1
ATOM 3105 O O . LYS A 1 383 ? 26.195 29.469 10.464 1.00 83.38 383 LYS A O 1
ATOM 3110 N N . TYR A 1 384 ? 25.034 27.970 11.675 1.00 77.25 384 TYR A N 1
ATOM 3111 C CA . TYR A 1 384 ? 25.316 28.561 12.996 1.00 77.25 384 TYR A CA 1
ATOM 3112 C C . TYR A 1 384 ? 26.281 27.726 13.860 1.00 77.25 384 TYR A C 1
ATOM 3114 O O . TYR A 1 384 ? 26.695 28.174 14.931 1.00 77.25 384 TYR A O 1
ATOM 3122 N N . GLY A 1 385 ? 26.622 26.512 13.427 1.00 65.50 385 GLY A N 1
ATOM 3123 C CA . GLY A 1 385 ? 27.449 25.552 14.151 1.00 65.50 385 GLY A CA 1
ATOM 3124 C C . GLY A 1 385 ? 28.935 25.907 14.159 1.00 65.50 385 GLY A C 1
ATOM 3125 O O . GLY A 1 385 ? 29.459 26.554 13.258 1.00 65.50 385 GLY A O 1
ATOM 3126 N N . ARG A 1 386 ? 29.639 25.453 15.203 1.00 55.75 386 ARG A N 1
ATOM 3127 C CA . ARG A 1 386 ? 31.091 25.642 15.406 1.00 55.75 386 ARG A CA 1
ATOM 3128 C C . ARG A 1 386 ? 31.944 24.558 14.720 1.00 55.75 386 ARG A C 1
ATOM 3130 O O . ARG A 1 386 ? 33.047 24.266 15.179 1.00 55.75 386 ARG A O 1
ATOM 3137 N N . THR A 1 387 ? 31.430 23.903 13.683 1.00 57.66 387 THR A N 1
ATOM 3138 C CA . THR A 1 387 ? 32.149 22.851 12.947 1.00 57.66 387 THR A CA 1
ATOM 3139 C C . THR A 1 387 ? 33.205 23.479 12.029 1.00 57.66 387 THR A C 1
ATOM 3141 O O . THR A 1 387 ? 33.138 24.666 11.709 1.00 57.66 387 THR A O 1
ATOM 3144 N N . LYS A 1 388 ? 34.228 22.713 11.623 1.00 62.06 388 LYS A N 1
ATOM 3145 C CA . LYS A 1 388 ? 35.293 23.201 10.729 1.00 62.06 388 LYS A CA 1
ATOM 3146 C C . LYS A 1 388 ? 34.671 23.844 9.482 1.00 62.06 388 LYS A C 1
ATOM 3148 O O . LYS A 1 388 ? 33.910 23.197 8.771 1.00 62.06 388 LYS A O 1
ATOM 3153 N N . GLN A 1 389 ? 35.040 25.095 9.207 1.00 67.38 389 GLN A N 1
ATOM 3154 C CA . GLN A 1 389 ? 34.353 25.985 8.258 1.00 67.38 389 GLN A CA 1
ATOM 3155 C C . GLN A 1 389 ? 34.068 25.348 6.879 1.00 67.38 389 GLN A C 1
ATOM 3157 O O . GLN A 1 389 ? 32.969 25.482 6.362 1.00 67.38 389 GLN A O 1
ATOM 3162 N N . LYS A 1 390 ? 34.999 24.550 6.332 1.00 72.56 390 LYS A N 1
ATOM 3163 C CA . LYS A 1 390 ? 34.833 23.882 5.024 1.00 72.56 390 LYS A CA 1
ATOM 3164 C C . LYS A 1 390 ? 33.796 22.749 4.994 1.00 72.56 390 LYS A C 1
ATOM 3166 O O . LYS A 1 390 ? 33.162 22.553 3.964 1.00 72.56 390 LYS A O 1
ATOM 3171 N N . GLU A 1 391 ? 33.665 21.975 6.071 1.00 77.75 391 GLU A N 1
ATOM 3172 C CA . GLU A 1 391 ? 32.693 20.868 6.146 1.00 77.75 391 GLU A CA 1
ATOM 3173 C C . GLU A 1 391 ? 31.277 21.425 6.324 1.00 77.75 391 GLU A C 1
ATOM 3175 O O . GLU A 1 391 ? 30.355 21.005 5.630 1.00 77.75 391 GLU A O 1
ATOM 3180 N N . ALA A 1 392 ? 31.142 22.457 7.163 1.00 80.06 392 ALA A N 1
ATOM 3181 C CA . ALA A 1 392 ? 29.888 23.173 7.372 1.00 80.06 392 ALA A CA 1
ATOM 3182 C C . ALA A 1 392 ? 29.381 23.866 6.091 1.00 80.06 392 ALA A C 1
ATOM 3184 O O . ALA A 1 392 ? 28.188 23.811 5.792 1.00 80.06 392 ALA A O 1
ATOM 3185 N N . ASP A 1 393 ? 30.275 24.464 5.293 1.00 85.06 393 ASP A N 1
ATOM 3186 C CA . ASP A 1 393 ? 29.911 25.092 4.015 1.00 85.06 393 ASP A CA 1
ATOM 3187 C C . ASP A 1 393 ? 29.357 24.071 3.000 1.00 85.06 393 ASP A C 1
ATOM 3189 O O . ASP A 1 393 ? 28.375 24.350 2.301 1.00 85.06 393 ASP A O 1
ATOM 3193 N N . LEU A 1 394 ? 29.962 22.877 2.926 1.00 87.19 394 LEU A N 1
ATOM 3194 C CA . LEU A 1 394 ? 29.508 21.799 2.041 1.00 87.19 394 LEU A CA 1
ATOM 3195 C C . LEU A 1 394 ? 28.141 21.263 2.477 1.00 87.19 394 LEU A C 1
ATOM 3197 O O . LEU A 1 394 ? 27.234 21.170 1.650 1.00 87.19 394 LEU A O 1
ATOM 3201 N N . GLU A 1 395 ? 27.983 20.954 3.763 1.00 86.50 395 GLU A N 1
ATOM 3202 C CA . GLU A 1 395 ? 26.726 20.461 4.331 1.00 86.50 395 GLU A CA 1
ATOM 3203 C C . GLU A 1 395 ? 25.589 21.471 4.130 1.00 86.50 395 GLU A C 1
ATOM 3205 O O . GLU A 1 395 ? 24.506 21.109 3.671 1.00 86.50 395 GLU A O 1
ATOM 3210 N N . TYR A 1 396 ? 25.854 22.763 4.355 1.00 90.88 396 TYR A N 1
ATOM 3211 C CA . TYR A 1 396 ? 24.894 23.832 4.083 1.00 90.88 396 TYR A CA 1
ATOM 3212 C C . TYR A 1 396 ? 24.491 23.893 2.602 1.00 90.88 396 TYR A C 1
ATOM 3214 O O . TYR A 1 396 ? 23.308 24.050 2.281 1.00 90.88 396 TYR A O 1
ATOM 3222 N N . SER A 1 397 ? 25.461 23.776 1.689 1.00 91.88 397 SER A N 1
ATOM 3223 C CA . SER A 1 397 ? 25.211 23.785 0.244 1.00 91.88 397 SER A CA 1
ATOM 3224 C C . SER A 1 397 ? 24.342 22.602 -0.187 1.00 91.88 397 SER A C 1
ATOM 3226 O O . SER A 1 397 ? 23.366 22.789 -0.918 1.00 91.88 397 SER A O 1
ATOM 3228 N N . VAL A 1 398 ? 24.657 21.401 0.304 1.00 92.69 398 VAL A N 1
ATOM 3229 C CA . VAL A 1 398 ? 23.898 20.179 0.018 1.00 92.69 398 VAL A CA 1
ATOM 3230 C C . VAL A 1 398 ? 22.490 20.262 0.603 1.00 92.69 398 VAL A C 1
ATOM 3232 O O . VAL A 1 398 ? 21.522 20.078 -0.132 1.00 92.69 398 VAL A O 1
ATOM 3235 N N . ALA A 1 399 ? 22.344 20.631 1.878 1.00 93.44 399 ALA A N 1
ATOM 3236 C CA . ALA A 1 399 ? 21.038 20.757 2.525 1.00 93.44 399 ALA A CA 1
ATOM 3237 C C . ALA A 1 399 ? 20.131 21.764 1.796 1.00 93.44 399 ALA A C 1
ATOM 3239 O O . ALA A 1 399 ? 18.943 21.514 1.604 1.00 93.44 399 ALA A O 1
ATOM 3240 N N . LYS A 1 400 ? 20.697 22.876 1.303 1.00 94.81 400 LYS A N 1
ATOM 3241 C CA . LYS A 1 400 ? 19.976 23.858 0.476 1.00 94.81 400 LYS A CA 1
ATOM 3242 C C . LYS A 1 400 ? 19.506 23.273 -0.862 1.00 94.81 400 LYS A C 1
ATOM 3244 O O . LYS A 1 400 ? 18.442 23.651 -1.354 1.00 94.81 400 LYS A O 1
ATOM 3249 N N . GLN A 1 401 ? 20.293 22.396 -1.480 1.00 94.88 401 GLN A N 1
ATOM 3250 C CA . GLN A 1 401 ? 19.907 21.726 -2.721 1.00 94.88 401 GLN A CA 1
ATOM 3251 C C . GLN A 1 401 ? 18.820 20.671 -2.474 1.00 94.88 401 GLN A C 1
ATOM 3253 O O . GLN A 1 401 ? 17.873 20.599 -3.255 1.00 94.88 401 GLN A O 1
ATOM 3258 N N . VAL A 1 402 ? 18.913 19.915 -1.375 1.00 95.75 402 VAL A N 1
ATOM 3259 C CA . VAL A 1 402 ? 17.897 18.932 -0.963 1.00 95.75 402 VAL A CA 1
ATOM 3260 C C . VAL A 1 402 ? 16.564 19.615 -0.658 1.00 95.75 402 VAL A C 1
ATOM 3262 O O . VAL A 1 402 ? 15.535 19.188 -1.170 1.00 95.75 402 VAL A O 1
ATOM 3265 N N . GLU A 1 403 ? 16.575 20.713 0.101 1.00 95.88 403 GLU A N 1
ATOM 3266 C CA . GLU A 1 403 ? 15.385 21.531 0.384 1.00 95.88 403 GLU A CA 1
ATOM 3267 C C . GLU A 1 403 ? 14.678 21.971 -0.905 1.00 95.88 403 GLU A C 1
ATOM 3269 O O . GLU A 1 403 ? 13.466 21.797 -1.043 1.00 95.88 403 GLU A O 1
ATOM 3274 N N . ARG A 1 404 ? 15.437 22.508 -1.872 1.00 95.88 404 ARG A N 1
ATOM 3275 C CA . ARG A 1 404 ? 14.886 22.906 -3.174 1.00 95.88 404 ARG A CA 1
ATOM 3276 C C . ARG A 1 404 ? 14.295 21.708 -3.916 1.00 95.88 404 ARG A C 1
ATOM 3278 O O . ARG A 1 404 ? 13.181 21.792 -4.418 1.00 95.88 404 ARG A O 1
ATOM 3285 N N . MET A 1 405 ? 15.032 20.601 -3.962 1.00 95.94 405 MET A N 1
ATOM 3286 C CA . MET A 1 405 ? 14.615 19.381 -4.647 1.00 95.94 405 MET A CA 1
ATOM 3287 C C . MET A 1 405 ? 13.304 18.830 -4.072 1.00 95.94 405 MET A C 1
ATOM 3289 O O . MET A 1 405 ? 12.373 18.621 -4.840 1.00 95.94 405 MET A O 1
ATOM 3293 N N . ILE A 1 406 ? 13.171 18.698 -2.747 1.00 96.31 406 ILE A N 1
ATOM 3294 C CA . ILE A 1 406 ? 11.925 18.239 -2.101 1.00 96.31 406 ILE A CA 1
ATOM 3295 C C . ILE A 1 406 ? 10.759 19.201 -2.381 1.00 96.31 406 ILE A C 1
ATOM 3297 O O . ILE A 1 406 ? 9.631 18.757 -2.595 1.00 96.31 406 ILE A O 1
ATOM 3301 N N . SER A 1 407 ? 11.026 20.509 -2.426 1.00 95.06 407 SER A N 1
ATOM 3302 C CA . SER A 1 407 ? 9.993 21.525 -2.674 1.00 95.06 407 SER A CA 1
ATOM 3303 C C . SER A 1 407 ? 9.450 21.497 -4.110 1.00 95.06 407 SER A C 1
ATOM 3305 O O . SER A 1 407 ? 8.283 21.802 -4.325 1.00 95.06 407 SER A O 1
ATOM 3307 N N . GLU A 1 408 ? 10.276 21.132 -5.096 1.00 95.69 408 GLU A N 1
ATOM 3308 C CA . GLU A 1 408 ? 9.924 21.191 -6.524 1.00 95.69 408 GLU A CA 1
ATOM 3309 C C . GLU A 1 408 ? 9.575 19.820 -7.132 1.00 95.69 408 GLU A C 1
ATOM 3311 O O . GLU A 1 408 ? 8.873 19.749 -8.142 1.00 95.69 408 GLU A O 1
ATOM 3316 N N . VAL A 1 409 ? 10.066 18.712 -6.561 1.00 96.31 409 VAL A N 1
ATOM 3317 C CA . VAL A 1 409 ? 9.968 17.380 -7.189 1.00 96.31 409 VAL A CA 1
ATOM 3318 C C . VAL A 1 409 ? 8.533 16.869 -7.301 1.00 96.31 409 VAL A C 1
ATOM 3320 O O . VAL A 1 409 ? 8.239 16.127 -8.235 1.00 96.31 409 VAL A O 1
ATOM 3323 N N . HIS A 1 410 ? 7.631 17.285 -6.408 1.00 96.62 410 HIS A N 1
ATOM 3324 C CA . HIS A 1 410 ? 6.231 16.864 -6.463 1.00 96.62 410 HIS A CA 1
ATOM 3325 C C . HIS A 1 410 ? 5.539 17.342 -7.747 1.00 96.62 410 HIS A C 1
ATOM 3327 O O . HIS A 1 410 ? 4.986 16.532 -8.489 1.00 96.62 410 HIS A O 1
ATOM 3333 N N . GLU A 1 411 ? 5.660 18.634 -8.063 1.00 95.62 411 GLU A N 1
ATOM 3334 C CA . GLU A 1 411 ? 5.179 19.222 -9.320 1.00 95.62 411 GLU A CA 1
ATOM 3335 C C . GLU A 1 411 ? 5.776 18.479 -10.524 1.00 95.62 411 GLU A C 1
ATOM 3337 O O . GLU A 1 411 ? 5.062 18.046 -11.429 1.00 95.62 411 GLU A O 1
ATOM 3342 N N . GLN A 1 412 ? 7.091 18.235 -10.513 1.00 95.00 412 GLN A N 1
ATOM 3343 C CA . GLN A 1 412 ? 7.757 17.504 -11.595 1.00 95.00 412 GLN A CA 1
ATOM 3344 C C . GLN A 1 412 ? 7.218 16.076 -11.762 1.00 95.00 412 GLN A C 1
ATOM 3346 O O . GLN A 1 412 ? 7.068 15.608 -12.897 1.00 95.00 412 GLN A O 1
ATOM 3351 N N . ALA A 1 413 ? 6.937 15.378 -10.660 1.00 95.12 413 ALA A N 1
ATOM 3352 C CA . ALA A 1 413 ? 6.376 14.034 -10.674 1.00 95.12 413 ALA A CA 1
ATOM 3353 C C . ALA A 1 413 ? 4.967 14.034 -11.284 1.00 95.12 413 ALA A C 1
ATOM 3355 O O . ALA A 1 413 ? 4.696 13.220 -12.166 1.00 95.12 413 ALA A O 1
ATOM 3356 N N . LEU A 1 414 ? 4.111 14.996 -10.919 1.00 94.75 414 LEU A N 1
ATOM 3357 C CA . LEU A 1 414 ? 2.752 15.118 -11.464 1.00 94.75 414 LEU A CA 1
ATOM 3358 C C . LEU A 1 414 ? 2.740 15.261 -12.996 1.00 94.75 414 LEU A C 1
ATOM 3360 O O . LEU A 1 414 ? 1.897 14.659 -13.658 1.00 94.75 414 LEU A O 1
ATOM 3364 N N . PHE A 1 415 ? 3.699 15.989 -13.577 1.00 93.38 415 PHE A N 1
ATOM 3365 C CA . PHE A 1 415 ? 3.776 16.167 -15.035 1.00 93.38 415 PHE A CA 1
ATOM 3366 C C . PHE A 1 415 ? 4.485 15.032 -15.785 1.00 93.38 415 PHE A C 1
ATOM 3368 O O . PHE A 1 415 ? 4.204 14.810 -16.962 1.00 93.38 415 PHE A O 1
ATOM 3375 N N . SER A 1 416 ? 5.443 14.342 -15.159 1.00 91.50 416 SER A N 1
ATOM 3376 C CA . SER A 1 416 ? 6.340 13.419 -15.876 1.00 91.50 416 SER A CA 1
ATOM 3377 C C . SER A 1 416 ? 6.147 11.939 -15.554 1.00 91.50 416 SER A C 1
ATOM 3379 O O . SER A 1 416 ? 6.524 11.102 -16.376 1.00 91.50 416 SER A O 1
ATOM 3381 N N . CYS A 1 417 ? 5.539 11.599 -14.414 1.00 89.19 417 CYS A N 1
ATOM 3382 C CA . CYS A 1 417 ? 5.419 10.221 -13.938 1.00 89.19 417 CYS A CA 1
ATOM 3383 C C . CYS A 1 417 ? 4.673 9.322 -14.940 1.00 89.19 417 CYS A C 1
ATOM 3385 O O . CYS A 1 417 ? 5.223 8.301 -15.365 1.00 89.19 417 CYS A O 1
ATOM 3387 N N . ASP A 1 418 ? 3.482 9.722 -15.410 1.00 87.81 418 ASP A N 1
ATOM 3388 C CA . ASP A 1 418 ? 2.726 8.921 -16.388 1.00 87.81 418 ASP A CA 1
ATOM 3389 C C . ASP A 1 418 ? 3.520 8.698 -17.681 1.00 87.81 418 ASP A C 1
ATOM 3391 O O . ASP A 1 418 ? 3.646 7.563 -18.138 1.00 87.81 418 ASP A O 1
ATOM 3395 N N . ALA A 1 419 ? 4.128 9.754 -18.232 1.00 90.88 419 ALA A N 1
ATOM 3396 C CA . ALA A 1 419 ? 4.913 9.659 -19.459 1.00 90.88 419 ALA A CA 1
ATOM 3397 C C . ALA A 1 419 ? 6.100 8.689 -19.310 1.00 90.88 419 ALA A C 1
ATOM 3399 O O . ALA A 1 419 ? 6.318 7.847 -20.183 1.00 90.88 419 ALA A O 1
ATOM 3400 N N . ILE A 1 420 ? 6.836 8.755 -18.192 1.00 85.50 420 ILE A N 1
ATOM 3401 C CA . ILE A 1 420 ? 7.970 7.858 -17.915 1.00 85.50 420 ILE A CA 1
ATOM 3402 C C . ILE A 1 420 ? 7.499 6.400 -17.839 1.00 85.50 420 ILE A C 1
ATOM 3404 O O . ILE A 1 420 ? 8.075 5.518 -18.486 1.00 85.50 420 ILE A O 1
ATOM 3408 N N . HIS A 1 421 ? 6.442 6.128 -17.071 1.00 81.31 421 HIS A N 1
ATOM 3409 C CA . HIS A 1 421 ? 5.926 4.768 -16.903 1.00 81.31 421 HIS A CA 1
ATOM 3410 C C . HIS A 1 421 ? 5.268 4.226 -18.171 1.00 81.31 421 HIS A C 1
ATOM 3412 O O . HIS A 1 421 ? 5.441 3.051 -18.497 1.00 81.31 421 HIS A O 1
ATOM 3418 N N . ARG A 1 422 ? 4.564 5.065 -18.934 1.00 85.19 422 ARG A N 1
ATOM 3419 C CA . ARG A 1 422 ? 3.986 4.705 -20.234 1.00 85.19 422 ARG A CA 1
ATOM 3420 C C . ARG A 1 422 ? 5.058 4.227 -21.203 1.00 85.19 422 ARG A C 1
ATOM 3422 O O . ARG A 1 422 ? 4.895 3.163 -21.802 1.00 85.19 422 ARG A O 1
ATOM 3429 N N . GLU A 1 423 ? 6.172 4.940 -21.293 1.00 85.56 423 GLU A N 1
ATOM 3430 C CA . GLU A 1 423 ? 7.248 4.582 -22.215 1.00 85.56 423 GLU A CA 1
ATOM 3431 C C . GLU A 1 423 ? 7.977 3.306 -21.798 1.00 85.56 423 GLU A C 1
ATOM 3433 O O . GLU A 1 423 ? 8.330 2.484 -22.648 1.00 85.56 423 GLU A O 1
ATOM 3438 N N . ARG A 1 424 ? 8.122 3.076 -20.487 1.00 80.06 424 ARG A N 1
ATOM 3439 C CA . ARG A 1 424 ? 8.599 1.793 -19.951 1.00 80.06 424 ARG A CA 1
ATOM 3440 C C . ARG A 1 424 ? 7.657 0.647 -20.295 1.00 80.06 424 ARG A C 1
ATOM 3442 O O . ARG A 1 424 ? 8.127 -0.382 -20.768 1.00 80.06 424 ARG A O 1
ATOM 3449 N N . ARG A 1 425 ? 6.340 0.821 -20.124 1.00 80.19 425 ARG A N 1
ATOM 3450 C CA . ARG A 1 425 ? 5.336 -0.196 -20.490 1.00 80.19 425 ARG A CA 1
ATOM 3451 C C . ARG A 1 425 ? 5.393 -0.533 -21.979 1.00 80.19 425 ARG A C 1
ATOM 3453 O O . ARG A 1 425 ? 5.342 -1.707 -22.335 1.00 80.19 425 ARG A O 1
ATOM 3460 N N . ILE A 1 426 ? 5.534 0.471 -22.847 1.00 83.06 426 ILE A N 1
ATOM 3461 C CA . ILE A 1 426 ? 5.671 0.264 -24.296 1.00 83.06 426 ILE A CA 1
ATOM 3462 C C . ILE A 1 426 ? 6.936 -0.538 -24.612 1.00 83.06 426 ILE A C 1
ATOM 3464 O O . ILE A 1 426 ? 6.860 -1.509 -25.364 1.00 83.06 426 ILE A O 1
ATOM 3468 N N . LEU A 1 427 ? 8.079 -0.170 -24.023 1.00 80.38 427 LEU A N 1
ATOM 3469 C CA . LEU A 1 427 ? 9.334 -0.900 -24.201 1.00 80.38 427 LEU A CA 1
ATOM 3470 C C . LEU A 1 427 ? 9.214 -2.351 -23.720 1.00 80.38 427 LEU A C 1
ATOM 3472 O O . LEU A 1 427 ? 9.510 -3.265 -24.481 1.00 80.38 427 LEU A O 1
ATOM 3476 N N . LEU A 1 428 ? 8.739 -2.569 -22.491 1.00 76.69 428 LEU A N 1
ATOM 3477 C CA . LEU A 1 428 ? 8.586 -3.907 -21.919 1.00 76.69 428 LEU A CA 1
ATOM 3478 C C . LEU A 1 428 ? 7.638 -4.768 -22.753 1.00 76.69 428 LEU A C 1
ATOM 3480 O O . LEU A 1 428 ? 7.965 -5.911 -23.042 1.00 76.69 428 LEU A O 1
ATOM 3484 N N . LYS A 1 429 ? 6.507 -4.221 -23.218 1.00 79.69 429 LYS A N 1
ATOM 3485 C CA . LYS A 1 429 ? 5.581 -4.943 -24.103 1.00 79.69 429 LYS A CA 1
ATOM 3486 C C . LYS A 1 429 ? 6.258 -5.380 -25.407 1.00 79.69 429 LYS A C 1
ATOM 3488 O O . LYS A 1 429 ? 6.020 -6.491 -25.872 1.00 79.69 429 LYS A O 1
ATOM 3493 N N . GLN A 1 430 ? 7.086 -4.517 -25.998 1.00 81.88 430 GLN A N 1
ATOM 3494 C CA . GLN A 1 430 ? 7.828 -4.826 -27.223 1.00 81.88 430 GLN A CA 1
ATOM 3495 C C . GLN A 1 430 ? 8.889 -5.909 -26.985 1.00 81.88 430 GLN A C 1
ATOM 3497 O O . GLN A 1 430 ? 8.943 -6.873 -27.746 1.00 81.88 430 GLN A O 1
ATOM 3502 N N . GLU A 1 431 ? 9.695 -5.781 -25.930 1.00 74.19 431 GLU A N 1
ATOM 3503 C CA . GLU A 1 431 ? 10.774 -6.731 -25.634 1.00 74.19 431 GLU A CA 1
ATOM 3504 C C . GLU A 1 431 ? 10.238 -8.084 -25.148 1.00 74.19 431 GLU A C 1
ATOM 3506 O O . GLU A 1 431 ? 10.651 -9.114 -25.671 1.00 74.19 431 GLU A O 1
ATOM 3511 N N . ILE A 1 432 ? 9.239 -8.110 -24.258 1.00 75.25 432 ILE A N 1
ATOM 3512 C CA . ILE A 1 432 ? 8.579 -9.357 -23.834 1.00 75.25 432 ILE A CA 1
ATOM 3513 C C . ILE A 1 432 ? 7.927 -10.047 -25.036 1.00 75.25 432 ILE A C 1
ATOM 3515 O O . ILE A 1 432 ? 8.075 -11.255 -25.193 1.00 75.25 432 ILE A O 1
ATOM 3519 N N . GLY A 1 433 ? 7.260 -9.301 -25.924 1.00 76.50 433 GLY A N 1
ATOM 3520 C CA . GLY A 1 433 ? 6.686 -9.869 -27.148 1.00 76.50 433 GLY A CA 1
ATOM 3521 C C . GLY A 1 433 ? 7.735 -10.548 -28.037 1.00 76.50 433 GLY A C 1
ATOM 3522 O O . GLY A 1 433 ? 7.496 -11.642 -28.547 1.00 76.50 433 GLY A O 1
ATOM 3523 N N . ARG A 1 434 ? 8.924 -9.945 -28.172 1.00 75.56 434 ARG A N 1
ATOM 3524 C CA . ARG A 1 434 ? 10.064 -10.545 -28.888 1.00 75.56 434 ARG A CA 1
ATOM 3525 C C . ARG A 1 434 ? 10.605 -11.782 -28.174 1.00 75.56 434 ARG A C 1
ATOM 3527 O O . ARG A 1 434 ? 10.845 -12.790 -28.831 1.00 75.56 434 ARG A O 1
ATOM 3534 N N . MET A 1 435 ? 10.767 -11.719 -26.851 1.00 73.69 435 MET A N 1
ATOM 3535 C CA . MET A 1 435 ? 11.224 -12.845 -26.029 1.00 73.69 435 MET A CA 1
ATOM 3536 C C . MET A 1 435 ? 10.277 -14.043 -26.140 1.00 73.69 435 MET A C 1
ATOM 3538 O O . MET A 1 435 ? 10.741 -15.162 -26.326 1.00 73.69 435 MET A O 1
ATOM 3542 N N . VAL A 1 436 ? 8.960 -13.822 -26.076 1.00 73.62 436 VAL A N 1
ATOM 3543 C CA . VAL A 1 436 ? 7.951 -14.886 -26.213 1.00 73.62 436 VAL A CA 1
ATOM 3544 C C . VAL A 1 436 ? 8.045 -15.550 -27.582 1.00 73.62 436 VAL A C 1
ATOM 3546 O O . VAL A 1 436 ? 8.095 -16.777 -27.650 1.00 73.62 436 VAL A O 1
ATOM 3549 N N . LEU A 1 437 ? 8.117 -14.765 -28.663 1.00 76.00 437 LEU A N 1
ATOM 3550 C CA . LEU A 1 437 ? 8.261 -15.305 -30.017 1.00 76.00 437 LEU A CA 1
ATOM 3551 C C . LEU A 1 437 ? 9.524 -16.176 -30.129 1.00 76.00 437 LEU A C 1
ATOM 3553 O O . LEU A 1 437 ? 9.474 -17.293 -30.633 1.00 76.00 437 LEU A O 1
ATOM 3557 N N . PHE A 1 438 ? 10.636 -15.680 -29.587 1.00 72.19 438 PHE A N 1
ATOM 3558 C CA . PHE A 1 438 ? 11.934 -16.346 -29.621 1.00 72.19 438 PHE A CA 1
ATOM 3559 C C . PHE A 1 438 ? 11.970 -17.646 -28.810 1.00 72.19 438 PHE A C 1
ATOM 3561 O O . PHE A 1 438 ? 12.413 -18.675 -29.310 1.00 72.19 438 PHE A O 1
ATOM 3568 N N . PHE A 1 439 ? 11.468 -17.632 -27.574 1.00 72.94 439 PHE A N 1
ATOM 3569 C CA . PHE A 1 439 ? 11.433 -18.828 -26.730 1.00 72.94 439 PHE A CA 1
ATOM 3570 C C . PHE A 1 439 ? 10.406 -19.861 -27.195 1.00 72.94 439 PHE A C 1
ATOM 3572 O O . PHE A 1 439 ? 10.564 -21.040 -26.893 1.00 72.94 439 PHE A O 1
ATOM 3579 N N . THR A 1 440 ? 9.376 -19.442 -27.934 1.00 75.44 440 THR A N 1
ATOM 3580 C CA . THR A 1 440 ? 8.440 -20.375 -28.577 1.00 75.44 440 THR A CA 1
ATOM 3581 C C . THR A 1 440 ? 9.120 -21.122 -29.725 1.00 75.44 440 THR A C 1
ATOM 3583 O O . THR A 1 440 ? 8.924 -22.325 -29.862 1.00 75.44 440 THR A O 1
ATOM 3586 N N . ASP A 1 441 ? 9.947 -20.430 -30.514 1.00 77.44 441 ASP A N 1
ATOM 3587 C CA . ASP A 1 441 ? 10.696 -21.030 -31.625 1.00 77.44 441 ASP A CA 1
ATOM 3588 C C . ASP A 1 441 ? 11.871 -21.896 -31.131 1.00 77.44 441 ASP A C 1
ATOM 3590 O O . ASP A 1 441 ? 12.125 -22.984 -31.648 1.00 77.44 441 ASP A O 1
ATOM 3594 N N . GLN A 1 442 ? 12.560 -21.460 -30.067 1.00 72.88 442 GLN A N 1
ATOM 3595 C CA . GLN A 1 442 ? 13.693 -22.177 -29.466 1.00 72.88 442 GLN A CA 1
ATOM 3596 C C . GLN A 1 442 ? 13.567 -22.316 -27.934 1.00 72.88 442 GLN A C 1
ATOM 3598 O O . GLN A 1 442 ? 14.248 -21.615 -27.176 1.00 72.88 442 GLN A O 1
ATOM 3603 N N . PRO A 1 443 ? 12.761 -23.277 -27.435 1.00 71.69 443 PRO A N 1
ATOM 3604 C CA . PRO A 1 443 ? 12.537 -23.470 -25.995 1.00 71.69 443 PRO A CA 1
ATOM 3605 C C . PRO A 1 443 ? 13.795 -23.838 -25.196 1.00 71.69 443 PRO A C 1
ATOM 3607 O O . PRO A 1 443 ? 13.881 -23.568 -23.997 1.00 71.69 443 PRO A O 1
ATOM 3610 N N . SER A 1 444 ? 14.802 -24.435 -25.843 1.00 70.12 444 SER A N 1
ATOM 3611 C CA . SER A 1 444 ? 16.080 -24.805 -25.216 1.00 70.12 444 SER A CA 1
ATOM 3612 C C . SER A 1 444 ? 16.848 -23.601 -24.658 1.00 70.12 444 SER A C 1
ATOM 3614 O O . SER A 1 444 ? 17.630 -23.754 -23.719 1.00 70.12 444 SER A O 1
ATOM 3616 N N . LEU A 1 445 ? 16.588 -22.398 -25.178 1.00 65.69 445 LEU A N 1
ATOM 3617 C CA . LEU A 1 445 ? 17.224 -21.159 -24.737 1.00 65.69 445 LEU A CA 1
ATOM 3618 C C . LEU A 1 445 ? 16.609 -20.566 -23.467 1.00 65.69 445 LEU A C 1
ATOM 3620 O O . LEU A 1 445 ? 17.164 -19.608 -22.934 1.00 65.69 445 LEU A O 1
ATOM 3624 N N . ILE A 1 446 ? 15.527 -21.146 -22.935 1.00 65.31 446 ILE A N 1
ATOM 3625 C CA . ILE A 1 446 ? 14.956 -20.772 -21.630 1.00 65.31 446 ILE A CA 1
ATOM 3626 C C . ILE A 1 446 ? 15.890 -21.199 -20.484 1.00 65.31 446 ILE A C 1
ATOM 3628 O O . ILE A 1 446 ? 16.088 -20.447 -19.529 1.00 65.31 446 ILE A O 1
ATOM 3632 N N . ALA A 1 447 ? 16.497 -22.388 -20.587 1.00 54.62 447 ALA A N 1
ATOM 3633 C CA . ALA A 1 447 ? 17.328 -22.991 -19.541 1.00 54.62 447 ALA A CA 1
ATOM 3634 C C . ALA A 1 447 ? 18.577 -22.170 -19.149 1.00 54.62 447 ALA A C 1
ATOM 3636 O O . ALA A 1 447 ? 18.847 -22.058 -17.952 1.00 54.62 447 ALA A O 1
ATOM 3637 N N . PRO A 1 448 ? 19.332 -21.564 -20.086 1.00 49.25 448 PRO A N 1
ATOM 3638 C CA . PRO A 1 448 ? 20.455 -20.703 -19.726 1.00 49.25 448 PRO A CA 1
ATOM 3639 C C . PRO A 1 448 ? 20.045 -19.276 -19.318 1.00 49.25 448 PRO A C 1
ATOM 3641 O O . PRO A 1 448 ? 20.910 -18.542 -18.837 1.00 49.25 448 PRO A O 1
ATOM 3644 N N . ASN A 1 449 ? 18.774 -18.870 -19.480 1.00 53.41 449 ASN A N 1
ATOM 3645 C CA . ASN A 1 449 ? 18.417 -17.449 -19.507 1.00 53.41 449 ASN A CA 1
ATOM 3646 C C . ASN A 1 449 ? 17.685 -16.849 -18.310 1.00 53.41 449 ASN A C 1
ATOM 3648 O O . ASN A 1 449 ? 17.782 -15.635 -18.165 1.00 53.41 449 ASN A O 1
ATOM 3652 N N . ILE A 1 450 ? 16.931 -17.568 -17.471 1.00 54.66 450 ILE A N 1
ATOM 3653 C CA . ILE A 1 450 ? 16.102 -16.847 -16.484 1.00 54.66 450 ILE A CA 1
ATOM 3654 C C . ILE A 1 450 ? 15.973 -17.578 -15.145 1.00 54.66 450 ILE A C 1
ATOM 3656 O O . ILE A 1 450 ? 15.825 -18.794 -15.058 1.00 54.66 450 ILE A O 1
ATOM 3660 N N . GLN A 1 451 ? 15.928 -16.771 -14.082 1.00 51.88 451 GLN A N 1
ATOM 3661 C CA . GLN A 1 451 ? 15.215 -17.023 -12.827 1.00 51.88 451 GLN A CA 1
ATOM 3662 C C . GLN A 1 451 ? 13.703 -17.265 -13.098 1.00 51.88 451 GLN A C 1
ATOM 3664 O O . GLN A 1 451 ? 12.852 -16.514 -12.619 1.00 51.88 451 GLN A O 1
ATOM 3669 N N . VAL A 1 452 ? 13.354 -18.250 -13.948 1.00 46.22 452 VAL A N 1
ATOM 3670 C CA . VAL A 1 452 ? 12.002 -18.493 -14.512 1.00 46.22 452 VAL A CA 1
ATOM 3671 C C . VAL A 1 452 ? 10.959 -18.646 -13.403 1.00 46.22 452 VAL A C 1
ATOM 3673 O O . VAL A 1 452 ? 9.795 -18.306 -13.583 1.00 46.22 452 VAL A O 1
ATOM 3676 N N . THR A 1 453 ? 11.388 -19.078 -12.219 1.00 39.62 453 THR A N 1
ATOM 3677 C CA . THR A 1 453 ? 10.549 -19.249 -11.035 1.00 39.62 453 THR A CA 1
ATOM 3678 C C . THR A 1 453 ? 9.872 -17.953 -10.569 1.00 39.62 453 THR A C 1
ATOM 3680 O O . THR A 1 453 ? 8.738 -18.023 -10.101 1.00 39.62 453 THR A O 1
ATOM 3683 N N . LYS A 1 454 ? 10.513 -16.777 -10.714 1.00 46.91 454 LYS A N 1
ATOM 3684 C CA . LYS A 1 454 ? 9.891 -15.481 -10.363 1.00 46.91 454 LYS A CA 1
ATOM 3685 C C . LYS A 1 454 ? 8.852 -15.059 -11.408 1.00 46.91 454 LYS A C 1
ATOM 3687 O O . LYS A 1 454 ? 7.708 -14.814 -11.049 1.00 46.91 454 LYS A O 1
ATOM 3692 N N . ILE A 1 455 ? 9.209 -15.109 -12.697 1.00 53.84 455 ILE A N 1
ATOM 3693 C CA . ILE A 1 455 ? 8.285 -14.788 -13.803 1.00 53.84 455 ILE A CA 1
ATOM 3694 C C . ILE A 1 455 ? 7.060 -15.698 -13.774 1.00 53.84 455 ILE A C 1
ATOM 3696 O O . ILE A 1 455 ? 5.949 -15.234 -13.982 1.00 53.84 455 ILE A O 1
ATOM 3700 N N . GLY A 1 456 ? 7.244 -16.988 -13.505 1.00 47.59 456 GLY A N 1
ATOM 3701 C CA . GLY A 1 456 ? 6.138 -17.929 -13.487 1.00 47.59 456 GLY A CA 1
ATOM 3702 C C . GLY A 1 456 ? 5.166 -17.707 -12.323 1.00 47.59 456 GLY A C 1
ATOM 3703 O O . GLY A 1 456 ? 3.963 -17.797 -12.542 1.00 47.59 456 GLY A O 1
ATOM 3704 N N . ARG A 1 457 ? 5.644 -17.360 -11.115 1.00 50.16 457 ARG A N 1
ATOM 3705 C CA . ARG A 1 457 ? 4.758 -17.005 -9.987 1.00 50.16 457 ARG A CA 1
ATOM 3706 C C . ARG A 1 457 ? 3.993 -15.711 -10.272 1.00 50.16 457 ARG A C 1
ATOM 3708 O O . ARG A 1 457 ? 2.777 -15.687 -10.108 1.00 50.16 457 ARG A O 1
ATOM 3715 N N . ASP A 1 458 ? 4.684 -14.678 -10.744 1.00 60.12 458 ASP A N 1
ATOM 3716 C CA . ASP A 1 458 ? 4.059 -13.387 -11.050 1.00 60.12 458 ASP A CA 1
ATOM 3717 C C . ASP A 1 458 ? 3.088 -13.501 -12.238 1.00 60.12 458 ASP A C 1
ATOM 3719 O O . ASP A 1 458 ? 2.044 -12.855 -12.252 1.00 60.12 458 ASP A O 1
ATOM 3723 N N . ALA A 1 459 ? 3.375 -14.379 -13.205 1.00 61.31 459 ALA A N 1
ATOM 3724 C CA . ALA A 1 459 ? 2.484 -14.674 -14.323 1.00 61.31 459 ALA A CA 1
ATOM 3725 C C . ALA A 1 459 ? 1.205 -15.399 -13.883 1.00 61.31 459 ALA A C 1
ATOM 3727 O O . ALA A 1 459 ? 0.142 -15.095 -14.415 1.00 61.31 459 ALA A O 1
ATOM 3728 N N . VAL A 1 460 ? 1.280 -16.324 -12.915 1.00 63.66 460 VAL A N 1
ATOM 3729 C CA . VAL A 1 460 ? 0.085 -16.969 -12.338 1.00 63.66 460 VAL A CA 1
ATOM 3730 C C . VAL A 1 460 ? -0.799 -15.914 -11.672 1.00 63.66 460 VAL A C 1
ATOM 3732 O O . VAL A 1 460 ? -1.969 -15.814 -12.028 1.00 63.66 460 VAL A O 1
ATOM 3735 N N . LEU A 1 461 ? -0.228 -15.069 -10.804 1.00 68.88 461 LEU A N 1
ATOM 3736 C CA . LEU A 1 461 ? -0.963 -13.991 -10.126 1.00 68.88 461 LEU A CA 1
ATOM 3737 C C . LEU A 1 461 ? -1.550 -12.971 -11.115 1.00 68.88 461 LEU A C 1
ATOM 3739 O O . LEU A 1 461 ? -2.671 -12.494 -10.943 1.00 68.88 461 LEU A O 1
ATOM 3743 N N . TYR A 1 462 ? -0.813 -12.646 -12.178 1.00 75.12 462 TYR A N 1
ATOM 3744 C CA . TYR A 1 462 ? -1.295 -11.754 -13.229 1.00 75.12 462 TYR A CA 1
ATOM 3745 C C . TYR A 1 462 ? -2.476 -12.355 -13.995 1.00 75.12 462 TYR A C 1
ATOM 3747 O O . TYR A 1 462 ? -3.460 -11.660 -14.245 1.00 75.12 462 TYR A O 1
ATOM 3755 N N . VAL A 1 463 ? -2.400 -13.641 -14.358 1.00 74.31 463 VAL A N 1
ATOM 3756 C CA . VAL A 1 463 ? -3.509 -14.331 -15.025 1.00 74.31 463 VAL A CA 1
ATOM 3757 C C . VAL A 1 463 ? -4.713 -14.438 -14.093 1.00 74.31 463 VAL A C 1
ATOM 3759 O O . VAL A 1 463 ? -5.820 -14.184 -14.553 1.00 74.31 463 VAL A O 1
ATOM 3762 N N . GLU A 1 464 ? -4.523 -14.715 -12.801 1.00 76.12 464 GLU A N 1
ATOM 3763 C CA . GLU A 1 464 ? -5.600 -14.691 -11.800 1.00 76.12 464 GLU A CA 1
ATOM 3764 C C . GLU A 1 464 ? -6.294 -13.324 -11.755 1.00 76.12 464 GLU A C 1
ATOM 3766 O O . GLU A 1 464 ? -7.501 -13.247 -11.979 1.00 76.12 464 GLU A O 1
ATOM 3771 N N . SER A 1 465 ? -5.533 -12.239 -11.587 1.00 78.38 465 SER A N 1
ATOM 3772 C CA . SER A 1 465 ? -6.079 -10.875 -11.553 1.00 78.38 465 SER A CA 1
ATOM 3773 C C . SER A 1 465 ? -6.778 -10.481 -12.863 1.00 78.38 465 SER A C 1
ATOM 3775 O O . SER A 1 465 ? -7.830 -9.836 -12.853 1.00 78.38 465 SER A O 1
ATOM 3777 N N . LEU A 1 466 ? -6.236 -10.896 -14.012 1.00 84.75 466 LEU A N 1
ATOM 3778 C CA . LEU A 1 466 ? -6.851 -10.643 -15.313 1.00 84.75 466 LEU A CA 1
ATOM 3779 C C . LEU A 1 466 ? -8.165 -11.415 -15.473 1.00 84.75 466 LEU A C 1
ATOM 3781 O O . LEU A 1 466 ? -9.152 -10.849 -15.941 1.00 84.75 466 LEU A O 1
ATOM 3785 N N . VAL A 1 467 ? -8.193 -12.689 -15.075 1.00 83.19 467 VAL A N 1
ATOM 3786 C CA . VAL A 1 467 ? -9.404 -13.518 -15.091 1.00 83.19 467 VAL A CA 1
ATOM 3787 C C . VAL A 1 467 ? -10.465 -12.900 -14.182 1.00 83.19 467 VAL A C 1
ATOM 3789 O O . VAL A 1 467 ? -11.602 -12.746 -14.623 1.00 83.19 467 VAL A O 1
ATOM 3792 N N . GLU A 1 468 ? -10.106 -12.475 -12.969 1.00 83.88 468 GLU A N 1
ATOM 3793 C CA . GLU A 1 468 ? -11.015 -11.778 -12.050 1.00 83.88 468 GLU A CA 1
ATOM 3794 C C . GLU A 1 468 ? -11.575 -10.489 -12.659 1.00 83.88 468 GLU A C 1
ATO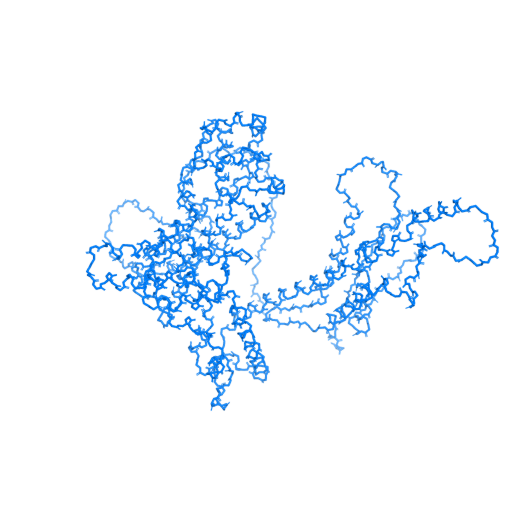M 3796 O O . GLU A 1 468 ? -12.781 -10.258 -12.600 1.00 83.88 468 GLU A O 1
ATOM 3801 N N . SER A 1 469 ? -10.737 -9.680 -13.314 1.00 86.69 469 SER A N 1
ATOM 3802 C CA . SER A 1 469 ? -11.180 -8.456 -13.991 1.00 86.69 469 SER A CA 1
ATOM 3803 C C . SER A 1 469 ? -12.156 -8.746 -15.139 1.00 86.69 469 SER A C 1
ATOM 3805 O O . SER A 1 469 ? -13.186 -8.078 -15.257 1.00 86.69 469 SER A O 1
ATOM 3807 N N . ILE A 1 470 ? -11.887 -9.775 -15.953 1.00 88.38 470 ILE A N 1
ATOM 3808 C CA . ILE A 1 470 ? -12.791 -10.205 -17.032 1.00 88.38 470 ILE A CA 1
ATOM 3809 C C . ILE A 1 470 ? -14.117 -10.714 -16.447 1.00 88.38 470 ILE A C 1
ATOM 3811 O O . ILE A 1 470 ? -15.177 -10.330 -16.945 1.00 88.38 470 ILE A O 1
ATOM 3815 N N . MET A 1 471 ? -14.082 -11.527 -15.381 1.00 89.50 471 MET A N 1
ATOM 3816 C CA . MET A 1 471 ? -15.298 -11.994 -14.697 1.00 89.50 471 MET A CA 1
ATOM 3817 C C . MET A 1 471 ? -16.084 -10.831 -14.088 1.00 89.50 471 MET A C 1
ATOM 3819 O O . MET A 1 471 ? -17.306 -10.799 -14.203 1.00 89.50 471 MET A O 1
ATOM 3823 N N . GLY A 1 472 ? -15.406 -9.849 -13.492 1.00 86.12 472 GLY A N 1
ATOM 3824 C CA . GLY A 1 472 ? -16.033 -8.635 -12.972 1.00 86.12 472 GLY A CA 1
ATOM 3825 C C . GLY A 1 472 ? -16.700 -7.811 -14.076 1.00 86.12 472 GLY A C 1
ATOM 3826 O O . GLY A 1 472 ? -17.813 -7.322 -13.895 1.00 86.12 472 GLY A O 1
ATOM 3827 N N . GLY A 1 473 ? -16.073 -7.714 -15.252 1.00 87.19 473 GLY A N 1
ATOM 3828 C CA . GLY A 1 473 ? -16.669 -7.087 -16.434 1.00 87.19 473 GLY A CA 1
ATOM 3829 C C . GLY A 1 473 ? -17.912 -7.827 -16.943 1.00 87.19 473 GLY A C 1
ATOM 3830 O O . GLY A 1 473 ? -18.920 -7.192 -17.257 1.00 87.19 473 GLY A O 1
ATOM 3831 N N . LEU A 1 474 ? -17.868 -9.163 -16.977 1.00 87.06 474 LEU A N 1
ATOM 3832 C CA . LEU A 1 474 ? -19.018 -10.008 -17.310 1.00 87.06 474 LEU A CA 1
ATOM 3833 C C . LEU A 1 474 ? -20.168 -9.807 -16.313 1.00 87.06 474 LEU A C 1
ATOM 3835 O O . LEU A 1 474 ? -21.307 -9.581 -16.720 1.00 87.06 474 LEU A O 1
ATOM 3839 N N . GLU A 1 475 ? -19.866 -9.852 -15.016 1.00 86.00 475 GLU A N 1
ATOM 3840 C CA . GLU A 1 475 ? -20.832 -9.595 -13.950 1.00 86.00 475 GLU A CA 1
ATOM 3841 C C . GLU A 1 475 ? -21.442 -8.194 -14.080 1.00 86.00 475 GLU A C 1
ATOM 3843 O O . GLU A 1 475 ? -22.657 -8.039 -13.969 1.00 86.00 475 GLU A O 1
ATOM 3848 N N . GLY A 1 476 ? -20.624 -7.184 -14.383 1.00 86.06 476 GLY A N 1
ATOM 3849 C CA . GLY A 1 476 ? -21.074 -5.819 -14.639 1.00 86.06 476 GLY A CA 1
ATOM 3850 C C . GLY A 1 476 ? -22.070 -5.732 -15.797 1.00 86.06 476 GLY A C 1
ATOM 3851 O O . GLY A 1 476 ? -23.101 -5.078 -15.659 1.00 86.06 476 GLY A O 1
ATOM 3852 N N . LEU A 1 477 ? -21.821 -6.429 -16.911 1.00 86.75 477 LEU A N 1
ATOM 3853 C CA . LEU A 1 477 ? -22.754 -6.477 -18.046 1.00 86.75 477 LEU A CA 1
ATOM 3854 C C . LEU A 1 477 ? -24.090 -7.135 -17.672 1.00 86.75 477 LEU A C 1
ATOM 3856 O O . LEU A 1 477 ? -25.142 -6.602 -18.020 1.00 86.75 477 LEU A O 1
ATOM 3860 N N . ILE A 1 478 ? -24.060 -8.249 -16.933 1.00 83.38 478 ILE A N 1
ATOM 3861 C CA . ILE A 1 478 ? -25.273 -8.915 -16.425 1.00 83.38 478 ILE A CA 1
ATOM 3862 C C . ILE A 1 478 ? -26.043 -7.973 -15.486 1.00 83.38 478 ILE A C 1
ATOM 3864 O O . ILE A 1 478 ? -27.259 -7.830 -15.596 1.00 83.38 478 ILE A O 1
ATOM 3868 N N . ASN A 1 479 ? -25.339 -7.270 -14.597 1.00 83.81 479 ASN A N 1
ATOM 3869 C CA . ASN A 1 479 ? -25.941 -6.326 -13.656 1.00 83.81 479 ASN A CA 1
ATOM 3870 C C . ASN A 1 479 ? -26.551 -5.096 -14.340 1.00 83.81 479 ASN A C 1
ATOM 3872 O O . ASN A 1 479 ? -27.626 -4.664 -13.935 1.00 83.81 479 ASN A O 1
ATOM 3876 N N . ILE A 1 480 ? -25.922 -4.565 -15.392 1.00 84.62 480 ILE A N 1
ATOM 3877 C CA . ILE A 1 480 ? -26.495 -3.480 -16.203 1.00 84.62 480 ILE A CA 1
ATOM 3878 C C . ILE A 1 480 ? -27.780 -3.952 -16.885 1.00 84.62 480 ILE A C 1
ATOM 3880 O O . ILE A 1 480 ? -28.801 -3.269 -16.808 1.00 84.62 480 ILE A O 1
ATOM 3884 N N . LEU A 1 481 ? -27.738 -5.123 -17.527 1.00 82.25 481 LEU A N 1
ATOM 3885 C CA . LEU A 1 481 ? -28.885 -5.671 -18.248 1.00 82.25 481 LEU A CA 1
ATOM 3886 C C . LEU A 1 481 ? -30.067 -5.957 -17.327 1.00 82.25 481 LEU A C 1
ATOM 3888 O O . LEU A 1 481 ? -31.195 -5.690 -17.708 1.00 82.25 481 LEU A O 1
ATOM 3892 N N . ASP A 1 482 ? -29.833 -6.447 -16.117 1.00 75.25 482 ASP A N 1
ATOM 3893 C CA . ASP A 1 482 ? -30.916 -6.705 -15.167 1.00 75.25 482 ASP A CA 1
ATOM 3894 C C . ASP A 1 482 ? -31.250 -5.516 -14.247 1.00 75.25 482 ASP A C 1
ATOM 3896 O O . ASP A 1 482 ? -32.027 -5.653 -13.303 1.00 75.25 482 ASP A O 1
ATOM 3900 N N . SER A 1 483 ? -30.639 -4.351 -14.453 1.00 80.19 483 SER A N 1
ATOM 3901 C CA . SER A 1 483 ? -30.986 -3.165 -13.669 1.00 80.19 483 SER A CA 1
ATOM 3902 C C . SER A 1 483 ? -32.425 -2.710 -13.954 1.00 80.19 483 SER A C 1
ATOM 3904 O O . SER A 1 483 ? -33.020 -3.066 -14.977 1.00 80.19 483 SER A O 1
ATOM 3906 N N . GLU A 1 484 ? -32.978 -1.849 -13.094 1.00 71.75 484 GLU A N 1
ATOM 3907 C CA . GLU A 1 484 ? -34.279 -1.208 -13.345 1.00 71.75 484 GLU A CA 1
ATOM 3908 C C . GLU A 1 484 ? -34.292 -0.390 -14.646 1.00 71.75 484 GLU A C 1
ATOM 3910 O O . GLU A 1 484 ? -35.345 -0.236 -15.249 1.00 71.75 484 GLU A O 1
ATOM 3915 N N . GLY A 1 485 ? -33.132 0.093 -15.110 1.00 71.00 485 GLY A N 1
ATOM 3916 C CA . GLY A 1 485 ? -32.968 0.764 -16.406 1.00 71.00 485 GLY A CA 1
ATOM 3917 C C . GLY A 1 485 ? -32.675 -0.177 -17.585 1.00 71.00 485 GLY A C 1
ATOM 3918 O O . GLY A 1 485 ? -32.567 0.292 -18.715 1.00 71.00 485 GLY A O 1
ATOM 3919 N N . GLY A 1 486 ? -32.512 -1.479 -17.332 1.00 78.31 486 GLY A N 1
ATOM 3920 C CA . GLY A 1 486 ? -32.336 -2.539 -18.327 1.00 78.31 486 GLY A CA 1
ATOM 3921 C C . GLY A 1 486 ? -33.640 -3.307 -18.560 1.00 78.31 486 GLY A C 1
ATOM 3922 O O . GLY A 1 486 ? -34.690 -2.702 -18.771 1.00 78.31 486 GLY A O 1
ATOM 3923 N N . PHE A 1 487 ? -33.609 -4.640 -18.486 1.00 77.06 487 PHE A N 1
ATOM 3924 C CA . PHE A 1 487 ? -34.788 -5.508 -18.596 1.00 77.06 487 PHE A CA 1
ATOM 3925 C C . PHE A 1 487 ? -35.860 -5.197 -17.544 1.00 77.06 487 PHE A C 1
ATOM 3927 O O . PHE A 1 487 ? -37.047 -5.328 -17.843 1.00 77.06 487 PHE A O 1
ATOM 3934 N N . GLY A 1 488 ? -35.478 -4.708 -16.358 1.00 72.94 488 GLY A N 1
ATOM 3935 C CA . GLY A 1 488 ? -36.438 -4.268 -15.343 1.00 72.94 488 GLY A CA 1
ATOM 3936 C C . GLY A 1 488 ? -37.365 -3.150 -15.842 1.00 72.94 488 GLY A C 1
ATOM 3937 O O . GLY A 1 488 ? -38.549 -3.130 -15.506 1.00 72.94 488 GLY A O 1
ATOM 3938 N N . SER A 1 489 ? -36.883 -2.270 -16.726 1.00 75.19 489 SER A N 1
ATOM 3939 C CA . SER A 1 489 ? -37.702 -1.205 -17.329 1.00 75.19 489 SER A CA 1
ATOM 3940 C C . SER A 1 489 ? -38.766 -1.743 -18.287 1.00 75.19 489 SER A C 1
ATOM 3942 O O . SER A 1 489 ? -39.805 -1.116 -18.463 1.00 75.19 489 SER A O 1
ATOM 3944 N N . LEU A 1 490 ? -38.527 -2.904 -18.901 1.00 78.12 490 LEU A N 1
ATOM 3945 C CA . LEU A 1 490 ? -39.477 -3.554 -19.804 1.00 78.12 490 LEU A CA 1
ATOM 3946 C C . LEU A 1 490 ? -40.506 -4.352 -19.004 1.00 78.12 490 LEU A C 1
ATOM 3948 O O . LEU A 1 490 ? -41.703 -4.291 -19.270 1.00 78.12 490 LEU A O 1
ATOM 3952 N N . GLU A 1 491 ? -40.059 -5.053 -17.964 1.00 72.94 491 GLU A N 1
ATOM 3953 C CA . GLU A 1 491 ? -40.953 -5.826 -17.104 1.00 72.94 491 GLU A CA 1
ATOM 3954 C C . GLU A 1 491 ? -41.876 -4.953 -16.255 1.00 72.94 491 GLU A C 1
ATOM 3956 O O . GLU A 1 491 ? -43.041 -5.301 -16.052 1.00 72.94 491 GLU A O 1
ATOM 3961 N N . THR A 1 492 ? -41.402 -3.793 -15.792 1.00 75.19 492 THR A N 1
ATOM 3962 C CA . THR A 1 492 ? -42.236 -2.848 -15.031 1.00 75.19 492 THR A CA 1
ATOM 3963 C C . THR A 1 492 ? -43.436 -2.352 -15.836 1.00 75.19 492 THR A C 1
ATOM 3965 O O . THR A 1 492 ? -44.488 -2.102 -15.246 1.00 75.19 492 THR A O 1
ATOM 3968 N N . GLN A 1 493 ? -43.337 -2.294 -17.170 1.00 75.62 493 GLN A N 1
ATOM 3969 C CA . GLN A 1 493 ? -44.457 -1.950 -18.057 1.00 75.62 493 GLN A CA 1
ATOM 3970 C C . GLN A 1 493 ? -45.566 -3.013 -18.053 1.00 75.62 493 GLN A C 1
ATOM 3972 O O . GLN A 1 493 ? -46.721 -2.701 -18.342 1.00 75.62 493 GLN A O 1
ATOM 3977 N N . LEU A 1 494 ? -45.234 -4.260 -17.703 1.00 78.31 494 LEU A N 1
ATOM 3978 C CA . LEU A 1 494 ? -46.162 -5.392 -17.651 1.00 78.31 494 LEU A CA 1
ATOM 3979 C C . LEU A 1 494 ? -46.803 -5.582 -16.267 1.00 78.31 494 LEU A C 1
ATOM 3981 O O . LEU A 1 494 ? -47.631 -6.480 -16.090 1.00 78.31 494 LEU A O 1
ATOM 3985 N N . LEU A 1 495 ? -46.443 -4.763 -15.273 1.00 74.31 495 LEU A N 1
ATOM 3986 C CA . LEU A 1 495 ? -47.001 -4.882 -13.928 1.00 74.31 495 LEU A CA 1
ATOM 3987 C C . LEU A 1 495 ? -48.495 -4.502 -13.901 1.00 74.31 495 LEU A C 1
ATOM 3989 O O . LEU A 1 495 ? -48.895 -3.519 -14.533 1.00 74.31 495 LEU A O 1
ATOM 3993 N N . PRO A 1 496 ? -49.331 -5.201 -13.102 1.00 75.25 496 PRO A N 1
ATOM 3994 C CA . PRO A 1 496 ? -50.761 -4.894 -12.982 1.00 75.25 496 PRO A CA 1
ATOM 3995 C C . PRO A 1 496 ? -51.059 -3.444 -12.569 1.00 75.25 496 PRO A C 1
ATOM 3997 O O . PRO A 1 496 ? -52.091 -2.888 -12.939 1.00 75.25 496 PRO A O 1
ATOM 4000 N N . GLU A 1 497 ? -50.142 -2.811 -11.834 1.00 77.50 497 GLU A N 1
ATOM 4001 C CA . GLU A 1 497 ? -50.223 -1.403 -11.431 1.00 77.50 497 GLU A CA 1
ATOM 4002 C C . GLU A 1 497 ? -50.241 -0.452 -12.639 1.00 77.50 497 GLU A C 1
ATOM 4004 O O . GLU A 1 497 ? -51.004 0.515 -12.653 1.00 77.50 497 GLU A O 1
ATOM 4009 N N . GLN A 1 498 ? -49.485 -0.759 -13.700 1.00 77.75 498 GLN A N 1
ATOM 4010 C CA . GLN A 1 498 ? -49.502 0.032 -14.933 1.00 77.75 498 GLN A CA 1
ATOM 4011 C C . GLN A 1 498 ? -50.828 -0.116 -15.683 1.00 77.75 498 GLN A C 1
ATOM 4013 O O . GLN A 1 498 ? -51.363 0.867 -16.200 1.00 77.75 498 GLN A O 1
ATOM 4018 N N . ALA A 1 499 ? -51.421 -1.314 -15.668 1.00 76.81 499 ALA A N 1
ATOM 4019 C CA . ALA A 1 499 ? -52.760 -1.531 -16.210 1.00 76.81 499 ALA A CA 1
ATOM 4020 C C . ALA A 1 499 ? -53.826 -0.740 -15.426 1.00 76.81 499 ALA A C 1
ATOM 4022 O O . ALA A 1 499 ? -54.711 -0.133 -16.030 1.00 76.81 499 ALA A O 1
ATOM 4023 N N . ALA A 1 500 ? -53.717 -0.673 -14.095 1.00 79.56 500 ALA A N 1
ATOM 4024 C CA . ALA A 1 500 ? -54.605 0.139 -13.262 1.00 79.56 500 ALA A CA 1
ATOM 4025 C C . ALA A 1 500 ? -54.463 1.648 -13.551 1.00 79.56 500 ALA A C 1
ATOM 4027 O O . ALA A 1 500 ? -55.468 2.358 -13.639 1.00 79.56 500 ALA A O 1
ATOM 4028 N N . ASN A 1 501 ? -53.236 2.137 -13.771 1.00 78.25 501 ASN A N 1
ATOM 4029 C CA . ASN A 1 501 ? -52.977 3.521 -14.183 1.00 78.25 501 ASN A CA 1
ATOM 4030 C C . ASN A 1 501 ? -53.638 3.846 -15.531 1.00 78.25 501 ASN A C 1
ATOM 4032 O O . ASN A 1 501 ? -54.333 4.858 -15.648 1.00 78.25 501 ASN A O 1
ATOM 4036 N N . LEU A 1 502 ? -53.498 2.957 -16.519 1.00 74.69 502 LEU A N 1
ATOM 4037 C CA . LEU A 1 502 ? -54.159 3.057 -17.826 1.00 74.69 502 LEU A CA 1
ATOM 4038 C C . LEU A 1 502 ? -55.689 3.090 -17.707 1.00 74.69 502 LEU A C 1
ATOM 4040 O O . LEU A 1 502 ? -56.340 3.927 -18.338 1.00 74.69 502 LEU A O 1
ATOM 4044 N N . MET A 1 503 ? -56.274 2.224 -16.875 1.00 77.44 503 MET A N 1
ATOM 4045 C CA . MET A 1 503 ? -57.720 2.208 -16.626 1.00 77.44 503 MET A CA 1
ATOM 4046 C C . MET A 1 503 ? -58.204 3.516 -15.984 1.00 77.44 503 MET A C 1
ATOM 4048 O O . MET A 1 503 ? -59.221 4.062 -16.408 1.00 77.44 503 MET A O 1
ATOM 4052 N N . ASN A 1 504 ? -57.454 4.058 -15.019 1.00 79.50 504 ASN A N 1
ATOM 4053 C CA . ASN A 1 504 ? -57.760 5.330 -14.356 1.00 79.50 504 ASN A CA 1
ATOM 4054 C C . ASN A 1 504 ? -57.618 6.556 -15.270 1.00 79.50 504 ASN A C 1
ATOM 4056 O O . ASN A 1 504 ? -58.335 7.539 -15.097 1.00 79.50 504 ASN A O 1
ATOM 4060 N N . LEU A 1 505 ? -56.685 6.528 -16.221 1.00 71.38 505 LEU A N 1
ATOM 4061 C CA . LEU A 1 505 ? -56.531 7.570 -17.239 1.00 71.38 505 LEU A CA 1
ATOM 4062 C C . LEU A 1 505 ? -57.675 7.521 -18.253 1.00 71.38 505 LEU A C 1
ATOM 4064 O O . LEU A 1 505 ? -58.269 8.550 -18.570 1.00 71.38 505 LEU A O 1
ATOM 4068 N N . THR A 1 506 ? -58.023 6.319 -18.709 1.00 67.81 506 THR A N 1
ATOM 4069 C CA . THR A 1 506 ? -59.091 6.106 -19.694 1.00 67.81 506 THR A CA 1
ATOM 4070 C C . THR A 1 506 ? -60.468 6.439 -19.114 1.00 67.81 506 THR A C 1
ATOM 4072 O O . THR A 1 506 ? -61.298 7.021 -19.805 1.00 67.81 506 THR A O 1
ATOM 4075 N N . SER A 1 507 ? -60.708 6.153 -17.829 1.00 68.94 507 SER A N 1
ATOM 4076 C CA . SER A 1 507 ? -61.980 6.455 -17.156 1.00 68.94 507 SER A CA 1
ATOM 4077 C C . SER A 1 507 ? -62.236 7.953 -16.937 1.00 68.94 507 SER A C 1
ATOM 4079 O O . SER A 1 507 ? -63.386 8.353 -16.762 1.00 68.94 507 SER A O 1
ATOM 4081 N N . ARG A 1 508 ? -61.195 8.798 -16.989 1.00 65.25 508 ARG A N 1
ATOM 4082 C CA . ARG A 1 508 ? -61.310 10.266 -16.896 1.00 65.25 508 ARG A CA 1
ATOM 4083 C C . ARG A 1 508 ? -61.632 10.943 -18.233 1.00 65.25 508 ARG A C 1
ATOM 4085 O O . ARG A 1 508 ? -61.927 12.135 -18.237 1.00 65.25 508 ARG A O 1
ATOM 4092 N N . ILE A 1 509 ? -61.589 10.215 -19.351 1.00 62.47 509 ILE A N 1
ATOM 4093 C CA . ILE A 1 509 ? -61.898 10.737 -20.688 1.00 62.47 509 ILE A CA 1
ATOM 4094 C C . ILE A 1 509 ? -63.334 10.335 -21.041 1.00 62.47 509 ILE A C 1
ATOM 4096 O O . ILE A 1 509 ? -63.597 9.220 -21.488 1.00 62.47 509 ILE A O 1
ATOM 4100 N N . SER A 1 510 ? -64.290 11.236 -20.823 1.00 47.25 510 SER A N 1
ATOM 4101 C CA . SER A 1 510 ? -65.698 11.014 -21.148 1.00 47.25 510 SER A CA 1
ATOM 4102 C C . SER A 1 510 ? -66.068 11.524 -22.559 1.00 47.25 510 SER A C 1
ATOM 4104 O O . SER A 1 510 ? -66.116 12.723 -22.817 1.00 47.25 510 SER A O 1
ATOM 4106 N N . VAL A 1 511 ? -66.458 10.558 -23.409 1.00 54.81 511 VAL A N 1
ATOM 4107 C CA . VAL A 1 511 ? -67.356 10.598 -24.600 1.00 54.81 511 VAL A CA 1
ATOM 4108 C C . VAL A 1 511 ? -66.813 11.094 -25.979 1.00 54.81 511 VAL A C 1
ATOM 4110 O O . VAL A 1 511 ? -65.708 11.622 -26.052 1.00 54.81 511 VAL A O 1
ATOM 4113 N N . PRO A 1 512 ? -67.477 10.783 -27.129 1.00 57.38 512 PRO A N 1
ATOM 4114 C CA . PRO A 1 512 ? -66.894 9.957 -28.192 1.00 57.38 512 PRO A CA 1
ATOM 4115 C C . PRO A 1 512 ? -66.822 10.678 -29.555 1.00 57.38 512 PRO A C 1
ATOM 4117 O O . PRO A 1 512 ? -67.747 11.374 -29.968 1.00 57.38 512 PRO A O 1
ATOM 4120 N N . SER A 1 513 ? -65.780 10.445 -30.349 1.00 40.38 513 SER A N 1
ATOM 4121 C CA . SER A 1 513 ? -65.878 10.734 -31.782 1.00 40.38 513 SER A CA 1
ATOM 4122 C C . SER A 1 513 ? -65.003 9.797 -32.590 1.00 40.38 513 SER A C 1
ATOM 4124 O O . SER A 1 513 ? -63.812 9.627 -32.334 1.00 40.38 513 SER A O 1
ATOM 4126 N N . ALA A 1 514 ? -65.649 9.160 -33.559 1.00 48.06 514 ALA A N 1
ATOM 4127 C CA . ALA A 1 514 ? -65.055 8.274 -34.530 1.00 48.06 514 ALA A CA 1
ATOM 4128 C C . ALA A 1 514 ? -64.000 9.023 -35.353 1.00 48.06 514 ALA A C 1
ATOM 4130 O O . ALA A 1 514 ? -64.333 9.772 -36.267 1.00 48.06 514 ALA A O 1
ATOM 4131 N N . ARG A 1 515 ? -62.728 8.801 -35.024 1.00 38.22 515 ARG A N 1
ATOM 4132 C CA . ARG A 1 515 ? -61.565 8.826 -35.926 1.00 38.22 515 ARG A CA 1
ATOM 4133 C C . ARG A 1 515 ? -60.355 8.412 -35.101 1.00 38.22 515 ARG A C 1
ATOM 4135 O O . ARG A 1 515 ? -59.950 9.183 -34.249 1.00 38.22 515 ARG A O 1
ATOM 4142 N N . SER A 1 516 ? -59.846 7.203 -35.366 1.00 36.44 516 SER A N 1
ATOM 4143 C CA . SER A 1 516 ? -58.553 6.622 -34.946 1.00 36.44 516 SER A CA 1
ATOM 4144 C C . SER A 1 516 ? -58.060 6.957 -33.525 1.00 36.44 516 SER A C 1
ATOM 4146 O O . SER A 1 516 ? -57.785 8.125 -33.252 1.00 36.44 516 SER A O 1
ATOM 4148 N N . PRO A 1 517 ? -57.791 5.978 -32.644 1.00 39.97 517 PRO A N 1
ATOM 4149 C CA . PRO A 1 517 ? -57.147 6.279 -31.374 1.00 39.97 517 PRO A CA 1
ATOM 4150 C C . PRO A 1 517 ? -55.699 6.718 -31.640 1.00 39.97 517 PRO A C 1
ATOM 4152 O O . PRO A 1 517 ? -54.779 5.909 -31.673 1.00 39.97 517 PRO A O 1
ATOM 4155 N N . LYS A 1 518 ? -55.477 8.022 -31.830 1.00 41.81 518 LYS A N 1
ATOM 4156 C CA . LYS A 1 518 ? -54.205 8.632 -31.458 1.00 41.81 518 LYS A CA 1
ATOM 4157 C C . LYS A 1 518 ? -54.219 8.653 -29.939 1.00 41.81 518 LYS A C 1
ATOM 4159 O O . LYS A 1 518 ? -54.822 9.535 -29.333 1.00 41.81 518 LYS A O 1
ATOM 4164 N N . VAL A 1 519 ? -53.654 7.591 -29.365 1.00 46.06 519 VAL A N 1
ATOM 4165 C CA . VAL A 1 519 ? -53.344 7.460 -27.941 1.00 46.06 519 VAL A CA 1
ATOM 4166 C C . VAL A 1 519 ? -52.803 8.801 -27.446 1.00 46.06 519 VAL A C 1
ATOM 4168 O O . VAL A 1 519 ? -51.949 9.411 -28.092 1.00 46.06 519 VAL A O 1
ATOM 4171 N N . ALA A 1 520 ? -53.381 9.290 -26.351 1.00 43.78 520 ALA A N 1
ATOM 4172 C CA . ALA A 1 520 ? -53.022 10.552 -25.728 1.00 43.78 520 ALA A CA 1
ATOM 4173 C C . ALA A 1 520 ? -51.499 10.643 -25.520 1.00 43.78 520 ALA A C 1
ATOM 4175 O O . ALA A 1 520 ? -50.864 9.683 -25.080 1.00 43.78 520 ALA A O 1
ATOM 4176 N N . TYR A 1 521 ? -50.926 11.799 -25.865 1.00 44.34 521 TYR A N 1
ATOM 4177 C CA . TYR A 1 521 ? -49.497 12.096 -25.766 1.00 44.34 521 TYR A CA 1
ATOM 4178 C C . TYR A 1 521 ? -48.927 11.682 -24.397 1.00 44.34 521 TYR A C 1
ATOM 4180 O O . TYR A 1 521 ? -49.275 12.276 -23.380 1.00 44.34 521 TYR A O 1
ATOM 4188 N N . GLY A 1 522 ? -48.037 10.683 -24.395 1.00 54.69 522 GLY A N 1
ATOM 4189 C CA . GLY A 1 522 ? -47.176 10.347 -23.254 1.00 54.69 522 GLY A CA 1
ATOM 4190 C C . GLY A 1 522 ? -47.252 8.910 -22.729 1.00 54.69 522 GLY A C 1
ATOM 4191 O O . GLY A 1 522 ? -46.361 8.529 -21.980 1.00 54.69 522 GLY A O 1
ATOM 4192 N N . PHE A 1 523 ? -48.246 8.100 -23.117 1.00 59.12 523 PHE A N 1
ATOM 4193 C CA . PHE A 1 523 ? -48.346 6.703 -22.664 1.00 59.12 523 PHE A CA 1
ATOM 4194 C C . PHE A 1 523 ? -47.968 5.731 -23.790 1.00 59.12 523 PHE A C 1
ATOM 4196 O O . PHE A 1 523 ? -48.705 5.582 -24.765 1.00 59.12 523 PHE A O 1
ATOM 4203 N N . GLN A 1 524 ? -46.802 5.094 -23.671 1.00 69.12 524 GLN A N 1
ATOM 4204 C CA . GLN A 1 524 ? -46.339 4.055 -24.595 1.00 69.12 524 GLN A CA 1
ATOM 4205 C C . GLN A 1 524 ? -46.840 2.687 -24.114 1.00 69.12 524 GLN A C 1
ATOM 4207 O O . GLN A 1 524 ? -46.827 2.399 -22.919 1.00 69.12 524 GLN A O 1
ATOM 4212 N N . LEU A 1 525 ? -47.343 1.868 -25.040 1.00 75.81 525 LEU A N 1
ATOM 4213 C CA . LEU A 1 525 ? -47.755 0.493 -24.747 1.00 75.81 525 LEU A CA 1
ATOM 4214 C C . LEU A 1 525 ? -46.517 -0.418 -24.697 1.00 75.81 525 LEU A C 1
ATOM 4216 O O . LEU A 1 525 ? -45.604 -0.187 -25.493 1.00 75.81 525 LEU A O 1
ATOM 4220 N N . PRO A 1 526 ? -46.506 -1.468 -23.852 1.00 78.69 526 PRO A N 1
ATOM 4221 C CA . PRO A 1 526 ? -45.439 -2.466 -23.870 1.00 78.69 526 PRO A CA 1
ATOM 4222 C C . PRO A 1 526 ? -45.219 -3.024 -25.280 1.00 78.69 526 PRO A C 1
ATOM 4224 O O . PRO A 1 526 ? -46.185 -3.380 -25.964 1.00 78.69 526 PRO A O 1
ATOM 4227 N N . GLY A 1 527 ? -43.963 -3.085 -25.723 1.00 75.94 527 GLY A N 1
ATOM 4228 C CA . GLY A 1 527 ? -43.589 -3.486 -27.079 1.00 75.94 527 GLY A CA 1
ATOM 4229 C C . GLY A 1 527 ? -43.475 -2.330 -28.080 1.00 75.94 527 GLY A C 1
ATOM 4230 O O . GLY A 1 527 ? -43.077 -2.568 -29.220 1.00 75.94 527 GLY A O 1
ATOM 4231 N N . TYR A 1 528 ? -43.765 -1.083 -27.687 1.00 80.56 528 TYR A N 1
ATOM 4232 C CA . TYR A 1 528 ? -43.496 0.113 -28.504 1.00 80.56 528 TYR A CA 1
ATOM 4233 C C . TYR A 1 528 ? -42.007 0.230 -28.874 1.00 80.56 528 TYR A C 1
ATOM 4235 O O . TYR A 1 528 ? -41.653 0.622 -29.985 1.00 80.56 528 TYR A O 1
ATOM 4243 N N . GLU A 1 529 ? -41.145 -0.165 -27.947 1.00 79.94 529 GLU A N 1
ATOM 4244 C CA . GLU A 1 529 ? -39.694 -0.210 -28.064 1.00 79.94 529 GLU A CA 1
ATOM 4245 C C . GLU A 1 529 ? -39.171 -1.296 -29.013 1.00 79.94 529 GLU A C 1
ATOM 4247 O O . GLU A 1 529 ? -38.054 -1.187 -29.503 1.00 79.94 529 GLU A O 1
ATOM 4252 N N . SER A 1 530 ? -39.970 -2.329 -29.306 1.00 79.19 530 SER A N 1
ATOM 4253 C CA . SER A 1 530 ? -39.577 -3.417 -30.217 1.00 79.19 530 SER A CA 1
ATOM 4254 C C . SER A 1 530 ? -39.742 -3.047 -31.697 1.00 79.19 530 SER A C 1
ATOM 4256 O O . SER A 1 530 ? -39.316 -3.800 -32.575 1.00 79.19 530 SER A O 1
ATOM 4258 N N . TYR A 1 531 ? -40.378 -1.910 -32.000 1.00 79.19 531 TYR A N 1
ATOM 4259 C CA . TYR A 1 531 ? -40.507 -1.429 -33.373 1.00 79.19 531 TYR A CA 1
ATOM 4260 C C . TYR A 1 531 ? -39.192 -0.783 -33.831 1.00 79.19 531 TYR A C 1
ATOM 4262 O O . TYR A 1 531 ? -38.710 0.123 -33.150 1.00 79.19 531 TYR A O 1
ATOM 4270 N N . PRO A 1 532 ? -38.654 -1.148 -35.014 1.00 73.94 532 PRO A N 1
ATOM 4271 C CA . PRO A 1 532 ? -37.376 -0.620 -35.509 1.00 73.94 532 PRO A CA 1
ATOM 4272 C C . PRO A 1 532 ? -37.296 0.913 -35.579 1.00 73.94 532 PRO A C 1
ATOM 4274 O O . PRO A 1 532 ? -36.220 1.488 -35.478 1.00 73.94 532 PRO A O 1
ATOM 4277 N N . GLU A 1 533 ? -38.435 1.590 -35.741 1.00 76.88 533 GLU A N 1
ATOM 4278 C CA . GLU A 1 533 ? -38.527 3.055 -35.808 1.00 76.88 533 GLU A CA 1
ATOM 4279 C C . GLU A 1 533 ? -38.331 3.745 -34.442 1.00 76.88 533 GLU A C 1
ATOM 4281 O O . GLU A 1 533 ? -38.061 4.944 -34.388 1.00 76.88 533 GLU A O 1
ATOM 4286 N N . ASN A 1 534 ? -38.448 2.994 -33.342 1.00 72.44 534 ASN A N 1
ATOM 4287 C CA . ASN A 1 534 ? -38.405 3.482 -31.961 1.00 72.44 534 ASN A CA 1
ATOM 4288 C C . ASN A 1 534 ? -37.252 2.874 -31.144 1.00 72.44 534 ASN A C 1
ATOM 4290 O O . ASN A 1 534 ? -37.265 2.947 -29.916 1.00 72.44 534 ASN A O 1
ATOM 4294 N N . ASP A 1 535 ? -36.237 2.330 -31.820 1.00 72.69 535 ASP A N 1
ATOM 4295 C CA . ASP A 1 535 ? -35.086 1.627 -31.236 1.00 72.69 535 ASP A CA 1
ATOM 4296 C C . ASP A 1 535 ? -34.305 2.446 -30.189 1.00 72.69 535 ASP A C 1
ATOM 4298 O O . ASP A 1 535 ? -33.634 1.894 -29.318 1.00 72.69 535 ASP A O 1
ATOM 4302 N N . ASN A 1 536 ? -34.409 3.778 -30.231 1.00 75.62 536 ASN A N 1
ATOM 4303 C CA . ASN A 1 536 ? -33.710 4.698 -29.337 1.00 75.62 536 ASN A CA 1
ATOM 4304 C C . ASN A 1 536 ? -33.895 4.372 -27.846 1.00 75.62 536 ASN A C 1
ATOM 4306 O O . ASN A 1 536 ? -32.973 4.625 -27.071 1.00 75.62 536 ASN A O 1
ATOM 4310 N N . SER A 1 537 ? -35.043 3.816 -27.443 1.00 68.31 537 SER A N 1
ATOM 4311 C CA . SER A 1 537 ? -35.301 3.425 -26.050 1.00 68.31 537 SER A CA 1
ATOM 4312 C C . SER A 1 537 ? -34.565 2.148 -25.622 1.00 68.31 537 SER A C 1
ATOM 4314 O O . SER A 1 537 ? -34.326 1.976 -24.429 1.00 68.31 537 SER A O 1
ATOM 4316 N N . ILE A 1 538 ? -34.152 1.289 -26.563 1.00 77.81 538 ILE A N 1
ATOM 4317 C CA . ILE A 1 538 ? -33.482 0.001 -26.298 1.00 77.81 538 ILE A CA 1
ATOM 4318 C C . ILE A 1 538 ? -32.027 -0.061 -26.775 1.00 77.81 538 ILE A C 1
ATOM 4320 O O . ILE A 1 538 ? -31.343 -1.034 -26.473 1.00 77.81 538 ILE A O 1
ATOM 4324 N N . LYS A 1 539 ? -31.493 0.980 -27.427 1.00 83.06 539 LYS A N 1
ATOM 4325 C CA . LYS A 1 539 ? -30.094 1.017 -27.916 1.00 83.06 539 LYS A CA 1
ATOM 4326 C C . LYS A 1 539 ? -29.049 0.623 -26.876 1.00 83.06 539 LYS A C 1
ATOM 4328 O O . LYS A 1 539 ? -28.068 -0.044 -27.198 1.00 83.06 539 LYS A O 1
ATOM 4333 N N . MET A 1 540 ? -29.234 1.049 -25.626 1.00 84.25 540 MET A N 1
ATOM 4334 C CA . MET A 1 540 ? -28.333 0.682 -24.529 1.00 84.25 540 MET A CA 1
ATOM 4335 C C . MET A 1 540 ? -28.402 -0.824 -24.231 1.00 84.25 540 MET A C 1
ATOM 4337 O O . MET A 1 540 ? -27.359 -1.466 -24.097 1.00 84.25 540 MET A O 1
ATOM 4341 N N . LEU A 1 541 ? -29.615 -1.388 -24.203 1.00 81.44 541 LEU A N 1
ATOM 4342 C CA . LEU A 1 541 ? -29.875 -2.809 -23.983 1.00 81.44 541 LEU A CA 1
ATOM 4343 C C . LEU A 1 541 ? -29.290 -3.659 -25.118 1.00 81.44 541 LEU A C 1
ATOM 4345 O O . LEU A 1 541 ? -28.559 -4.608 -24.849 1.00 81.44 541 LEU A O 1
ATOM 4349 N N . GLU A 1 542 ? -29.516 -3.273 -26.375 1.00 84.12 542 GLU A N 1
ATOM 4350 C CA . GLU A 1 542 ? -28.946 -3.942 -27.552 1.00 84.12 542 GLU A CA 1
ATOM 4351 C C . GLU A 1 542 ? -27.413 -3.929 -27.526 1.00 84.12 542 GLU A C 1
ATOM 4353 O O . GLU A 1 542 ? -26.769 -4.964 -27.712 1.00 84.12 542 GLU A O 1
ATOM 4358 N N . ALA A 1 543 ? -26.803 -2.776 -27.225 1.00 87.44 543 ALA A N 1
ATOM 4359 C CA . ALA A 1 543 ? -25.352 -2.659 -27.120 1.00 87.44 543 ALA A CA 1
ATOM 4360 C C . ALA A 1 543 ? -24.780 -3.536 -25.992 1.00 87.44 543 ALA A C 1
ATOM 4362 O O . ALA A 1 543 ? -23.734 -4.170 -26.169 1.00 87.44 543 ALA A O 1
ATOM 4363 N N . ALA A 1 544 ? -25.451 -3.594 -24.839 1.00 83.81 544 ALA A N 1
ATOM 4364 C CA . ALA A 1 544 ? -25.052 -4.438 -23.717 1.00 83.81 544 ALA A CA 1
ATOM 4365 C C . ALA A 1 544 ? -25.224 -5.936 -24.033 1.00 83.81 544 ALA A C 1
ATOM 4367 O O . ALA A 1 544 ? -24.305 -6.716 -23.773 1.00 83.81 544 ALA A O 1
ATOM 4368 N N . MET A 1 545 ? -26.330 -6.336 -24.671 1.00 83.69 545 MET A N 1
ATOM 4369 C CA . MET A 1 545 ? -26.570 -7.711 -25.127 1.00 83.69 545 MET A CA 1
ATOM 4370 C C . MET A 1 545 ? -25.539 -8.158 -26.166 1.00 83.69 545 MET A C 1
ATOM 4372 O O . MET A 1 545 ? -25.016 -9.271 -26.070 1.00 83.69 545 MET A O 1
ATOM 4376 N N . GLN A 1 546 ? -25.190 -7.297 -27.126 1.00 88.31 546 GLN A N 1
ATOM 4377 C CA . GLN A 1 546 ? -24.169 -7.602 -28.128 1.00 88.31 546 GLN A CA 1
ATOM 4378 C C . GLN A 1 546 ? -22.791 -7.793 -27.482 1.00 88.31 546 GLN A C 1
ATOM 4380 O O . GLN A 1 546 ? -22.074 -8.737 -27.816 1.00 88.31 546 GLN A O 1
ATOM 4385 N N . ARG A 1 547 ? -22.418 -6.926 -26.530 1.00 88.00 547 ARG A N 1
ATOM 4386 C CA . ARG A 1 547 ? -21.156 -7.049 -25.778 1.00 88.00 547 ARG A CA 1
ATOM 4387 C C . ARG A 1 547 ? -21.107 -8.335 -24.961 1.00 88.00 547 ARG A C 1
ATOM 4389 O O . ARG A 1 547 ? -20.095 -9.029 -25.012 1.00 88.00 547 ARG A O 1
ATOM 4396 N N . LEU A 1 548 ? -22.191 -8.661 -24.255 1.00 86.69 548 LEU A N 1
ATOM 4397 C CA . LEU A 1 548 ? -22.310 -9.892 -23.476 1.00 86.69 548 LEU A CA 1
ATOM 4398 C C . LEU A 1 548 ? -22.174 -11.128 -24.373 1.00 86.69 548 LEU A C 1
ATOM 4400 O O . LEU A 1 548 ? -21.381 -12.016 -24.078 1.00 86.69 548 LEU A O 1
ATOM 4404 N N . THR A 1 549 ? -22.884 -11.149 -25.502 1.00 83.75 549 THR A N 1
ATOM 4405 C CA . THR A 1 549 ? -22.851 -12.257 -26.470 1.00 83.75 549 THR A CA 1
ATOM 4406 C C . THR A 1 549 ? -21.443 -12.460 -27.032 1.00 83.75 549 THR A C 1
ATOM 4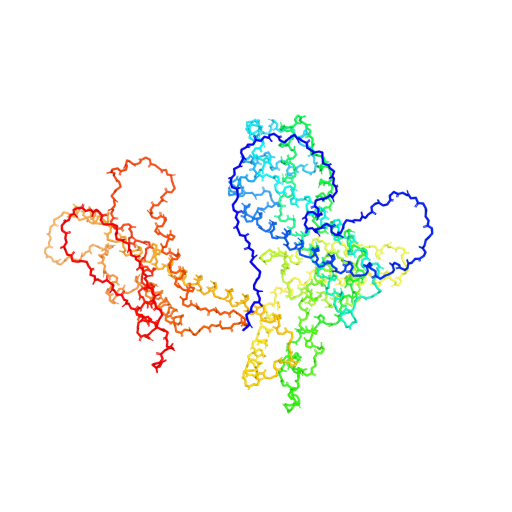408 O O . THR A 1 549 ? -20.922 -13.575 -27.012 1.00 83.75 549 THR A O 1
ATOM 4411 N N . ASN A 1 550 ? -20.783 -11.376 -27.453 1.00 87.81 550 ASN A N 1
ATOM 4412 C CA . ASN A 1 550 ? -19.412 -11.431 -27.960 1.00 87.81 550 ASN A CA 1
ATOM 4413 C C . ASN A 1 550 ? -18.435 -11.951 -26.897 1.00 87.81 550 ASN A C 1
ATOM 4415 O O . ASN A 1 550 ? -17.602 -12.806 -27.196 1.00 87.81 550 ASN A O 1
ATOM 4419 N N . LEU A 1 551 ? -18.545 -11.462 -25.658 1.00 86.69 551 LEU A N 1
ATOM 4420 C CA . LEU A 1 551 ? -17.677 -11.885 -24.563 1.00 86.69 551 LEU A CA 1
ATOM 4421 C C . LEU A 1 551 ? -17.871 -13.373 -24.242 1.00 86.69 551 LEU A C 1
ATOM 4423 O O . LEU A 1 551 ? -16.889 -14.111 -24.186 1.00 86.69 551 LEU A O 1
ATOM 4427 N N . CYS A 1 552 ? -19.120 -13.832 -24.111 1.00 83.12 552 CYS A N 1
ATOM 4428 C CA . CYS A 1 552 ? -19.432 -15.239 -23.864 1.00 83.12 552 CYS A CA 1
ATOM 4429 C C . CYS A 1 552 ? -18.927 -16.152 -24.988 1.00 83.12 552 CYS A C 1
ATOM 4431 O O . CYS A 1 552 ? -18.367 -17.209 -24.700 1.00 83.12 552 CYS A O 1
ATOM 4433 N N . SER A 1 553 ? -19.071 -15.739 -26.253 1.00 82.94 553 SER A N 1
ATOM 4434 C CA . SER A 1 553 ? -18.556 -16.500 -27.397 1.00 82.94 553 SER A CA 1
ATOM 4435 C C . SER A 1 553 ? -17.035 -16.637 -27.335 1.00 82.94 553 SER A C 1
ATOM 4437 O O . SER A 1 553 ? -16.525 -17.752 -27.417 1.00 82.94 553 SER A O 1
ATOM 4439 N N . ILE A 1 554 ? -16.308 -15.530 -27.132 1.00 86.12 554 ILE A N 1
ATOM 4440 C CA . ILE A 1 554 ? -14.841 -15.546 -27.039 1.00 86.12 554 ILE A CA 1
ATOM 4441 C C . ILE A 1 554 ? -14.404 -16.462 -25.896 1.00 86.12 554 ILE A C 1
ATOM 4443 O O . ILE A 1 554 ? -13.595 -17.361 -26.093 1.00 86.12 554 ILE A O 1
ATOM 4447 N N . MET A 1 555 ? -14.972 -16.284 -24.704 1.00 83.81 555 MET A N 1
ATOM 4448 C CA . MET A 1 555 ? -14.594 -17.055 -23.519 1.00 83.81 555 MET A CA 1
ATOM 4449 C C . MET A 1 555 ? -14.863 -18.555 -23.646 1.00 83.81 555 MET A C 1
ATOM 4451 O O . MET A 1 555 ? -14.132 -19.361 -23.070 1.00 83.81 555 MET A O 1
ATOM 4455 N N . ASN A 1 556 ? -15.907 -18.932 -24.384 1.00 81.38 556 ASN A N 1
ATOM 4456 C CA . ASN A 1 556 ? -16.234 -20.327 -24.648 1.00 81.38 556 ASN A CA 1
ATOM 4457 C C . ASN A 1 556 ? -15.268 -20.975 -25.657 1.00 81.38 556 ASN A C 1
ATOM 4459 O O . ASN A 1 556 ? -15.017 -22.185 -25.604 1.00 81.38 556 ASN A O 1
ATOM 4463 N N . ASP A 1 557 ? -14.699 -20.171 -26.557 1.00 80.94 557 ASP A N 1
ATOM 4464 C CA . ASP A 1 557 ? -13.779 -20.641 -27.591 1.00 80.94 557 ASP A CA 1
ATOM 4465 C C . ASP A 1 557 ? -12.305 -20.606 -27.210 1.00 80.94 557 ASP A C 1
ATOM 4467 O O . ASP A 1 557 ? -11.526 -21.359 -27.792 1.00 80.94 557 ASP A O 1
ATOM 4471 N N . MET A 1 558 ? -11.945 -19.837 -26.185 1.00 79.38 558 MET A N 1
ATOM 4472 C CA . MET A 1 558 ? -10.585 -19.788 -25.657 1.00 79.38 558 MET A CA 1
ATOM 4473 C C . MET A 1 558 ? -10.092 -21.162 -25.180 1.00 79.38 558 MET A C 1
ATOM 4475 O O . MET A 1 558 ? -10.747 -21.864 -24.400 1.00 79.38 558 MET A O 1
ATOM 4479 N N . GLU A 1 559 ? -8.887 -21.521 -25.620 1.00 80.12 559 GLU A N 1
ATOM 4480 C CA . GLU A 1 559 ? -8.163 -22.682 -25.112 1.00 80.12 559 GLU A CA 1
ATOM 4481 C C . GLU A 1 559 ? -7.724 -22.465 -23.651 1.00 80.12 559 GLU A C 1
ATOM 4483 O O . GLU A 1 559 ? -7.555 -21.320 -23.215 1.00 80.12 559 GLU A O 1
ATOM 4488 N N . PRO A 1 560 ? -7.544 -23.543 -22.861 1.00 81.06 560 PRO A N 1
ATOM 4489 C CA . PRO A 1 560 ? -7.000 -23.435 -21.513 1.00 81.06 560 PRO A CA 1
ATOM 4490 C C . PRO A 1 560 ? -5.646 -22.718 -21.498 1.00 81.06 560 PRO A C 1
ATOM 4492 O O . PRO A 1 560 ? -4.734 -23.081 -22.238 1.00 81.06 560 PRO A O 1
ATOM 4495 N N . ILE A 1 561 ? -5.500 -21.730 -20.619 1.00 79.62 561 ILE A N 1
ATOM 4496 C CA . ILE A 1 561 ? -4.245 -20.998 -20.443 1.00 79.62 561 ILE A CA 1
ATOM 4497 C C . ILE A 1 561 ? -3.395 -21.775 -19.436 1.00 79.62 561 ILE A C 1
ATOM 4499 O O . ILE A 1 561 ? -3.750 -21.871 -18.263 1.00 79.62 561 ILE A O 1
ATOM 4503 N N . CYS A 1 562 ? -2.274 -22.334 -19.883 1.00 72.62 562 CYS A N 1
ATOM 4504 C CA . CYS A 1 562 ? -1.339 -23.057 -19.022 1.00 72.62 562 CYS A CA 1
ATOM 4505 C C . CYS A 1 562 ? -0.194 -22.133 -18.589 1.00 72.62 562 CYS A C 1
ATOM 4507 O O . CYS A 1 562 ? 0.572 -21.661 -19.428 1.00 72.62 562 CYS A O 1
ATOM 4509 N N . VAL A 1 563 ? -0.047 -21.900 -17.283 1.00 61.88 563 VAL A N 1
ATOM 4510 C CA . VAL A 1 563 ? 1.073 -21.150 -16.695 1.00 61.88 563 VAL A CA 1
ATOM 4511 C C . VAL A 1 563 ? 1.742 -22.019 -15.635 1.00 61.88 563 VAL A C 1
ATOM 4513 O O . VAL A 1 563 ? 1.158 -22.294 -14.588 1.00 61.88 563 VAL A O 1
ATOM 4516 N N . LEU A 1 564 ? 2.980 -22.452 -15.890 1.00 65.75 564 LEU A N 1
ATOM 4517 C CA . LEU A 1 564 ? 3.685 -23.432 -15.051 1.00 65.75 564 LEU A CA 1
ATOM 4518 C C . LEU A 1 564 ? 2.823 -24.692 -14.798 1.00 65.75 564 LEU A C 1
ATOM 4520 O O . LEU A 1 564 ? 2.464 -25.393 -15.738 1.00 65.75 564 LEU A O 1
ATOM 4524 N N . ASN A 1 565 ? 2.489 -24.961 -13.531 1.00 67.50 565 ASN A N 1
ATOM 4525 C CA . ASN A 1 565 ? 1.659 -26.082 -13.086 1.00 67.50 565 ASN A CA 1
ATOM 4526 C C . ASN A 1 565 ? 0.169 -25.704 -12.946 1.00 67.50 565 ASN A C 1
ATOM 4528 O O . ASN A 1 565 ? -0.616 -26.514 -12.457 1.00 67.50 565 ASN A O 1
ATOM 4532 N N . HIS A 1 566 ? -0.222 -24.485 -13.332 1.00 59.28 566 HIS A N 1
ATOM 4533 C CA . HIS A 1 566 ? -1.597 -23.992 -13.266 1.00 59.28 566 HIS A CA 1
ATOM 4534 C C . HIS A 1 566 ? -2.238 -24.009 -14.654 1.00 59.28 566 HIS A C 1
ATOM 4536 O O . HIS A 1 566 ? -1.629 -23.601 -15.642 1.00 59.28 566 HIS A O 1
ATOM 4542 N N . VAL A 1 567 ? -3.487 -24.467 -14.720 1.00 78.88 567 VAL A N 1
ATOM 4543 C CA . VAL A 1 567 ? -4.291 -24.480 -15.944 1.00 78.88 567 VAL A CA 1
ATOM 4544 C C . VAL A 1 567 ? -5.558 -23.679 -15.687 1.00 78.88 567 VAL A C 1
ATOM 4546 O O . VAL A 1 567 ? -6.407 -24.084 -14.896 1.00 78.88 567 VAL A O 1
ATOM 4549 N N . PHE A 1 568 ? -5.691 -22.548 -16.368 1.00 80.69 568 PHE A N 1
ATOM 4550 C CA . PHE A 1 568 ? -6.847 -21.670 -16.281 1.00 80.69 568 PHE A CA 1
ATOM 4551 C C . PHE A 1 568 ? -7.825 -21.990 -17.403 1.00 80.69 568 PHE A C 1
ATOM 4553 O O . PHE A 1 568 ? -7.499 -21.906 -18.587 1.00 80.69 568 PHE A O 1
ATOM 4560 N N . VAL A 1 569 ? -9.052 -22.340 -17.033 1.00 86.00 569 VAL A N 1
ATOM 4561 C CA . VAL A 1 569 ? -10.110 -22.698 -17.979 1.00 86.00 569 VAL A CA 1
ATOM 4562 C C . VAL A 1 569 ? -11.215 -21.645 -17.908 1.00 86.00 569 VAL A C 1
ATOM 4564 O O . VAL A 1 569 ? -12.169 -21.788 -17.150 1.00 86.00 569 VAL A O 1
ATOM 4567 N N . LEU A 1 570 ? -11.085 -20.575 -18.698 1.00 84.69 570 LEU A N 1
ATOM 4568 C CA . LEU A 1 570 ? -11.940 -19.373 -18.652 1.00 84.69 570 LEU A CA 1
ATOM 4569 C C . LEU A 1 570 ? -13.453 -19.656 -18.686 1.00 84.69 570 LEU A C 1
ATOM 4571 O O . LEU A 1 570 ? -14.212 -19.004 -17.973 1.00 84.69 570 LEU A O 1
ATOM 4575 N N . ARG A 1 571 ? -13.906 -20.651 -19.459 1.00 82.81 571 ARG A N 1
ATOM 4576 C CA . ARG A 1 571 ? -15.327 -21.049 -19.497 1.00 82.81 571 ARG A CA 1
ATOM 4577 C C . ARG A 1 571 ? -15.878 -21.526 -18.143 1.00 82.81 571 ARG A C 1
ATOM 4579 O O . ARG A 1 571 ? -17.064 -21.362 -17.883 1.00 82.81 571 ARG A O 1
ATOM 4586 N N . GLU A 1 572 ? -15.042 -22.106 -17.279 1.00 81.81 572 GLU A N 1
ATOM 4587 C CA . GLU A 1 572 ? -15.459 -22.576 -15.951 1.00 81.81 572 GLU A CA 1
ATOM 4588 C C . GLU A 1 572 ? -15.651 -21.383 -15.012 1.00 81.81 572 GLU A C 1
ATOM 4590 O O . GLU A 1 572 ? -16.671 -21.299 -14.334 1.00 81.81 572 GLU A O 1
ATOM 4595 N N . TYR A 1 573 ? -14.738 -20.406 -15.067 1.00 82.50 573 TYR A N 1
ATOM 4596 C CA . TYR A 1 573 ? -14.884 -19.135 -14.353 1.00 82.50 573 TYR A CA 1
ATOM 4597 C C . TYR A 1 573 ? -16.148 -18.387 -14.794 1.00 82.50 573 TYR A C 1
ATOM 4599 O O . TYR A 1 573 ? -16.899 -17.897 -13.953 1.00 82.50 573 TYR A O 1
ATOM 4607 N N . MET A 1 574 ? -16.435 -18.363 -16.101 1.00 85.06 574 MET A N 1
ATOM 4608 C CA . MET A 1 574 ? -17.671 -17.785 -16.637 1.00 85.06 574 MET A CA 1
ATOM 4609 C C . MET A 1 574 ? -18.917 -18.473 -16.078 1.00 85.06 574 MET A C 1
ATOM 4611 O O . MET A 1 574 ? -19.847 -17.801 -15.633 1.00 85.06 574 MET A O 1
ATOM 4615 N N . ARG A 1 575 ? -18.939 -19.813 -16.079 1.00 80.50 575 ARG A N 1
ATOM 4616 C CA . ARG A 1 575 ? -20.049 -20.595 -15.522 1.00 80.50 575 ARG A CA 1
ATOM 4617 C C . ARG A 1 575 ? -20.267 -20.254 -14.051 1.00 80.50 575 ARG A C 1
ATOM 4619 O O . ARG A 1 575 ? -21.402 -20.010 -13.646 1.00 80.50 575 ARG A O 1
ATOM 4626 N N . ASP A 1 576 ? -19.199 -20.238 -13.263 1.00 78.44 576 ASP A N 1
ATOM 4627 C CA . ASP A 1 576 ? -19.277 -19.993 -11.826 1.00 78.44 576 ASP A CA 1
ATOM 4628 C C . ASP A 1 576 ? -19.712 -18.549 -11.527 1.00 78.44 576 ASP A C 1
ATOM 4630 O O . ASP A 1 576 ? -20.535 -18.336 -10.635 1.00 78.44 576 ASP A O 1
ATOM 4634 N N . CYS A 1 577 ? -19.265 -17.575 -12.327 1.00 80.19 577 CYS A N 1
ATOM 4635 C CA . CYS A 1 577 ? -19.722 -16.184 -12.276 1.00 80.19 577 CYS A CA 1
ATOM 4636 C C . CYS A 1 577 ? -21.237 -16.069 -12.536 1.00 80.19 577 CYS A C 1
ATOM 4638 O O . CYS A 1 577 ? -21.964 -15.511 -11.709 1.00 80.19 577 CYS A O 1
ATOM 4640 N N . ILE A 1 578 ? -21.739 -16.664 -13.628 1.00 78.81 578 ILE A N 1
ATOM 4641 C CA . ILE A 1 578 ? -23.171 -16.652 -13.981 1.00 78.81 578 ILE A CA 1
ATOM 4642 C C . ILE A 1 578 ? -24.006 -17.331 -12.884 1.00 78.81 578 ILE A C 1
ATOM 4644 O O . ILE A 1 578 ? -25.002 -16.772 -12.419 1.00 78.81 578 ILE A O 1
ATOM 4648 N N . LEU A 1 579 ? -23.583 -18.512 -12.419 1.00 75.25 579 LEU A N 1
ATOM 4649 C CA . LEU A 1 579 ? -24.263 -19.245 -11.347 1.00 75.25 579 LEU A CA 1
ATOM 4650 C C . LEU A 1 579 ? -24.252 -18.474 -10.024 1.00 75.25 579 LEU A C 1
ATOM 4652 O O . LEU A 1 579 ? -25.253 -18.464 -9.308 1.00 75.25 579 LEU A O 1
ATOM 4656 N N . GLY A 1 580 ? -23.129 -17.844 -9.680 1.00 72.88 580 GLY A N 1
ATOM 4657 C CA . GLY A 1 580 ? -22.979 -17.045 -8.469 1.00 72.88 580 GLY A CA 1
ATOM 4658 C C . GLY A 1 580 ? -23.867 -15.803 -8.482 1.00 72.88 580 GLY A C 1
ATOM 4659 O O . GLY A 1 580 ? -24.488 -15.483 -7.467 1.00 72.88 580 GLY A O 1
ATOM 4660 N N . ASN A 1 581 ? -23.974 -15.126 -9.628 1.00 75.44 581 ASN A N 1
ATOM 4661 C CA . ASN A 1 581 ? -24.885 -13.999 -9.809 1.00 75.44 581 ASN A CA 1
ATOM 4662 C C . ASN A 1 581 ? -26.350 -14.451 -9.663 1.00 75.44 581 ASN A C 1
ATOM 4664 O O . ASN A 1 581 ? -27.078 -13.917 -8.826 1.00 75.44 581 ASN A O 1
ATOM 4668 N N . PHE A 1 582 ? -26.742 -15.524 -10.358 1.00 71.50 582 PHE A N 1
ATOM 4669 C CA . PHE A 1 582 ? -28.089 -16.091 -10.259 1.00 71.50 582 PHE A CA 1
ATOM 4670 C C . PHE A 1 582 ? -28.460 -16.474 -8.816 1.00 71.50 582 PHE A C 1
ATOM 4672 O O . PHE A 1 582 ? -29.512 -16.079 -8.313 1.00 71.50 582 PHE A O 1
ATOM 4679 N N . LYS A 1 583 ? -27.572 -17.183 -8.102 1.00 68.62 583 LYS A N 1
ATOM 4680 C CA . LYS A 1 583 ? -27.790 -17.576 -6.698 1.00 68.62 583 LYS A CA 1
ATOM 4681 C C . LYS A 1 583 ? -27.981 -16.376 -5.775 1.00 68.62 583 LYS A C 1
ATOM 4683 O O . LYS A 1 583 ? -28.909 -16.397 -4.970 1.00 68.62 583 LYS A O 1
ATOM 4688 N N . ARG A 1 584 ? -27.130 -15.345 -5.883 1.00 70.81 584 ARG A N 1
ATOM 4689 C CA . ARG A 1 584 ? -27.232 -14.124 -5.062 1.00 70.81 584 ARG A CA 1
ATOM 4690 C C . ARG A 1 584 ? -28.593 -13.458 -5.228 1.00 70.81 584 ARG A C 1
ATOM 4692 O O . ARG A 1 584 ? -29.222 -13.088 -4.244 1.00 70.81 584 ARG A O 1
ATOM 4699 N N . ARG A 1 585 ? -29.085 -13.371 -6.459 1.00 66.75 585 ARG A N 1
ATOM 4700 C CA . ARG A 1 585 ? -30.351 -12.694 -6.751 1.00 66.75 585 ARG A CA 1
ATOM 4701 C C . ARG A 1 585 ? -31.573 -13.487 -6.331 1.00 66.75 585 ARG A C 1
ATOM 4703 O O . ARG A 1 585 ? -32.494 -12.922 -5.751 1.00 66.75 585 ARG A O 1
ATOM 4710 N N . VAL A 1 586 ? -31.551 -14.802 -6.533 1.00 62.81 586 VAL A N 1
ATOM 4711 C CA . VAL A 1 586 ? -32.571 -15.691 -5.967 1.00 62.81 586 VAL A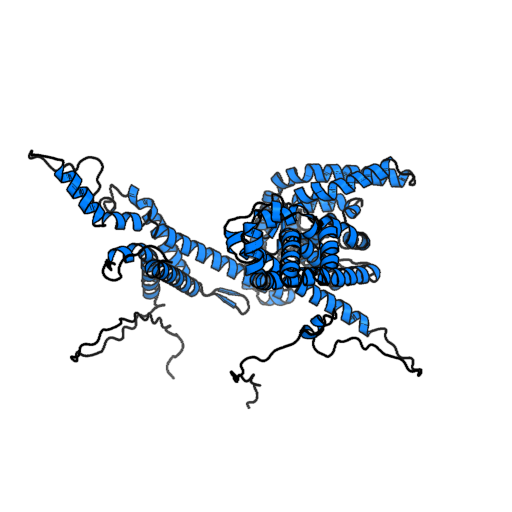 CA 1
ATOM 4712 C C . VAL A 1 586 ? -32.586 -15.550 -4.441 1.00 62.81 586 VAL A C 1
ATOM 4714 O O . VAL A 1 586 ? -33.648 -15.386 -3.855 1.00 62.81 586 VAL A O 1
ATOM 4717 N N . HIS A 1 587 ? -31.426 -15.526 -3.782 1.00 62.69 587 HIS A N 1
ATOM 4718 C CA . HIS A 1 587 ? -31.355 -15.371 -2.329 1.00 62.69 587 HIS A CA 1
ATOM 4719 C C . HIS A 1 587 ? -31.997 -14.063 -1.831 1.00 62.69 587 HIS A C 1
ATOM 4721 O O . HIS A 1 587 ? -32.842 -14.114 -0.940 1.00 62.69 587 HIS A O 1
ATOM 4727 N N . VAL A 1 588 ? -31.681 -12.923 -2.460 1.00 60.31 588 VAL A N 1
ATOM 4728 C CA . VAL A 1 588 ? -32.270 -11.606 -2.136 1.00 60.31 588 VAL A CA 1
ATOM 4729 C C . VAL A 1 588 ? -33.794 -11.595 -2.309 1.00 60.31 588 VAL A C 1
ATOM 4731 O O . VAL A 1 588 ? -34.505 -11.006 -1.499 1.00 60.31 588 VAL A O 1
ATOM 4734 N N . HIS A 1 589 ? -34.322 -12.274 -3.330 1.00 55.50 589 HIS A N 1
ATOM 4735 C CA . HIS A 1 589 ? -35.767 -12.326 -3.571 1.00 55.50 589 HIS A CA 1
ATOM 4736 C C . HIS A 1 589 ? -36.530 -13.253 -2.612 1.00 55.50 589 HIS A C 1
ATOM 4738 O O . HIS A 1 589 ? -37.719 -13.030 -2.379 1.00 55.50 589 HIS A O 1
ATOM 4744 N N . PHE A 1 590 ? -35.884 -14.289 -2.069 1.00 50.31 590 PHE A N 1
ATOM 4745 C CA . PHE A 1 590 ? -36.539 -15.288 -1.217 1.00 50.31 590 PHE A CA 1
ATOM 4746 C C . PHE A 1 590 ? -36.336 -15.070 0.291 1.00 50.31 590 PHE A C 1
ATOM 4748 O O . PHE A 1 590 ? -37.081 -15.655 1.076 1.00 50.31 590 PHE A O 1
ATOM 4755 N N . LEU A 1 591 ? -35.382 -14.232 0.713 1.00 46.06 591 LEU A N 1
ATOM 4756 C CA . LEU A 1 591 ? -35.130 -13.919 2.123 1.00 46.06 591 LEU A CA 1
ATOM 4757 C C . LEU A 1 591 ? -34.962 -12.403 2.327 1.00 46.06 591 LEU A C 1
ATOM 4759 O O . LEU A 1 591 ? -33.839 -11.904 2.295 1.00 46.06 591 LEU A O 1
ATOM 4763 N N . PRO A 1 592 ? -36.049 -11.647 2.560 1.00 45.34 592 PRO A N 1
ATOM 4764 C CA . PRO A 1 592 ? -35.920 -10.291 3.066 1.00 45.34 592 PRO A CA 1
ATOM 4765 C C . PRO A 1 592 ? -35.494 -10.342 4.540 1.00 45.34 592 PRO A C 1
ATOM 4767 O O . PRO A 1 592 ? -36.202 -10.909 5.377 1.00 45.34 592 PRO A O 1
ATOM 4770 N N . GLU A 1 593 ? -34.350 -9.742 4.872 1.00 36.62 593 GLU A N 1
ATOM 4771 C CA . GLU A 1 593 ? -33.998 -9.441 6.261 1.00 36.62 593 GLU A CA 1
ATOM 4772 C C . GLU A 1 593 ? -35.048 -8.479 6.852 1.00 36.62 593 GLU A C 1
ATOM 4774 O O . GLU A 1 593 ? -35.215 -7.345 6.418 1.00 36.62 593 GLU A O 1
ATOM 4779 N N . ALA A 1 594 ? -35.817 -9.019 7.798 1.00 37.84 594 ALA A N 1
ATOM 4780 C CA . ALA A 1 594 ? -36.696 -8.395 8.786 1.00 37.84 594 ALA A CA 1
ATOM 4781 C C . ALA A 1 594 ? -37.020 -6.884 8.662 1.00 37.84 594 ALA A C 1
ATOM 4783 O O . ALA A 1 594 ? -36.276 -6.025 9.123 1.00 37.84 594 ALA A O 1
ATOM 4784 N N . SER A 1 595 ? -38.250 -6.561 8.249 1.00 34.47 595 SER A N 1
ATOM 4785 C CA . SER A 1 595 ? -39.284 -5.989 9.139 1.00 34.47 595 SER A CA 1
ATOM 4786 C C . SER A 1 595 ? -40.485 -5.479 8.335 1.00 34.47 595 SER A C 1
ATOM 4788 O O . SER A 1 595 ? -40.353 -4.667 7.431 1.00 34.47 595 SER A O 1
ATOM 4790 N N . VAL A 1 596 ? -41.663 -6.005 8.671 1.00 34.16 596 VAL A N 1
ATOM 4791 C CA . VAL A 1 596 ? -42.992 -5.368 8.758 1.00 34.16 596 VAL A CA 1
ATOM 4792 C C . VAL A 1 596 ? -43.997 -6.514 8.690 1.00 34.16 596 VAL A C 1
ATOM 4794 O O . VAL A 1 596 ? -44.021 -7.301 7.747 1.00 34.16 596 VAL A O 1
ATOM 4797 N N . ASN A 1 597 ? -44.793 -6.626 9.751 1.00 32.31 597 ASN A N 1
ATOM 4798 C CA . ASN A 1 597 ? -45.878 -7.583 9.911 1.00 32.31 597 ASN A CA 1
ATOM 4799 C C . ASN A 1 597 ? -46.748 -7.681 8.648 1.00 32.31 597 ASN A C 1
ATOM 4801 O O . ASN A 1 597 ? -47.621 -6.847 8.425 1.00 32.31 597 ASN A O 1
ATOM 4805 N N . ALA A 1 598 ? -46.563 -8.739 7.868 1.00 30.69 598 ALA A N 1
ATOM 4806 C CA . ALA A 1 598 ? -47.549 -9.197 6.908 1.00 30.69 598 ALA A CA 1
ATOM 4807 C C . ALA A 1 598 ? -47.739 -10.697 7.117 1.00 30.69 598 ALA A C 1
ATOM 4809 O O . ALA A 1 598 ? -46.798 -11.487 7.051 1.00 30.69 598 ALA A O 1
ATOM 4810 N N . SER A 1 599 ? -48.971 -11.073 7.444 1.00 30.34 599 SER A N 1
ATOM 4811 C CA . SER A 1 599 ? -49.412 -12.449 7.619 1.00 30.34 599 SER A CA 1
ATOM 4812 C C . SER A 1 599 ? -48.943 -13.314 6.445 1.00 30.34 599 SER A C 1
ATOM 4814 O O . SER A 1 599 ? -49.179 -12.978 5.286 1.00 30.34 599 SER A O 1
ATOM 4816 N N . LEU A 1 600 ? -48.334 -14.462 6.755 1.00 33.34 600 LEU A N 1
ATOM 4817 C CA . LEU A 1 600 ? -47.855 -15.476 5.801 1.00 33.34 600 LEU A CA 1
ATOM 4818 C C . LEU A 1 600 ? -48.918 -15.959 4.786 1.00 33.34 600 LEU A C 1
ATOM 4820 O O . LEU A 1 600 ? -48.577 -16.626 3.817 1.00 33.34 600 LEU A O 1
ATOM 4824 N N . SER A 1 601 ? -50.193 -15.616 4.979 1.00 30.77 601 SER A N 1
ATOM 4825 C CA . SER A 1 601 ? -51.310 -15.917 4.078 1.00 30.77 601 SER A CA 1
ATOM 4826 C C . SER A 1 601 ? -51.565 -14.866 2.985 1.00 30.77 601 SER A C 1
ATOM 4828 O O . SER A 1 601 ? -52.485 -15.053 2.195 1.00 30.77 601 SER A O 1
ATOM 4830 N N . LEU A 1 602 ? -50.804 -13.765 2.938 1.00 31.53 602 LEU A N 1
ATOM 4831 C CA . LEU A 1 602 ? -51.019 -12.657 1.992 1.00 31.53 602 LEU A CA 1
ATOM 4832 C C . LEU A 1 602 ? -49.795 -12.280 1.150 1.00 31.53 602 LEU A C 1
ATOM 4834 O O . LEU A 1 602 ? -49.852 -11.278 0.448 1.00 31.53 602 LEU A O 1
ATOM 4838 N N . LEU A 1 603 ? -48.717 -13.067 1.151 1.00 30.17 603 LEU A N 1
ATOM 4839 C CA . LEU A 1 603 ? -47.704 -12.946 0.099 1.00 30.17 603 LEU A CA 1
ATOM 4840 C C . LEU A 1 603 ? -48.303 -13.533 -1.186 1.00 30.17 603 LEU A C 1
ATOM 4842 O O . LEU A 1 603 ? -48.433 -14.759 -1.271 1.00 30.17 603 LEU A O 1
ATOM 4846 N N . PRO A 1 604 ? -48.665 -12.730 -2.205 1.00 29.58 604 PRO A N 1
ATOM 4847 C CA . PRO A 1 604 ? -48.880 -13.308 -3.509 1.00 29.58 604 PRO A CA 1
ATOM 4848 C C . PRO A 1 604 ? -47.489 -13.747 -3.961 1.00 29.58 604 PRO A C 1
ATOM 4850 O O . PRO A 1 604 ? -46.633 -12.916 -4.274 1.00 29.58 604 PRO A O 1
ATOM 4853 N N . LEU A 1 605 ? -47.257 -15.059 -3.993 1.00 32.62 605 LEU A N 1
ATOM 4854 C CA . LEU A 1 605 ? -46.285 -15.662 -4.899 1.00 32.62 605 LEU A CA 1
ATOM 4855 C C . LEU A 1 605 ? -46.739 -15.313 -6.322 1.00 32.62 605 LEU A C 1
ATOM 4857 O O . LEU A 1 605 ? -47.338 -16.124 -7.020 1.00 32.62 605 LEU A O 1
ATOM 4861 N N . SER A 1 606 ? -46.549 -14.057 -6.714 1.00 32.91 606 SER A N 1
ATOM 4862 C CA . SER A 1 606 ? -46.739 -13.606 -8.077 1.00 32.91 606 SER A CA 1
ATOM 4863 C C . SER A 1 606 ? -45.463 -14.001 -8.828 1.00 32.91 606 SER A C 1
ATOM 4865 O O . SER A 1 606 ? -44.375 -13.544 -8.463 1.00 32.91 606 SER A O 1
ATOM 4867 N N . PRO A 1 607 ? -45.551 -14.859 -9.860 1.00 34.03 607 PRO A N 1
ATOM 4868 C CA . PRO A 1 607 ? -44.406 -15.226 -10.698 1.00 34.03 607 PRO A CA 1
ATOM 4869 C C . PRO A 1 607 ? -43.723 -14.010 -11.348 1.00 34.03 607 PRO A C 1
ATOM 4871 O O . PRO A 1 607 ? -42.605 -14.112 -11.836 1.00 34.03 607 PRO A O 1
ATOM 4874 N N . THR A 1 608 ? -44.378 -12.848 -11.325 1.00 35.84 608 THR A N 1
ATOM 4875 C CA . THR A 1 608 ? -43.943 -11.589 -11.932 1.00 35.84 608 THR A CA 1
ATOM 4876 C C . THR A 1 608 ? -42.784 -10.901 -11.206 1.00 35.84 608 THR A C 1
ATOM 4878 O O . THR A 1 608 ? -42.035 -10.192 -11.860 1.00 35.84 608 THR A O 1
ATOM 4881 N N . LYS A 1 609 ? -42.566 -11.117 -9.896 1.00 36.12 609 LYS A N 1
ATOM 4882 C CA . LYS A 1 609 ? -41.385 -10.555 -9.189 1.00 36.12 609 LYS A CA 1
ATOM 4883 C C . LYS A 1 609 ? -40.132 -11.439 -9.248 1.00 36.12 609 LYS A C 1
ATOM 4885 O O . LYS A 1 609 ? -39.073 -11.003 -8.817 1.00 36.12 609 LYS A O 1
ATOM 4890 N N . ILE A 1 610 ? -40.243 -12.666 -9.764 1.00 39.81 610 ILE A N 1
ATOM 4891 C CA . ILE A 1 610 ? -39.088 -13.544 -10.027 1.00 39.81 610 ILE A CA 1
ATOM 4892 C C . ILE A 1 610 ? -38.417 -13.163 -11.366 1.00 39.81 610 ILE A C 1
ATOM 4894 O O . ILE A 1 610 ? -37.227 -13.418 -11.539 1.00 39.81 610 ILE A O 1
ATOM 4898 N N . GLY A 1 611 ? -39.151 -12.508 -12.279 1.00 43.03 611 GLY A N 1
ATOM 4899 C CA . GLY A 1 611 ? -38.650 -12.066 -13.590 1.00 43.03 611 GLY A CA 1
ATOM 4900 C C . GLY A 1 611 ? -37.531 -11.023 -13.515 1.00 43.03 611 GLY A C 1
ATOM 4901 O O . GLY A 1 611 ? -36.538 -11.133 -14.228 1.00 43.03 611 GLY A O 1
ATOM 4902 N N . THR A 1 612 ? -37.594 -10.098 -12.555 1.00 44.00 612 THR A N 1
ATOM 4903 C CA . THR A 1 612 ? -36.719 -8.909 -12.559 1.00 44.00 612 THR A CA 1
ATOM 4904 C C . THR A 1 612 ? -35.259 -9.209 -12.242 1.00 44.00 612 THR A C 1
ATOM 4906 O O . THR A 1 612 ? -34.374 -8.434 -12.588 1.00 44.00 612 THR A O 1
ATOM 4909 N N . GLY A 1 613 ? -34.984 -10.322 -11.559 1.00 44.50 613 GLY A N 1
ATOM 4910 C CA . GLY A 1 613 ? -33.650 -10.615 -11.044 1.00 44.50 613 GLY A CA 1
ATOM 4911 C C . GLY A 1 613 ? -32.803 -11.536 -11.921 1.00 44.50 613 GLY A C 1
ATOM 4912 O O . GLY A 1 613 ? -31.590 -11.498 -11.800 1.00 44.50 613 GLY A O 1
ATOM 4913 N N . GLY A 1 614 ? -33.376 -12.400 -12.760 1.00 53.94 614 GLY A N 1
ATOM 4914 C CA . GLY A 1 614 ? -32.632 -13.537 -13.334 1.00 53.94 614 GLY A CA 1
ATOM 4915 C C . GLY A 1 614 ? -32.441 -13.536 -14.849 1.00 53.94 614 GLY A C 1
ATOM 4916 O O . GLY A 1 614 ? -31.795 -14.450 -15.365 1.00 53.94 614 GLY A O 1
ATOM 4917 N N . ASN A 1 615 ? -33.017 -12.574 -15.570 1.00 63.59 615 ASN A N 1
ATOM 4918 C CA . ASN A 1 615 ? -33.195 -12.668 -17.018 1.00 63.59 615 ASN A CA 1
ATOM 4919 C C . ASN A 1 615 ? -31.886 -12.583 -17.806 1.00 63.59 615 ASN A C 1
ATOM 4921 O O . ASN A 1 615 ? -31.664 -13.406 -18.693 1.00 63.59 615 ASN A O 1
ATOM 4925 N N . ALA A 1 616 ? -30.990 -11.655 -17.477 1.00 59.66 616 ALA A N 1
ATOM 4926 C CA . ALA A 1 616 ? -29.708 -11.519 -18.157 1.00 59.66 616 ALA A CA 1
ATOM 4927 C C . ALA A 1 616 ? -28.754 -12.660 -17.797 1.00 59.66 616 ALA A C 1
ATOM 4929 O O . ALA A 1 616 ? -28.043 -13.150 -18.672 1.00 59.66 616 ALA A O 1
ATOM 4930 N N . ALA A 1 617 ? -28.776 -13.149 -16.552 1.00 57.78 617 ALA A N 1
ATOM 4931 C CA . ALA A 1 617 ? -28.033 -14.351 -16.165 1.00 57.78 617 ALA A CA 1
ATOM 4932 C C . ALA A 1 617 ? -28.548 -15.604 -16.905 1.00 57.78 617 ALA A C 1
ATOM 4934 O O . ALA A 1 617 ? -27.754 -16.419 -17.376 1.00 57.78 617 ALA A O 1
ATOM 4935 N N . GLY A 1 618 ? -29.870 -15.735 -17.065 1.00 60.44 618 GLY A N 1
ATOM 4936 C CA . GLY A 1 618 ? -30.504 -16.791 -17.856 1.00 60.44 618 GLY A CA 1
ATOM 4937 C C . GLY A 1 618 ? -30.191 -16.686 -19.352 1.00 60.44 618 GLY A C 1
ATOM 4938 O O . GLY A 1 618 ? -29.868 -17.693 -19.980 1.00 60.44 618 GLY A O 1
ATOM 4939 N N . TYR A 1 619 ? -30.208 -15.473 -19.911 1.00 63.88 619 TYR A N 1
ATOM 4940 C CA . TYR A 1 619 ? -29.781 -15.196 -21.283 1.00 63.88 619 TYR A CA 1
ATOM 4941 C C . TYR A 1 619 ? -28.304 -15.553 -21.484 1.00 63.88 619 TYR A C 1
ATOM 4943 O O . TYR A 1 619 ? -27.980 -16.292 -22.407 1.00 63.88 619 TYR A O 1
ATOM 4951 N N . ALA A 1 620 ? -27.412 -15.126 -20.585 1.00 55.69 620 ALA A N 1
ATOM 4952 C CA . ALA A 1 620 ? -25.992 -15.476 -20.628 1.00 55.69 620 ALA A CA 1
ATOM 4953 C C . ALA A 1 620 ? -25.776 -16.998 -20.576 1.00 55.69 620 ALA A C 1
ATOM 4955 O O . ALA A 1 620 ? -25.000 -17.541 -21.363 1.00 55.69 620 ALA A O 1
ATOM 4956 N N . ALA A 1 621 ? -26.497 -17.701 -19.694 1.00 57.91 621 ALA A N 1
ATOM 4957 C CA . ALA A 1 621 ? -26.446 -19.158 -19.593 1.00 57.91 621 ALA A CA 1
ATOM 4958 C C . ALA A 1 621 ? -26.945 -19.847 -20.873 1.00 57.91 621 ALA A C 1
ATOM 4960 O O . ALA A 1 621 ? -26.333 -20.810 -21.334 1.00 57.91 621 ALA A O 1
ATOM 4961 N N . ARG A 1 622 ? -28.030 -19.344 -21.472 1.00 64.62 622 ARG A N 1
ATOM 4962 C CA . ARG A 1 622 ? -28.564 -19.847 -22.741 1.00 64.62 622 ARG A CA 1
ATOM 4963 C C . ARG A 1 622 ? -27.567 -19.651 -23.879 1.00 64.62 622 ARG A C 1
ATOM 4965 O O . ARG A 1 622 ? -27.239 -20.623 -24.549 1.00 64.62 622 ARG A O 1
ATOM 4972 N N . THR A 1 623 ? -27.044 -18.440 -24.048 1.00 58.59 623 THR A N 1
ATOM 4973 C CA . THR A 1 623 ? -26.034 -18.108 -25.062 1.00 58.59 623 THR A CA 1
ATOM 4974 C C . THR A 1 623 ? -24.786 -18.976 -24.899 1.00 58.59 623 THR A C 1
ATOM 4976 O O . THR A 1 623 ? -24.260 -19.506 -25.876 1.00 58.59 623 THR A O 1
ATOM 4979 N N . PHE A 1 624 ? -24.344 -19.210 -23.660 1.00 58.91 624 PHE A N 1
ATOM 4980 C CA . PHE A 1 624 ? -23.247 -20.130 -23.365 1.00 58.91 624 PHE A CA 1
ATOM 4981 C C . PHE A 1 624 ? -23.527 -21.564 -23.847 1.00 58.91 624 PHE A C 1
ATOM 4983 O O . PHE A 1 624 ? -22.681 -22.175 -24.504 1.00 58.91 624 PHE A O 1
ATOM 4990 N N . VAL A 1 625 ? -24.718 -22.095 -23.554 1.00 59.88 625 VAL A N 1
ATOM 4991 C CA . VAL A 1 625 ? -25.122 -23.446 -23.968 1.00 59.88 625 VAL A CA 1
ATOM 4992 C C . VAL A 1 625 ? -25.276 -23.545 -25.487 1.00 59.88 625 VAL A C 1
ATOM 4994 O O . VAL A 1 625 ? -24.771 -24.496 -26.076 1.00 59.88 625 VAL A O 1
ATOM 4997 N N . GLU A 1 626 ? -25.921 -22.569 -26.129 1.00 63.88 626 GLU A N 1
ATOM 4998 C CA . GLU A 1 626 ? -26.139 -22.541 -27.581 1.00 63.88 626 GLU A CA 1
ATOM 4999 C C . GLU A 1 626 ? -24.810 -22.516 -28.350 1.00 63.88 626 GLU A C 1
ATOM 5001 O O . GLU A 1 626 ? -24.602 -23.342 -29.239 1.00 63.88 626 GLU A O 1
ATOM 5006 N N . HIS A 1 627 ? -23.863 -21.658 -27.956 1.00 61.25 627 HIS A N 1
ATOM 5007 C CA . HIS A 1 627 ? -22.540 -21.617 -28.583 1.00 61.25 627 HIS A CA 1
ATOM 5008 C C . HIS A 1 627 ? -21.704 -22.870 -28.287 1.00 61.25 627 HIS A C 1
ATOM 5010 O O . HIS A 1 627 ? -21.008 -23.375 -29.169 1.00 61.25 627 HIS A O 1
ATOM 5016 N N . GLY A 1 628 ? -21.762 -23.420 -27.070 1.00 56.75 628 GLY A N 1
ATOM 5017 C CA . GLY A 1 628 ? -21.025 -24.647 -26.756 1.00 56.75 628 GLY A CA 1
ATOM 5018 C C . GLY A 1 628 ? -21.601 -25.900 -27.427 1.00 56.75 628 GLY A C 1
ATOM 5019 O O . GLY A 1 628 ? -20.832 -26.804 -27.757 1.00 56.75 628 GLY A O 1
ATOM 5020 N N . LEU A 1 629 ? -22.915 -25.946 -27.685 1.00 55.47 629 LEU A N 1
ATOM 5021 C CA . LEU A 1 629 ? -23.556 -26.969 -28.521 1.00 55.47 629 LEU A CA 1
ATOM 5022 C C . LEU A 1 629 ? -23.159 -26.814 -29.991 1.00 55.47 629 LEU A C 1
ATOM 5024 O O . LEU A 1 629 ? -22.774 -27.802 -30.615 1.00 55.47 629 LEU A O 1
ATOM 5028 N N . ALA A 1 630 ? -23.204 -25.589 -30.528 1.00 56.00 630 ALA A N 1
ATOM 5029 C CA . ALA A 1 630 ? -22.828 -25.298 -31.914 1.00 56.00 630 ALA A CA 1
ATOM 5030 C C . ALA A 1 630 ? -21.381 -25.716 -32.226 1.00 56.00 630 ALA A C 1
ATOM 5032 O O . ALA A 1 630 ? -21.105 -26.237 -33.304 1.00 56.00 630 ALA A O 1
ATOM 5033 N N . ASN A 1 631 ? -20.479 -25.573 -31.251 1.00 52.78 631 ASN A N 1
ATOM 5034 C CA . ASN A 1 631 ? -19.065 -25.920 -31.395 1.00 52.78 631 ASN A CA 1
ATOM 5035 C C . ASN A 1 631 ? -18.745 -27.377 -30.992 1.00 52.78 631 ASN A C 1
ATOM 5037 O O . ASN A 1 631 ? -17.574 -27.741 -30.903 1.00 52.78 631 ASN A O 1
ATOM 5041 N N . GLY A 1 632 ? -19.755 -28.214 -30.709 1.00 52.00 632 GLY A N 1
ATOM 5042 C CA . GLY A 1 632 ? -19.583 -29.630 -30.346 1.00 52.00 632 GLY A CA 1
ATOM 5043 C C . GLY A 1 632 ? -18.914 -29.882 -28.985 1.00 52.00 632 GLY A C 1
ATOM 5044 O O . GLY A 1 632 ? -18.559 -31.019 -28.671 1.00 52.00 632 GLY A O 1
ATOM 5045 N N . LYS A 1 633 ? -18.737 -28.837 -28.165 1.00 50.31 633 LYS A N 1
ATOM 5046 C CA . LYS A 1 633 ? -18.053 -28.875 -26.859 1.00 50.31 633 LYS A CA 1
ATOM 5047 C C . LYS A 1 633 ? -18.998 -29.218 -25.694 1.00 50.31 633 LYS A C 1
ATOM 5049 O O . LYS A 1 633 ? -18.521 -29.579 -24.618 1.00 50.31 633 LYS A O 1
ATOM 5054 N N . LEU A 1 634 ? -20.317 -29.128 -25.898 1.00 45.88 634 LEU A N 1
ATOM 5055 C CA . LEU A 1 634 ? -21.373 -29.480 -24.937 1.00 45.88 634 LEU A CA 1
ATOM 5056 C C . LEU A 1 634 ? -22.333 -30.524 -25.537 1.00 45.88 634 LEU A C 1
ATOM 5058 O O . LEU A 1 634 ? -22.615 -30.504 -26.730 1.00 45.88 634 LEU A O 1
ATOM 5062 N N . CYS A 1 635 ? -22.863 -31.427 -24.708 1.00 34.91 635 CYS A N 1
ATOM 5063 C CA . CYS A 1 635 ? -23.966 -32.333 -25.054 1.00 34.91 635 CYS A CA 1
ATOM 5064 C C . CYS A 1 635 ? -25.038 -32.259 -23.959 1.00 34.91 635 CYS A C 1
ATOM 5066 O O . CYS A 1 635 ? -24.715 -32.376 -22.777 1.00 34.91 635 CYS A O 1
ATOM 5068 N N . ILE A 1 636 ? -26.307 -32.094 -24.346 1.00 36.84 636 ILE A N 1
ATOM 5069 C CA . ILE A 1 636 ? -27.452 -32.221 -23.434 1.00 36.84 636 ILE A CA 1
ATOM 5070 C C . ILE A 1 636 ? -27.865 -33.696 -23.411 1.00 36.84 636 ILE A C 1
ATOM 5072 O O . ILE A 1 636 ? -28.276 -34.234 -24.436 1.00 36.84 636 ILE A O 1
ATOM 5076 N N . VAL A 1 637 ? -27.782 -34.350 -22.250 1.00 29.75 637 VAL A N 1
ATOM 5077 C CA . VAL A 1 637 ? -28.433 -35.648 -22.018 1.00 29.75 637 VAL A CA 1
ATOM 5078 C C . VAL A 1 637 ? -29.675 -35.394 -21.172 1.00 29.75 637 VAL A C 1
ATOM 5080 O O . VAL A 1 637 ? -29.569 -35.149 -19.972 1.00 29.75 637 VAL A O 1
ATOM 5083 N N . SER A 1 638 ? -30.859 -35.439 -21.782 1.00 29.30 638 SER A N 1
ATOM 5084 C CA . SER A 1 638 ? -32.113 -35.512 -21.032 1.00 29.30 638 SER A CA 1
ATOM 5085 C C . SER A 1 638 ? -32.364 -36.968 -20.631 1.00 29.30 638 SER A C 1
ATOM 5087 O O . SER A 1 638 ? -32.385 -37.868 -21.470 1.00 29.30 638 SER A O 1
ATOM 5089 N N . LYS A 1 639 ? -32.538 -37.233 -19.333 1.00 27.83 639 LYS A N 1
ATOM 5090 C CA . LYS A 1 639 ? -33.054 -38.520 -18.854 1.00 27.83 639 LYS A CA 1
ATOM 5091 C C . LYS A 1 639 ? -34.553 -38.366 -18.627 1.00 27.83 639 LYS A C 1
ATOM 5093 O O . LYS A 1 639 ? -34.981 -38.097 -17.512 1.00 27.83 639 LYS A O 1
ATOM 5098 N N . GLU A 1 640 ? -35.347 -38.540 -19.677 1.00 28.89 640 GLU A N 1
ATOM 5099 C CA . GLU A 1 640 ? -36.784 -38.778 -19.526 1.00 28.89 640 GLU A CA 1
ATOM 5100 C C . GLU A 1 640 ? -37.076 -40.275 -19.639 1.00 28.89 640 GLU A C 1
ATOM 5102 O O . GLU A 1 640 ? -36.986 -40.870 -20.710 1.00 28.89 640 GLU A O 1
ATOM 5107 N N . ARG A 1 641 ? -37.441 -40.881 -18.506 1.00 26.67 641 ARG A N 1
ATOM 5108 C CA . ARG A 1 641 ? -38.455 -41.940 -18.443 1.00 26.67 641 ARG A CA 1
ATOM 5109 C C . ARG A 1 641 ? -38.842 -42.180 -16.989 1.00 26.67 641 ARG A C 1
ATOM 5111 O O . ARG A 1 641 ? -38.118 -42.842 -16.252 1.00 26.67 641 ARG A O 1
ATOM 5118 N N . THR A 1 642 ? -40.016 -41.694 -16.617 1.00 27.47 642 THR A N 1
ATOM 5119 C CA . THR A 1 642 ? -40.849 -42.355 -15.611 1.00 27.47 642 THR A CA 1
ATOM 5120 C C . THR A 1 642 ? -42.273 -42.351 -16.130 1.00 27.47 642 THR A C 1
ATOM 5122 O O . THR A 1 642 ? -42.873 -41.302 -16.352 1.00 27.47 642 THR A O 1
ATOM 5125 N N . GLU A 1 643 ? -42.741 -43.561 -16.402 1.00 28.31 643 GLU A N 1
ATOM 5126 C CA . GLU A 1 643 ? -44.093 -43.904 -16.803 1.00 28.31 643 GLU A CA 1
ATOM 5127 C C . GLU A 1 643 ? -45.100 -43.466 -15.736 1.00 28.31 643 GLU A C 1
ATOM 5129 O O . GLU A 1 643 ? -44.817 -43.433 -14.537 1.00 28.31 643 GLU A O 1
ATOM 5134 N N . TRP A 1 644 ? -46.286 -43.108 -16.212 1.00 31.41 644 TRP A N 1
ATOM 5135 C CA . TRP A 1 644 ? -47.419 -42.666 -15.420 1.00 31.41 644 TRP A CA 1
ATOM 5136 C C . TRP A 1 644 ? -47.884 -43.776 -14.467 1.00 31.41 644 TRP A C 1
ATOM 5138 O O . TRP A 1 644 ? -48.347 -44.825 -14.905 1.00 31.41 644 TRP A O 1
ATOM 5148 N N . GLY A 1 645 ? -47.802 -43.514 -13.162 1.00 26.31 645 GLY A N 1
ATOM 5149 C CA . GLY A 1 645 ? -48.369 -44.341 -12.101 1.00 26.31 645 GLY A CA 1
ATOM 5150 C C . GLY A 1 645 ? -48.955 -43.442 -11.017 1.00 26.31 645 GLY A C 1
ATOM 5151 O O . GLY A 1 645 ? -48.254 -42.655 -10.392 1.00 26.31 645 GLY A O 1
ATOM 5152 N N . THR A 1 646 ? -50.267 -43.521 -10.849 1.00 34.53 646 THR A N 1
ATOM 5153 C CA . THR A 1 646 ? -51.109 -42.726 -9.951 1.00 34.53 646 THR A CA 1
ATOM 5154 C C . THR A 1 646 ? -50.689 -42.803 -8.478 1.00 34.53 646 THR A C 1
ATOM 5156 O O . THR A 1 646 ? -50.857 -43.850 -7.859 1.00 34.53 646 THR A O 1
ATOM 5159 N N . SER A 1 647 ? -50.249 -41.689 -7.886 1.00 28.00 647 SER A N 1
ATOM 5160 C CA . SER A 1 647 ? -50.491 -41.339 -6.476 1.00 28.00 647 SER A CA 1
ATOM 5161 C C . SER A 1 647 ? -50.058 -39.895 -6.224 1.00 28.00 647 SER A C 1
ATOM 5163 O O . SER A 1 647 ? -48.998 -39.477 -6.683 1.00 28.00 647 SER A O 1
ATOM 5165 N N . LEU A 1 648 ? -50.888 -39.133 -5.506 1.00 36.97 648 LEU A N 1
ATOM 5166 C CA . LEU A 1 648 ? -50.571 -37.790 -5.028 1.00 36.97 648 LEU A CA 1
ATOM 5167 C C . LEU A 1 648 ? -49.278 -37.821 -4.204 1.00 36.97 648 LEU A C 1
ATOM 5169 O O . LEU A 1 648 ? -49.286 -38.338 -3.091 1.00 36.97 648 LEU A O 1
ATOM 5173 N N . ASP A 1 649 ? -48.215 -37.196 -4.701 1.00 27.19 649 ASP A N 1
ATOM 5174 C CA . ASP A 1 649 ? -47.209 -36.604 -3.829 1.00 27.19 649 ASP A CA 1
ATOM 5175 C C . ASP A 1 649 ? -46.538 -35.399 -4.498 1.00 27.19 649 ASP A C 1
ATOM 5177 O O . ASP A 1 649 ? -46.282 -35.373 -5.704 1.00 27.19 649 ASP A O 1
ATOM 5181 N N . ARG A 1 650 ? -46.335 -34.339 -3.715 1.00 32.78 650 ARG A N 1
ATOM 5182 C CA . ARG A 1 650 ? -45.885 -33.018 -4.179 1.00 32.78 650 ARG A CA 1
ATOM 5183 C C . ARG A 1 650 ? -44.449 -33.093 -4.715 1.00 32.78 650 ARG A C 1
ATOM 5185 O O . ARG A 1 650 ? -43.493 -33.109 -3.943 1.00 32.78 650 ARG A O 1
ATOM 5192 N N . GLY A 1 651 ? -44.294 -33.081 -6.037 1.00 26.61 651 GLY A N 1
ATOM 5193 C CA . GLY A 1 651 ? -42.993 -33.066 -6.704 1.00 26.61 651 GLY A CA 1
ATOM 5194 C C . GLY A 1 651 ? -42.221 -31.760 -6.485 1.00 26.61 651 GLY A C 1
ATOM 5195 O O . GLY A 1 651 ? -42.606 -30.708 -6.990 1.00 26.61 651 GLY A O 1
ATOM 5196 N N . ARG A 1 652 ? -41.089 -31.834 -5.772 1.00 28.83 652 ARG A N 1
ATOM 5197 C CA . ARG A 1 652 ? -39.982 -30.876 -5.912 1.00 28.83 652 ARG A CA 1
ATOM 5198 C C . ARG A 1 652 ? -39.295 -31.150 -7.250 1.00 28.83 652 ARG A C 1
ATOM 5200 O O . ARG A 1 652 ? -38.595 -32.150 -7.382 1.00 28.83 652 ARG A O 1
ATOM 5207 N N . SER A 1 653 ? -39.453 -30.265 -8.226 1.00 26.27 653 SER A N 1
ATOM 5208 C CA . SER A 1 653 ? -38.623 -30.249 -9.432 1.00 26.27 653 SER A CA 1
ATOM 5209 C C . SER A 1 653 ? -37.205 -29.808 -9.055 1.00 26.27 653 SER A C 1
ATOM 5211 O O . SER A 1 653 ? -36.942 -28.639 -8.778 1.00 26.27 653 SER A O 1
ATOM 5213 N N . ARG A 1 654 ? -36.277 -30.765 -9.001 1.00 25.86 654 ARG A N 1
ATOM 5214 C CA . ARG A 1 654 ? -34.842 -30.503 -8.863 1.00 25.86 654 ARG A CA 1
ATOM 5215 C C . ARG A 1 654 ? -34.278 -30.307 -10.274 1.00 25.86 654 ARG A C 1
ATOM 5217 O O . ARG A 1 654 ? -34.086 -31.275 -10.999 1.00 25.86 654 ARG A O 1
ATOM 5224 N N . LEU A 1 655 ? -34.073 -29.055 -10.685 1.00 27.12 655 LEU A N 1
ATOM 5225 C CA . LEU A 1 655 ? -33.306 -28.718 -11.890 1.00 27.12 655 LEU A CA 1
ATOM 5226 C C . LEU A 1 655 ? -31.823 -28.991 -11.595 1.00 27.12 655 LEU A C 1
ATOM 5228 O O . LEU A 1 655 ? -31.119 -28.142 -11.055 1.00 27.12 655 LEU A O 1
ATOM 5232 N N . GLU A 1 656 ? -31.361 -30.204 -11.888 1.00 25.53 656 GLU A N 1
ATOM 5233 C CA . GLU A 1 656 ? -29.934 -30.530 -11.910 1.00 25.53 656 GLU A CA 1
ATOM 5234 C C . GLU A 1 656 ? -29.407 -30.347 -13.338 1.00 25.53 656 GLU A C 1
ATOM 5236 O O . GLU A 1 656 ? -29.689 -31.145 -14.230 1.00 25.53 656 GLU A O 1
ATOM 5241 N N . PHE A 1 657 ? -28.631 -29.284 -13.564 1.00 28.23 657 PHE A N 1
ATOM 5242 C CA . PHE A 1 657 ? -27.838 -29.132 -14.783 1.00 28.23 657 PHE A CA 1
ATOM 5243 C C . PHE A 1 657 ? -26.592 -30.019 -14.672 1.00 28.23 657 PHE A C 1
ATOM 5245 O O . PHE A 1 657 ? -25.591 -29.629 -14.072 1.00 28.23 657 PHE A O 1
ATOM 5252 N N . LEU A 1 658 ? -26.652 -31.227 -15.230 1.00 29.36 658 LEU A N 1
ATOM 5253 C CA . LEU A 1 658 ? -25.486 -32.094 -15.409 1.00 29.36 658 LEU A CA 1
ATOM 5254 C C . LEU A 1 658 ? -24.858 -31.814 -16.780 1.00 29.36 658 LEU A C 1
ATOM 5256 O O . LEU A 1 658 ? -25.400 -32.200 -17.812 1.00 29.36 658 LEU A O 1
ATOM 5260 N N . VAL A 1 659 ? -23.704 -31.145 -16.786 1.00 32.62 659 VAL A N 1
ATOM 5261 C CA . VAL A 1 659 ? -22.861 -30.965 -17.977 1.00 32.62 659 VAL A CA 1
ATOM 5262 C C . VAL A 1 659 ? -21.752 -32.017 -17.939 1.00 32.62 659 VAL A C 1
ATOM 5264 O O . VAL A 1 659 ? -20.954 -32.030 -17.003 1.00 32.62 659 VAL A O 1
ATOM 5267 N N . TRP A 1 660 ? -21.693 -32.904 -18.938 1.00 29.91 660 TRP A N 1
ATOM 5268 C CA . TRP A 1 660 ? -20.613 -33.890 -19.093 1.00 29.91 660 TRP A CA 1
ATOM 5269 C C . TRP A 1 660 ? -19.754 -33.601 -20.330 1.00 29.91 660 TRP A C 1
ATOM 5271 O O . TRP A 1 660 ? -20.251 -33.177 -21.372 1.00 29.91 660 TRP A O 1
ATOM 5281 N N . ARG A 1 661 ? -18.448 -33.865 -20.198 1.00 31.59 661 ARG A N 1
ATOM 5282 C CA . ARG A 1 661 ? -17.418 -33.753 -21.242 1.00 31.59 661 ARG A CA 1
ATOM 5283 C C . ARG A 1 661 ? -17.431 -35.010 -22.115 1.00 31.59 661 ARG A C 1
ATOM 5285 O O . ARG A 1 661 ? -17.359 -36.116 -21.582 1.00 31.59 661 ARG A O 1
ATOM 5292 N N . ARG A 1 662 ? -17.412 -34.870 -23.443 1.00 28.80 662 ARG A N 1
ATOM 5293 C CA . ARG A 1 662 ? -16.985 -35.969 -24.323 1.00 28.80 662 ARG A CA 1
ATOM 5294 C C . ARG A 1 662 ? -15.454 -36.000 -24.301 1.00 28.80 662 ARG A C 1
ATOM 5296 O O . ARG A 1 662 ? -14.807 -35.062 -24.755 1.00 28.80 662 ARG A O 1
ATOM 5303 N N . SER A 1 663 ? -14.869 -37.020 -23.676 1.00 29.14 663 SER A N 1
ATOM 5304 C CA . SER A 1 663 ? -13.427 -37.270 -23.755 1.00 29.14 663 SER A CA 1
ATOM 5305 C C . SER A 1 663 ? -13.131 -37.931 -25.096 1.00 29.14 663 SER A C 1
ATOM 5307 O O . SER A 1 663 ? -13.498 -39.086 -25.298 1.00 29.14 663 SER A O 1
ATOM 5309 N N . GLU A 1 664 ? -12.468 -37.229 -26.011 1.00 33.16 664 GLU A N 1
ATOM 5310 C CA . GLU A 1 664 ? -11.854 -37.844 -27.192 1.00 33.16 664 GLU A CA 1
ATOM 5311 C C . GLU A 1 664 ? -10.569 -38.578 -26.787 1.00 33.16 664 GLU A C 1
ATOM 5313 O O . GLU A 1 664 ? -9.459 -38.136 -27.055 1.00 33.16 664 GLU A O 1
ATOM 5318 N N . SER A 1 665 ? -10.714 -39.700 -26.085 1.00 35.47 665 SER A N 1
ATOM 5319 C CA . SER A 1 665 ? -9.653 -40.703 -25.959 1.00 35.47 665 SER A CA 1
ATOM 5320 C C . SER A 1 665 ? -10.252 -42.004 -25.436 1.00 35.47 665 SER A C 1
ATOM 5322 O O . SER A 1 665 ? -10.214 -42.265 -24.241 1.00 35.47 665 SER A O 1
ATOM 5324 N N . LEU A 1 666 ? -10.859 -42.776 -26.329 1.00 29.83 666 LEU A N 1
ATOM 5325 C CA . LEU A 1 666 ? -11.007 -44.232 -26.248 1.00 29.83 666 LEU A CA 1
ATOM 5326 C C . LEU A 1 666 ? -11.444 -44.656 -27.653 1.00 29.83 666 LEU A C 1
ATOM 5328 O O . LEU A 1 666 ? -12.629 -44.756 -27.962 1.00 29.83 666 LEU A O 1
ATOM 5332 N N . ARG A 1 667 ? -10.452 -44.764 -28.546 1.00 29.89 667 ARG A N 1
ATOM 5333 C CA . ARG A 1 667 ? -10.592 -45.607 -29.731 1.00 29.89 667 ARG A CA 1
ATOM 5334 C C . ARG A 1 667 ? -10.583 -47.049 -29.241 1.00 29.89 667 ARG A C 1
ATOM 5336 O O . ARG A 1 667 ? -9.841 -47.370 -28.318 1.00 29.89 667 ARG A O 1
ATOM 5343 N N . GLU A 1 668 ? -11.443 -47.841 -29.854 1.00 29.11 668 GLU A N 1
ATOM 5344 C CA . GLU A 1 668 ? -11.528 -49.291 -29.750 1.00 29.11 668 GLU A CA 1
ATOM 5345 C C . GLU A 1 668 ? -10.131 -49.936 -29.808 1.00 29.11 668 GLU A C 1
ATOM 5347 O O . GLU A 1 668 ? -9.458 -49.849 -30.832 1.00 29.11 668 GLU A O 1
ATOM 5352 N N . GLU A 1 669 ? -9.678 -50.477 -28.675 1.00 27.19 669 GLU A N 1
ATOM 5353 C CA . GLU A 1 669 ? -9.300 -51.884 -28.431 1.00 27.19 669 GLU A CA 1
ATOM 5354 C C . GLU A 1 669 ? -9.190 -52.137 -26.919 1.00 27.19 669 GLU A C 1
ATOM 5356 O O . GLU A 1 669 ? -8.572 -51.304 -26.212 1.00 27.19 669 GLU A O 1
#

Foldseek 3Di:
DDDDDDDDDDDDDDDDDDDDDPDDDDDDDPVVCVVVDDPDDDDPDDDDDDDDDDDPPPPVVVVLLVLLVVLLVLLVVLLVVLVVQCVLQVQDDQVVLDGDPSNCVSLQAPNPSQLLSQQLVPPPDAPVVSPVCVRPVPSVVVCLVCLVVNLVSLVVVVVSLVSLVVSLVSLLVSLLVCLVPDPFDECVPCVPVNCSSLSSVLSNLLSLQSCLSPSLSSSLNRNQVSCCSVPVNDGDPCNVVSSVVVVCVVVPLNVLLVSCQSSLVRLLRHQDPLLCPLQDLVVCVQCQQLACAGPVGRVPSDARPDQVNVVSVVCNVVNLLSLLSSCLSHVVSLLDPVNLVSCLSSLLQDQWRDSDDPDIDRSLVSCVVRNLVVLVVQLVCLVPPPPDVVVSVSSNVSSVSNNVSSVCSNVSSVPCNCVSVVSVVVSCVVSVVNVVVVCVVPVVSVVNYDPVVVVLVVVVVVVVVVLVVLLVVLLVLLCVQLDCLHVVVLLVLVDVVVVVVVVVVVVVDDDDDDDDPPDPPDDDHRCSCVDPVNVVSCVVNVVSLVVLLVSLLVLLPDDWDDRPPDTHRSNVSNVCSLVVQQVVQVCCVPDDDDDDDDPPVPPPPPVSVVVSRRDSSVVSVVSNQVSCVVVVFWDDDDDDDDDDDDDDDDDDPDPDPDTDGDDPDDDDD

Secondary structure (DSSP, 8-state):
------PPPP-----------------TT-TTHHHH-TT-----------------SSHHHHHHHHHHHHHHHHHHHHHHHHHHHHHHTT--BTTTTB--HHHHHTSSS-S-HHHHHHHHHTTTS-GGGS-THHHHHHHHHHHHHTHHHHHHHHHHHHHHHHHHHHHHHHHHHHHHHHHHH-S---TTT-HHHHHHHHHHHHHHHHHHHHGGGS-HHHHHHHHHHHHHHHTTSPPPTTHHHHHHHHHHTSSHHHHHHHHHGGGHHHHHHH--GGGGTTS-HHHHHHHTTT-SSBTTBTT---SSS-HHHHHHHHTHHHHHHHHHHHHHH-GGGGGSTTHHHHHHHHHHT-SEEEEETTEEEEHHHHIIIIIHHHHHHHHHHHHH--S-HHHHHHHHHHHHHHHHHHHHHHHHHHHHHHHHHHHHHHHHHHHHHHHHHHHHH-GGGGTTT--HHHHHHHHHHHHHHHHHHHHHHHHHHHHHHTSTTTHHHHHGGGSHHHHHHHHHHHHT------S-----TT-PPTTGGGSGGGGGGTHHHHHHHHHHHHHHHHHHHPPPEEETTEEE-HHHHHHHHHHHHHHHHHHHHH---S-----TT-----GGGTHHHHHHHHHHHHHHHHHHHHTTS------------------------------S-----

Radius of gyration: 34.21 Å; chains: 1; bounding box: 105×82×76 Å

InterPro domains:
  IPR019137 Nck-associated protein 1 [PF09735] (71-452)
  IPR019137 Nck-associated protein 1 [PF09735] (453-592)
  IPR019137 Nck-associated protein 1 [PTHR12093] (59-451)